Protein AF-A0A954G7P0-F1 (afdb_monomer_lite)

Secondary structure (DSSP, 8-state):
------SSSSSSSSS-------SSPPP----PPSS---HHHHHHHHTHHHHT-TTPEEEEEEE-TT--EEEEEE-GGGG-TT-SSEEEEEE-STT--HHHHHHHHHHHHHHHH-GGGHHHHTTEEEEEES-SSHHHHHHT-TTS-TTS--TTS-SSP-SSGGG-SS-HHHHHHHHHHHHH--SEEEEEEEESS-EEE--TT--HHHHHHHTTS-SBPPP-S--HHHHHHTTS-GGGT----EEEEEEETTS---HHHHHHHHHHHTT---S-HHHHHHHHHHT--HHHHHHHHTTTSSS--SSSSHHHHHHHHHHHHHHHHHT-TTHHHHHHHHHHHHHHH-SSTTTTT--HHHHHHTHHHHHHHHHH--HHHHHHHHHHHHTTB-TTSPBPSS-TT--SHHHIIIIIHHHHHHHHHHH--HHHHHHHHHHHHHT-

pLDDT: mean 88.8, std 17.38, range [29.08, 98.94]

Foldseek 3Di:
DDDDDDDPPPPPPPPPPPDPPPPDDDPPPPVPPPDPLPLQVVVVVLLVLVVVQPQKDKDALAADPSRHGQIKIWGPLLVDLPDQAAEEEEEFQLQLDPQRLVLLSVLNSCCRPPPVNVVVVNHYTYMYSSHLQSQCNSVVNGLAHPQGAGQLDCPPPPDPQCVPSGHNSNSSVLQVCLVSQGQEYEYEEADQAKAKFQDPLFDPLSVLLVVQGDDHDDDDPRRRHQNNLSPPRRVNQARHGYIYIHANPVDGDNPNVSSSVSCVVSVRDDDHSSSVSVVVVVPDDPLNVLVVVLVPAQQAQVALFQRNLVSLLSQLVSCVVVVPPVSLVSSVVRVVVVCVVVVPNPVPPDALRNLQSLVSLLSNCVSPVDCVSLVSLVVSLQQQADPVRDGDQARPRCPDLCSLLNRRLVSLVSSCVVPVDCSSVVRSVSNVVSSD

Structure (mmCIF, N/CA/C/O backbone):
data_AF-A0A954G7P0-F1
#
_entry.id   AF-A0A954G7P0-F1
#
loop_
_atom_site.group_PDB
_atom_site.id
_atom_site.type_symbol
_atom_site.label_atom_id
_atom_site.label_alt_id
_atom_site.label_comp_id
_atom_site.label_asym_id
_atom_site.label_entity_id
_atom_site.label_seq_id
_atom_site.pdbx_PDB_ins_code
_atom_site.Cartn_x
_atom_site.Cartn_y
_atom_site.Cartn_z
_atom_site.occupancy
_atom_site.B_iso_or_equiv
_atom_site.auth_seq_id
_atom_site.auth_comp_id
_atom_site.auth_asym_id
_atom_site.auth_atom_id
_atom_site.pdbx_PDB_model_num
ATOM 1 N N . MET A 1 1 ? -16.362 72.722 27.978 1.00 34.06 1 MET A N 1
ATOM 2 C CA . MET A 1 1 ? -16.871 73.107 26.645 1.00 34.06 1 MET A CA 1
ATOM 3 C C . MET A 1 1 ? -16.103 72.328 25.585 1.00 34.06 1 MET A C 1
ATOM 5 O O . MET A 1 1 ? -14.902 72.507 25.503 1.00 34.06 1 MET A O 1
ATOM 9 N N . LYS A 1 2 ? -16.837 71.513 24.815 1.00 33.78 2 LYS A N 1
ATOM 10 C CA . LYS A 1 2 ? -16.604 71.104 23.415 1.00 33.78 2 LYS A CA 1
ATOM 11 C C . LYS A 1 2 ? -15.413 70.180 23.071 1.00 33.78 2 LYS A C 1
ATOM 13 O O . LYS A 1 2 ? -14.268 70.600 22.993 1.00 33.78 2 LYS A O 1
ATOM 18 N N . LEU A 1 3 ? -15.786 68.931 22.769 1.00 37.16 3 LEU A N 1
ATOM 19 C CA . LEU A 1 3 ? -15.122 67.964 21.877 1.00 37.16 3 LEU A CA 1
ATOM 20 C C . LEU A 1 3 ? -15.115 68.438 20.396 1.00 37.16 3 LEU A C 1
ATOM 22 O O . LEU A 1 3 ? -15.800 69.420 20.096 1.00 37.16 3 LEU A O 1
ATOM 26 N N . PRO A 1 4 ? -14.356 67.791 19.479 1.00 42.16 4 PRO A N 1
ATOM 27 C CA . PRO A 1 4 ? -14.778 66.536 18.802 1.00 42.16 4 PRO A CA 1
ATOM 28 C C . PRO A 1 4 ? -13.666 65.461 18.843 1.00 42.16 4 PRO A C 1
ATOM 30 O O . PRO A 1 4 ? -12.497 65.777 18.668 1.00 42.16 4 PRO A O 1
ATOM 33 N N . LEU A 1 5 ? -13.884 64.174 19.146 1.00 34.75 5 LEU A N 1
ATOM 34 C CA . LEU A 1 5 ? -14.911 63.215 18.698 1.00 34.75 5 LEU A CA 1
ATOM 35 C C . LEU A 1 5 ? -15.062 63.150 17.172 1.00 34.75 5 LEU A C 1
ATOM 37 O O . LEU A 1 5 ? -16.142 63.403 16.659 1.00 34.75 5 LEU A O 1
ATOM 41 N N . LEU A 1 6 ? -13.994 62.844 16.426 1.00 32.75 6 LEU A N 1
ATOM 42 C CA . LEU A 1 6 ? -14.179 62.414 15.028 1.00 32.75 6 LEU A CA 1
ATOM 43 C C . LEU A 1 6 ? -13.101 61.503 14.424 1.00 32.75 6 LEU A C 1
ATOM 45 O O . LEU A 1 6 ? -13.312 60.994 13.330 1.00 32.75 6 LEU A O 1
ATOM 49 N N . THR A 1 7 ? -12.006 61.196 15.121 1.00 33.41 7 THR A N 1
ATOM 50 C CA . THR A 1 7 ? -10.902 60.417 14.514 1.00 33.41 7 THR A CA 1
ATOM 51 C C . THR A 1 7 ? -10.681 59.020 15.091 1.00 33.41 7 THR A C 1
ATOM 53 O O . THR A 1 7 ? -9.760 58.337 14.660 1.00 33.41 7 THR A O 1
ATOM 56 N N . LEU A 1 8 ? -11.537 58.549 16.008 1.00 32.16 8 LEU A N 1
ATOM 57 C CA . LEU A 1 8 ? -11.420 57.201 16.592 1.00 32.16 8 LEU A CA 1
ATOM 58 C C . LEU A 1 8 ? -12.598 56.259 16.275 1.00 32.16 8 LEU A C 1
ATOM 60 O O . LEU A 1 8 ? -12.702 55.190 16.865 1.00 32.16 8 LEU A O 1
ATOM 64 N N . CYS A 1 9 ? -13.489 56.636 15.351 1.00 31.44 9 CYS A N 1
ATOM 65 C CA . CYS A 1 9 ? -14.665 55.829 14.982 1.00 31.44 9 CYS A CA 1
ATOM 66 C C . CYS A 1 9 ? -14.667 55.316 13.532 1.00 31.44 9 CYS A C 1
ATOM 68 O O . CYS A 1 9 ? -15.630 54.678 13.125 1.00 31.44 9 CYS A O 1
ATOM 70 N N . LEU A 1 10 ? -13.597 55.531 12.759 1.00 30.08 10 LEU A N 1
ATOM 71 C CA . LEU A 1 10 ? -13.522 55.087 11.356 1.00 30.08 10 LEU A CA 1
ATOM 72 C C . LEU A 1 10 ? -12.587 53.895 11.105 1.00 30.08 10 LEU A C 1
ATOM 74 O O . LEU A 1 10 ? -12.548 53.385 9.992 1.00 30.08 10 LEU A O 1
ATOM 78 N N . THR A 1 11 ? -11.903 53.385 12.130 1.00 31.33 11 THR A N 1
ATOM 79 C CA . THR A 1 11 ? -11.067 52.173 12.023 1.00 31.33 11 THR A CA 1
ATOM 80 C C . THR A 1 11 ? -11.637 50.956 12.754 1.00 31.33 11 THR A C 1
ATOM 82 O O . THR A 1 11 ? -11.059 49.879 12.662 1.00 31.33 11 THR A O 1
ATOM 85 N N . LEU A 1 12 ? -12.790 51.083 13.427 1.00 30.03 12 LEU A N 1
ATOM 86 C CA . LEU A 1 12 ? -13.423 49.973 14.160 1.00 30.03 12 LEU A CA 1
ATOM 87 C C . LEU A 1 12 ? -14.703 49.412 13.512 1.00 30.03 12 LEU A C 1
ATOM 89 O O . LEU A 1 12 ? -15.247 48.433 14.010 1.00 30.03 12 LEU A O 1
ATOM 93 N N . ALA A 1 13 ? -15.175 49.986 12.400 1.00 30.50 13 ALA A N 1
ATOM 94 C CA . ALA A 1 13 ? -16.428 49.576 11.749 1.00 30.50 13 ALA A CA 1
ATOM 95 C C . ALA A 1 13 ? -16.249 48.714 10.479 1.00 30.50 13 ALA A C 1
ATOM 97 O O . ALA A 1 13 ? -17.239 48.323 9.872 1.00 30.50 13 ALA A O 1
ATOM 98 N N . SER A 1 14 ? -15.018 48.375 10.080 1.00 29.08 14 SER A N 1
ATOM 99 C CA . SER A 1 14 ? -14.742 47.554 8.883 1.00 29.08 14 SER A CA 1
ATOM 100 C C . SER A 1 14 ? -14.276 46.119 9.177 1.00 29.08 14 SER A C 1
ATOM 102 O O . SER A 1 14 ? -13.981 45.379 8.245 1.00 29.08 14 SER A O 1
ATOM 104 N N . LEU A 1 15 ? -14.252 45.687 10.446 1.00 30.38 15 LEU A N 1
ATOM 105 C CA . LEU A 1 15 ? -13.773 44.350 10.851 1.00 30.38 15 LEU A CA 1
ATOM 106 C C . LEU A 1 15 ? -14.854 43.422 11.439 1.00 30.38 15 LEU A C 1
ATOM 108 O O . LEU A 1 15 ? -14.531 42.353 11.946 1.00 30.38 15 LEU A O 1
ATOM 112 N N . LEU A 1 16 ? -16.140 43.780 11.345 1.00 32.47 16 LEU A N 1
ATOM 113 C CA . LEU A 1 16 ? -17.252 42.958 11.852 1.00 32.47 16 LEU A CA 1
ATOM 114 C C . LEU A 1 16 ? -18.341 42.711 10.799 1.00 32.47 16 LEU A C 1
ATOM 116 O O . LEU A 1 16 ? -19.529 42.879 11.048 1.00 32.47 16 LEU A O 1
ATOM 120 N N . SER A 1 17 ? -17.930 42.249 9.619 1.00 30.72 17 SER A N 1
ATOM 121 C CA . SER A 1 17 ? -18.811 41.482 8.730 1.00 30.72 17 SER A CA 1
ATOM 122 C C . SER A 1 17 ? -18.160 40.136 8.421 1.00 30.72 17 SER A C 1
ATOM 124 O O . SER A 1 17 ? -17.682 39.865 7.326 1.00 30.72 17 SER A O 1
ATOM 126 N N . VAL A 1 18 ? -18.109 39.275 9.438 1.00 35.50 18 VAL A N 1
ATOM 127 C CA . VAL A 1 18 ? -17.859 37.850 9.218 1.00 35.50 18 VAL A CA 1
ATOM 128 C C . VAL A 1 18 ? -19.119 37.310 8.553 1.00 35.50 18 VAL A C 1
ATOM 130 O O . VAL A 1 18 ? -20.134 37.096 9.216 1.00 35.50 18 VAL A O 1
ATOM 133 N N . GLN A 1 19 ? -19.090 37.167 7.228 1.00 30.88 19 GLN A N 1
ATOM 134 C CA . GLN A 1 19 ? -20.109 36.384 6.544 1.00 30.88 19 GLN A CA 1
ATOM 135 C C . GLN A 1 19 ? -20.079 34.957 7.112 1.00 30.88 19 GLN A C 1
ATOM 137 O O . GLN A 1 19 ? -18.990 34.433 7.373 1.00 30.88 19 GLN A O 1
ATOM 142 N N . PRO A 1 20 ? -21.238 34.319 7.341 1.00 33.31 20 PRO A N 1
ATOM 143 C CA . PRO A 1 20 ? -21.263 32.917 7.714 1.00 33.31 20 PRO A CA 1
ATOM 144 C C . PRO A 1 20 ? -20.585 32.124 6.596 1.00 33.31 20 PRO A C 1
ATOM 146 O O . PRO A 1 20 ? -21.059 32.105 5.463 1.00 33.31 20 PRO A O 1
ATOM 149 N N . VAL A 1 21 ? -19.449 31.500 6.910 1.00 33.00 21 VAL A N 1
ATOM 150 C CA . VAL A 1 21 ? -18.807 30.534 6.020 1.00 33.00 21 VAL A CA 1
ATOM 151 C C . VAL A 1 21 ? -19.811 29.404 5.822 1.00 33.00 21 VAL A C 1
ATOM 153 O O . VAL A 1 21 ? -20.121 28.666 6.759 1.00 33.00 21 VAL A O 1
ATOM 156 N N . SER A 1 22 ? -20.364 29.313 4.615 1.00 33.00 22 SER A N 1
ATOM 157 C CA . SER A 1 22 ? -21.132 28.152 4.187 1.00 33.00 22 SER A CA 1
ATOM 158 C C . SER A 1 22 ? -20.234 26.921 4.328 1.00 33.00 22 SER A C 1
ATOM 160 O O . SER A 1 22 ? -19.152 26.861 3.750 1.00 33.00 22 SER A O 1
ATOM 162 N N . LEU A 1 23 ? -20.660 25.950 5.137 1.00 33.88 23 LEU A N 1
ATOM 163 C CA . LEU A 1 23 ? -20.003 24.643 5.283 1.00 33.88 23 LEU A CA 1
ATOM 164 C C . LEU A 1 23 ? -20.298 23.703 4.104 1.00 33.88 23 LEU A C 1
ATOM 166 O O . LEU A 1 23 ? -19.859 22.555 4.105 1.00 33.88 23 LEU A O 1
ATOM 170 N N . PHE A 1 24 ? -21.015 24.188 3.094 1.00 33.28 24 PHE A N 1
ATOM 171 C CA . PHE A 1 24 ? -21.098 23.538 1.801 1.00 33.28 24 PHE A CA 1
ATOM 172 C C . PHE A 1 24 ? -20.050 24.183 0.909 1.00 33.28 24 PHE A C 1
ATOM 174 O O . PHE A 1 24 ? -20.118 25.383 0.648 1.00 33.28 24 PHE A O 1
ATOM 181 N N . ALA A 1 25 ? -19.067 23.389 0.481 1.00 32.44 25 ALA A N 1
ATOM 182 C CA . ALA A 1 25 ? -18.225 23.776 -0.633 1.00 32.44 25 ALA A CA 1
ATOM 183 C C . ALA A 1 25 ? -19.159 24.124 -1.794 1.00 32.44 25 ALA A C 1
ATOM 185 O O . ALA A 1 25 ? -19.920 23.262 -2.243 1.00 32.44 25 ALA A O 1
ATOM 186 N N . ASP A 1 26 ? -19.126 25.375 -2.251 1.00 30.11 26 ASP A N 1
ATOM 187 C CA . ASP A 1 26 ? -19.670 25.691 -3.562 1.00 30.11 26 ASP A CA 1
ATOM 188 C C . ASP A 1 26 ? -19.046 24.685 -4.537 1.00 30.11 26 ASP A C 1
ATOM 190 O O . ASP A 1 26 ? -17.828 24.457 -4.465 1.00 30.11 26 ASP A O 1
ATOM 194 N N . PRO A 1 27 ? -19.836 24.015 -5.396 1.00 38.62 27 PRO A N 1
ATOM 195 C CA . PRO A 1 27 ? -19.249 23.179 -6.421 1.00 38.62 27 PRO A CA 1
ATOM 196 C C . PRO A 1 27 ? -18.285 24.083 -7.175 1.00 38.62 27 PRO A C 1
ATOM 198 O O . PRO A 1 27 ? -18.690 25.108 -7.724 1.00 38.62 27 PRO A O 1
ATOM 201 N N . VAL A 1 28 ? -16.996 23.746 -7.125 1.00 39.34 28 VAL A N 1
ATOM 202 C CA . VAL A 1 28 ? -15.989 24.423 -7.928 1.00 39.34 28 VAL A CA 1
ATOM 203 C C . VAL A 1 28 ? -16.456 24.224 -9.358 1.00 39.34 28 VAL A C 1
ATOM 205 O O . VAL A 1 28 ? -16.299 23.142 -9.924 1.00 39.34 28 VAL A O 1
ATOM 208 N N . ASN A 1 29 ? -17.093 25.248 -9.920 1.00 40.12 29 ASN A N 1
ATOM 209 C CA . ASN A 1 29 ? -17.373 25.327 -11.337 1.00 40.12 29 ASN A CA 1
ATOM 210 C C . ASN A 1 29 ? -16.009 25.585 -11.974 1.00 40.12 29 ASN A C 1
ATOM 212 O O . ASN A 1 29 ? -15.615 26.713 -12.254 1.00 40.12 29 ASN A O 1
ATOM 216 N N . ALA A 1 30 ? -15.214 24.519 -12.052 1.00 41.78 30 ALA A N 1
ATOM 217 C CA . ALA A 1 30 ? -14.013 24.494 -12.843 1.00 41.78 30 ALA A CA 1
ATOM 218 C C . ALA A 1 30 ? -14.506 24.577 -14.281 1.00 41.78 30 ALA A C 1
ATOM 220 O O . ALA A 1 30 ? -14.949 23.570 -14.840 1.00 41.78 30 ALA A O 1
ATOM 221 N N . ASP A 1 31 ? -14.486 25.786 -14.841 1.00 40.38 31 ASP A N 1
ATOM 222 C CA . ASP A 1 31 ? -14.586 25.986 -16.278 1.00 40.38 31 ASP A CA 1
ATOM 223 C C . ASP A 1 31 ? -13.665 24.958 -16.937 1.00 40.38 31 ASP A C 1
ATOM 225 O O . ASP A 1 31 ? -12.443 24.988 -16.763 1.00 40.38 31 ASP A O 1
ATOM 229 N N . LYS A 1 32 ? -14.262 23.965 -17.606 1.00 39.28 32 LYS A N 1
ATOM 230 C CA . LYS A 1 32 ? -13.511 22.932 -18.316 1.00 39.28 32 LYS A CA 1
ATOM 231 C C . LYS A 1 32 ? -12.750 23.641 -19.436 1.00 39.28 32 LYS A C 1
ATOM 233 O O . LYS A 1 32 ? -13.407 24.183 -20.323 1.00 39.28 32 LYS A O 1
ATOM 238 N N . PRO A 1 33 ? -11.405 23.636 -19.442 1.00 44.12 33 PRO A N 1
ATOM 239 C CA . PRO A 1 33 ? -10.671 24.177 -20.573 1.00 44.12 33 PRO A CA 1
ATOM 240 C C . PRO A 1 33 ? -11.008 23.362 -21.827 1.00 44.12 33 PRO A C 1
ATOM 242 O O . PRO A 1 33 ? -11.076 22.130 -21.773 1.00 44.12 33 PRO A O 1
ATOM 245 N N . GLU A 1 34 ? -11.238 24.062 -22.936 1.00 44.72 34 GLU A N 1
ATOM 246 C CA . GLU A 1 34 ? -11.562 23.478 -24.236 1.00 44.72 34 GLU A CA 1
ATOM 247 C C . GLU A 1 34 ? -10.470 22.530 -24.759 1.00 44.72 34 GLU A C 1
ATOM 249 O O . GLU A 1 34 ? -9.277 22.710 -24.515 1.00 44.72 34 GLU A O 1
ATOM 254 N N . ALA A 1 35 ? -10.943 21.521 -25.504 1.00 49.66 35 ALA A N 1
ATOM 255 C CA . ALA A 1 35 ? -10.235 20.364 -26.057 1.00 49.66 35 ALA A CA 1
ATOM 256 C C . ALA A 1 35 ? -9.525 19.494 -25.002 1.00 49.66 35 ALA A C 1
ATOM 258 O O . ALA A 1 35 ? -8.297 19.453 -24.910 1.00 49.66 35 ALA A O 1
ATOM 259 N N . SER A 1 36 ? -10.308 18.745 -24.212 1.00 70.88 36 SER A N 1
ATOM 260 C CA . SER A 1 36 ? -9.762 17.751 -23.285 1.00 70.88 36 SER A CA 1
ATOM 261 C C . SER A 1 36 ? -9.003 16.681 -24.068 1.00 70.88 36 SER A C 1
ATOM 263 O O . SER A 1 36 ? -9.613 15.825 -24.709 1.00 70.88 36 SER A O 1
ATOM 265 N N . VAL A 1 37 ? -7.674 16.732 -24.020 1.00 87.00 37 VAL A N 1
ATOM 266 C CA . VAL A 1 37 ? -6.810 15.620 -24.419 1.00 87.00 37 VAL A CA 1
ATOM 267 C C . VAL A 1 37 ? -7.370 14.341 -23.795 1.00 87.00 37 VAL A C 1
ATOM 269 O O . VAL A 1 37 ? -7.532 14.265 -22.575 1.00 87.00 37 VAL A O 1
ATOM 272 N N . ASP A 1 38 ? -7.716 13.356 -24.624 1.00 92.88 38 ASP A N 1
ATOM 273 C CA . ASP A 1 38 ? -8.272 12.091 -24.145 1.00 92.88 38 ASP A CA 1
ATOM 274 C C . ASP A 1 38 ? -7.151 11.171 -23.653 1.00 92.88 38 ASP A C 1
ATOM 276 O O . ASP A 1 38 ? -6.679 10.260 -24.340 1.00 92.88 38 ASP A O 1
ATOM 280 N N . PHE A 1 39 ? -6.700 11.449 -22.433 1.00 95.12 39 PHE A N 1
ATOM 281 C CA . PHE A 1 39 ? -5.656 10.681 -21.770 1.00 95.12 39 PHE A CA 1
ATOM 282 C C . PHE A 1 39 ? -6.048 9.213 -21.568 1.00 95.12 39 PHE A C 1
ATOM 284 O O . PHE A 1 39 ? -5.230 8.312 -21.762 1.00 95.12 39 PHE A O 1
ATOM 291 N N . LYS A 1 40 ? -7.307 8.964 -21.186 1.00 96.25 40 LYS A N 1
ATOM 292 C CA . LYS A 1 40 ? -7.794 7.634 -20.798 1.00 96.25 40 LYS A CA 1
ATOM 293 C C . LYS A 1 40 ? -7.823 6.695 -22.000 1.00 96.25 40 LYS A C 1
ATOM 295 O O . LYS A 1 40 ? -7.284 5.591 -21.903 1.00 96.25 40 LYS A O 1
ATOM 300 N N . SER A 1 41 ? -8.367 7.136 -23.136 1.00 96.56 41 SER A N 1
ATOM 301 C CA . SER A 1 41 ? -8.403 6.310 -24.347 1.00 96.56 41 SER A CA 1
ATOM 302 C C . SER A 1 41 ? -7.008 6.055 -24.910 1.00 96.56 41 SER A C 1
ATOM 304 O O . SER A 1 41 ? -6.725 4.933 -25.325 1.00 96.56 41 SER A O 1
ATOM 306 N N . ALA A 1 42 ? -6.104 7.043 -24.867 1.00 96.94 42 ALA A N 1
ATOM 307 C CA . ALA A 1 42 ? -4.723 6.861 -25.315 1.00 96.94 42 ALA A CA 1
ATOM 308 C C . ALA A 1 42 ? -3.986 5.791 -24.489 1.00 96.94 42 ALA A C 1
ATOM 310 O O . ALA A 1 42 ? -3.355 4.893 -25.052 1.00 96.94 42 ALA A O 1
ATOM 311 N N . VAL A 1 43 ? -4.112 5.837 -23.156 1.00 97.56 43 VAL A N 1
ATOM 312 C CA . VAL A 1 43 ? -3.558 4.809 -22.256 1.00 97.56 43 VAL A CA 1
ATOM 313 C C . VAL A 1 43 ? -4.197 3.451 -22.533 1.00 97.56 43 VAL A C 1
ATOM 315 O O . VAL A 1 43 ? -3.489 2.455 -22.674 1.00 97.56 43 VAL A O 1
ATOM 318 N N . GLN A 1 44 ? -5.525 3.398 -22.662 1.00 96.75 44 GLN A N 1
ATOM 319 C CA . GLN A 1 44 ? -6.244 2.158 -22.933 1.00 96.75 44 GLN A CA 1
ATOM 320 C C . GLN A 1 44 ? -5.779 1.503 -24.239 1.00 96.75 44 GLN A C 1
ATOM 322 O O . GLN A 1 44 ? -5.450 0.318 -24.235 1.00 96.75 44 GLN A O 1
ATOM 327 N N . GLN A 1 45 ? -5.709 2.280 -25.323 1.00 97.25 45 GLN A N 1
ATOM 328 C CA . GLN A 1 45 ? -5.246 1.823 -26.629 1.00 97.25 45 GLN A CA 1
ATOM 329 C C . GLN A 1 45 ? -3.805 1.313 -26.559 1.00 97.25 45 GLN A C 1
ATOM 331 O O . GLN A 1 45 ? -3.469 0.300 -27.172 1.00 97.25 45 GLN A O 1
ATOM 336 N N . LYS A 1 46 ? -2.944 1.992 -25.792 1.00 97.69 46 LYS A N 1
ATOM 337 C CA . LYS A 1 46 ? -1.541 1.600 -25.677 1.00 97.69 46 LYS A CA 1
ATOM 338 C C . LYS A 1 46 ? -1.349 0.258 -24.970 1.00 97.69 46 LYS A C 1
ATOM 340 O O . LYS A 1 46 ? -0.394 -0.448 -25.280 1.00 97.69 46 LYS A O 1
ATOM 345 N N . LEU A 1 47 ? -2.257 -0.108 -24.067 1.00 97.50 47 LEU A N 1
ATOM 346 C CA . LEU A 1 47 ? -2.201 -1.344 -23.278 1.00 97.50 47 LEU A CA 1
ATOM 347 C C . LEU A 1 47 ? -2.901 -2.545 -23.931 1.00 97.50 47 LEU A C 1
ATOM 349 O O . LEU A 1 47 ? -2.870 -3.636 -23.361 1.00 97.50 47 LEU A O 1
ATOM 353 N N . GLU A 1 48 ? -3.511 -2.385 -25.109 1.00 95.88 48 GLU A N 1
ATOM 354 C CA . GLU A 1 48 ? -4.192 -3.475 -25.827 1.00 95.88 48 GLU A CA 1
ATOM 355 C C . GLU A 1 48 ? -3.345 -4.750 -26.025 1.00 95.88 48 GLU A C 1
ATOM 357 O O . GLU A 1 48 ? -3.908 -5.837 -25.870 1.00 95.88 48 GLU A O 1
ATOM 362 N N . PRO A 1 49 ? -2.020 -4.690 -26.291 1.00 94.69 49 PRO A N 1
ATOM 363 C CA . PRO A 1 49 ? -1.197 -5.901 -26.377 1.00 94.69 49 PRO A CA 1
ATOM 364 C C . PRO A 1 49 ? -1.214 -6.736 -25.087 1.00 94.69 49 PRO A C 1
ATOM 366 O O . PRO A 1 49 ? -1.268 -7.965 -25.130 1.00 94.69 49 PRO A O 1
ATOM 369 N N . LEU A 1 50 ? -1.251 -6.074 -23.926 1.00 95.81 50 LEU A N 1
ATOM 370 C CA . LEU A 1 50 ? -1.220 -6.743 -22.625 1.00 95.81 50 LEU A CA 1
ATOM 371 C C . LEU A 1 50 ? -2.581 -7.325 -22.236 1.00 95.81 50 LEU A C 1
ATOM 373 O O . LEU A 1 50 ? -2.628 -8.375 -21.607 1.00 95.81 50 LEU A O 1
ATOM 377 N N . LYS A 1 51 ? -3.689 -6.688 -22.642 1.00 93.12 51 LYS A N 1
ATOM 378 C CA . LYS A 1 51 ? -5.058 -7.132 -22.304 1.00 93.12 51 LYS A CA 1
ATOM 379 C C . LYS A 1 51 ? -5.398 -8.536 -22.790 1.00 93.12 51 LYS A C 1
ATOM 381 O O . LYS A 1 51 ? -6.313 -9.168 -22.270 1.00 93.12 51 LYS A O 1
ATOM 386 N N . LYS A 1 52 ? -4.692 -9.010 -23.813 1.00 87.50 52 LYS A N 1
ATOM 387 C CA . LYS A 1 52 ? -4.891 -10.341 -24.390 1.00 87.50 52 LYS A CA 1
ATOM 388 C C . LYS A 1 52 ? -4.252 -11.452 -23.554 1.00 87.50 52 LYS A C 1
ATOM 390 O O . LYS A 1 52 ? -4.472 -12.617 -23.865 1.00 87.50 52 LYS A O 1
ATOM 395 N N . GLN A 1 53 ? -3.474 -11.113 -22.523 1.00 92.38 53 GLN A N 1
ATOM 396 C CA . GLN A 1 53 ? -2.756 -12.082 -21.701 1.00 92.38 53 GLN A CA 1
ATOM 397 C C . GLN A 1 53 ? -3.608 -12.530 -20.506 1.00 92.38 53 GLN A C 1
ATOM 399 O O . GLN A 1 53 ? -3.735 -11.782 -19.538 1.00 92.38 53 GLN A O 1
ATOM 404 N N . PRO A 1 54 ? -4.152 -13.762 -20.500 1.00 91.75 54 PRO A N 1
ATOM 405 C CA . PRO A 1 54 ? -5.053 -14.214 -19.436 1.00 91.75 54 PRO A CA 1
ATOM 406 C C . PRO A 1 54 ? -4.359 -14.377 -18.076 1.00 91.75 54 PRO A C 1
ATOM 408 O O . PRO A 1 54 ? -5.024 -14.407 -17.046 1.00 91.75 54 PRO A O 1
ATOM 411 N N . ALA A 1 55 ? -3.027 -14.487 -18.060 1.00 94.00 55 ALA A N 1
ATOM 412 C CA . ALA A 1 55 ? -2.239 -14.570 -16.833 1.00 94.00 55 ALA A CA 1
ATOM 413 C C . ALA A 1 55 ? -2.094 -13.217 -16.109 1.00 94.00 55 ALA A C 1
ATOM 415 O O . ALA A 1 55 ? -1.676 -13.195 -14.950 1.00 94.00 55 ALA A O 1
ATOM 416 N N . LEU A 1 56 ? -2.408 -12.102 -16.783 1.00 97.69 56 LEU A N 1
ATOM 417 C CA . LEU A 1 56 ? -2.255 -10.757 -16.243 1.00 97.69 56 LEU A CA 1
ATOM 418 C C . LEU A 1 56 ? -3.565 -10.236 -15.648 1.00 97.69 56 LEU A C 1
ATOM 420 O O . LEU A 1 56 ? -4.612 -10.191 -16.287 1.00 97.69 56 LEU A O 1
ATOM 424 N N . ILE A 1 57 ? -3.469 -9.764 -14.413 1.00 98.12 57 ILE A N 1
ATOM 425 C CA . ILE A 1 57 ? -4.465 -8.935 -13.749 1.00 98.12 57 ILE A CA 1
ATOM 426 C C . ILE A 1 57 ? -4.149 -7.481 -14.099 1.00 98.12 57 ILE A C 1
ATOM 428 O O . ILE A 1 57 ? -3.026 -7.014 -13.904 1.00 98.12 57 ILE A O 1
ATOM 432 N N . HIS A 1 58 ? -5.150 -6.762 -14.604 1.00 97.81 58 HIS A N 1
ATOM 433 C CA . HIS A 1 58 ? -5.045 -5.351 -14.971 1.00 97.81 58 HIS A CA 1
ATOM 434 C C . HIS A 1 58 ? -5.645 -4.472 -13.880 1.00 97.81 58 HIS A C 1
ATOM 436 O O . HIS A 1 58 ? -6.767 -4.703 -13.432 1.00 97.81 58 HIS A O 1
ATOM 442 N N . SER A 1 59 ? -4.907 -3.447 -13.466 1.00 97.75 59 SER A N 1
ATOM 443 C CA . SER A 1 59 ? -5.359 -2.494 -12.455 1.00 97.75 59 SER A CA 1
ATOM 444 C C . SER A 1 59 ? -4.700 -1.126 -12.667 1.00 97.75 59 SER A C 1
ATOM 446 O O . SER A 1 59 ? -4.066 -0.869 -13.693 1.00 97.75 59 SER A O 1
ATOM 448 N N . ALA A 1 60 ? -4.860 -0.234 -11.697 1.00 98.06 60 ALA A N 1
ATOM 449 C CA . ALA A 1 60 ? -4.151 1.029 -11.619 1.00 98.06 60 ALA A CA 1
ATOM 450 C C . ALA A 1 60 ? -3.609 1.240 -10.203 1.00 98.06 60 ALA A C 1
ATOM 452 O O . ALA A 1 60 ? -4.268 0.912 -9.216 1.00 98.06 60 ALA A O 1
ATOM 453 N N . ILE A 1 61 ? -2.413 1.818 -10.099 1.00 97.56 61 ILE A N 1
ATOM 454 C CA . ILE A 1 61 ? -1.786 2.129 -8.802 1.00 97.56 61 ILE A CA 1
ATOM 455 C C . ILE A 1 61 ? -2.332 3.421 -8.182 1.00 97.56 61 ILE A C 1
ATOM 457 O O . ILE A 1 61 ? -2.096 3.698 -7.007 1.00 97.56 61 ILE A O 1
ATOM 461 N N . GLY A 1 62 ? -3.042 4.213 -8.985 1.00 96.62 62 GLY A N 1
ATOM 462 C CA . GLY A 1 62 ? -3.585 5.516 -8.636 1.00 96.62 62 GLY A CA 1
ATOM 463 C C . GLY A 1 62 ? -4.076 6.262 -9.871 1.00 96.62 62 GLY A C 1
ATOM 464 O O . GLY A 1 62 ? -4.239 5.674 -10.943 1.00 96.62 62 GLY A O 1
ATOM 465 N N . VAL A 1 63 ? -4.289 7.567 -9.716 1.00 96.25 63 VAL A N 1
ATOM 466 C CA . VAL A 1 63 ? -4.738 8.469 -10.785 1.00 96.25 63 VAL A CA 1
ATOM 467 C C . VAL A 1 63 ? -3.909 9.750 -10.806 1.00 96.25 63 VAL A C 1
ATOM 469 O O . VAL A 1 63 ? -3.465 10.228 -9.763 1.00 96.25 63 VAL A O 1
ATOM 472 N N . THR A 1 64 ? -3.704 10.333 -11.981 1.00 95.94 64 THR A N 1
ATOM 473 C CA . THR A 1 64 ? -3.066 11.649 -12.113 1.00 95.94 64 THR A CA 1
ATOM 474 C C . THR A 1 64 ? -4.015 12.782 -11.707 1.00 95.94 64 THR A C 1
ATOM 476 O O . THR A 1 64 ? -5.194 12.567 -11.415 1.00 95.94 64 THR A O 1
ATOM 479 N N . ARG A 1 65 ? -3.535 14.034 -11.750 1.00 94.25 65 ARG A N 1
ATOM 480 C CA . ARG A 1 65 ? -4.398 15.221 -11.582 1.00 94.25 65 ARG A CA 1
ATOM 481 C C . ARG A 1 65 ? -5.425 15.406 -12.696 1.00 94.25 65 ARG A C 1
ATOM 483 O O . ARG A 1 65 ? -6.378 16.150 -12.497 1.00 94.25 65 ARG A O 1
ATOM 490 N N . LYS A 1 66 ? -5.252 14.751 -13.845 1.00 93.69 66 LYS A N 1
ATOM 491 C CA . LYS A 1 66 ? -6.258 14.693 -14.917 1.00 93.69 66 LYS A CA 1
ATOM 492 C C . LYS A 1 66 ? -7.185 13.483 -14.785 1.00 93.69 66 LYS A C 1
ATOM 494 O O . LYS A 1 66 ? -7.918 13.172 -15.717 1.00 93.69 66 LYS A O 1
ATOM 499 N N . GLU A 1 67 ? -7.152 12.811 -13.631 1.00 94.75 67 GLU A N 1
ATOM 500 C CA . GLU A 1 67 ? -7.897 11.583 -13.344 1.00 94.75 67 GLU A CA 1
ATOM 501 C C . GLU A 1 67 ? -7.554 10.428 -14.293 1.00 94.75 67 GLU A C 1
ATOM 503 O O . GLU A 1 67 ? -8.344 9.497 -14.470 1.00 94.75 67 GLU A O 1
ATOM 508 N N . THR A 1 68 ? -6.379 10.472 -14.921 1.00 97.12 68 THR A N 1
ATOM 509 C CA . THR A 1 68 ? -5.899 9.396 -15.783 1.00 97.12 68 THR A CA 1
ATOM 510 C C . THR A 1 68 ? -5.385 8.262 -14.904 1.00 97.12 68 THR A C 1
ATOM 512 O O . THR A 1 68 ? -4.521 8.506 -14.058 1.00 97.12 68 THR A O 1
ATOM 515 N N . PRO A 1 69 ? -5.879 7.024 -15.064 1.00 98.12 69 PRO A N 1
ATOM 516 C CA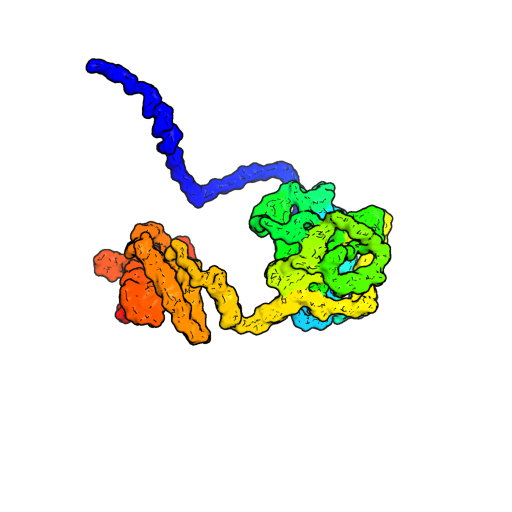 . PRO A 1 69 ? -5.342 5.883 -14.334 1.00 98.12 69 PRO A CA 1
ATOM 517 C C . PRO A 1 69 ? -3.854 5.692 -14.631 1.00 98.12 69 PRO A C 1
ATOM 519 O O . PRO A 1 69 ? -3.444 5.747 -15.789 1.00 98.12 69 PRO A O 1
ATOM 522 N N . ILE A 1 70 ? -3.059 5.427 -13.595 1.00 98.62 70 ILE A N 1
ATOM 523 C CA . ILE A 1 70 ? -1.658 5.019 -13.734 1.00 98.62 70 ILE A CA 1
ATOM 524 C C . ILE A 1 70 ? -1.647 3.486 -13.792 1.00 98.62 70 ILE A C 1
ATOM 526 O O . ILE A 1 70 ? -1.808 2.846 -12.746 1.00 98.62 70 ILE A O 1
ATOM 530 N N . PRO A 1 71 ? -1.552 2.876 -14.987 1.00 98.62 71 PRO A N 1
ATOM 531 C CA . PRO A 1 71 ? -1.825 1.458 -15.169 1.00 98.62 71 PRO A CA 1
ATOM 532 C C . PRO A 1 71 ? -0.767 0.578 -14.511 1.00 98.62 71 PRO A C 1
ATOM 534 O O . PRO A 1 71 ? 0.423 0.891 -14.541 1.00 98.62 71 PRO A O 1
ATOM 537 N N . CYS A 1 72 ? -1.194 -0.574 -14.002 1.00 98.75 72 CYS A N 1
ATOM 538 C CA . CYS A 1 72 ? -0.301 -1.673 -13.669 1.00 98.75 72 CYS A CA 1
ATOM 539 C C . CYS A 1 72 ? -0.852 -3.022 -14.131 1.00 98.75 72 CYS A C 1
ATOM 541 O O . CYS A 1 72 ? -2.060 -3.210 -14.296 1.00 98.75 72 CYS A O 1
ATOM 543 N N . VAL A 1 73 ? 0.069 -3.959 -14.335 1.00 98.69 73 VAL A N 1
ATOM 544 C CA . VAL A 1 73 ? -0.212 -5.364 -14.622 1.00 98.69 73 VAL A CA 1
ATOM 545 C C . VAL A 1 73 ? 0.623 -6.251 -13.711 1.00 98.69 73 VAL A C 1
ATOM 547 O O . VAL A 1 73 ? 1.776 -5.937 -13.408 1.00 98.69 73 VAL A O 1
ATOM 550 N N . PHE A 1 74 ? 0.044 -7.350 -13.252 1.00 98.38 74 PHE A N 1
ATOM 551 C CA . PHE A 1 74 ? 0.711 -8.325 -12.389 1.00 98.38 74 PHE A CA 1
ATOM 552 C C . PHE A 1 74 ? 0.010 -9.681 -12.494 1.00 98.38 74 PHE A C 1
ATOM 554 O O . PHE A 1 74 ? -1.117 -9.759 -12.971 1.00 98.38 74 PHE A O 1
ATOM 561 N N . SER A 1 75 ? 0.663 -10.751 -12.060 1.00 97.06 75 SER A N 1
ATOM 562 C CA . SER A 1 75 ? 0.098 -12.103 -12.068 1.00 97.06 75 SER A CA 1
ATOM 563 C C . SER A 1 75 ? -0.419 -12.520 -10.687 1.00 97.06 75 SER A C 1
ATOM 565 O O . SER A 1 75 ? -0.204 -11.838 -9.683 1.00 97.06 75 SER A O 1
ATOM 567 N N . ALA A 1 76 ? -1.068 -13.684 -10.603 1.00 96.38 76 ALA A N 1
ATOM 568 C CA . ALA A 1 76 ? -1.449 -14.272 -9.318 1.00 96.38 76 ALA A CA 1
ATOM 569 C C . ALA A 1 76 ? -0.234 -14.574 -8.413 1.00 96.38 76 ALA A C 1
ATOM 571 O O . ALA A 1 76 ? -0.345 -14.468 -7.191 1.00 96.38 76 ALA A O 1
ATOM 572 N N . ASP A 1 77 ? 0.935 -14.885 -8.991 1.00 96.06 77 ASP A N 1
ATOM 573 C CA . ASP A 1 77 ? 2.176 -15.083 -8.230 1.00 96.06 77 ASP A CA 1
ATOM 574 C C . ASP A 1 77 ? 2.606 -13.805 -7.504 1.00 96.06 77 ASP A C 1
ATOM 576 O O . ASP A 1 77 ? 3.145 -13.865 -6.398 1.00 96.06 77 ASP A O 1
ATOM 580 N N . ASP A 1 78 ? 2.313 -12.637 -8.078 1.00 95.56 78 ASP A N 1
ATOM 581 C CA . ASP A 1 78 ? 2.637 -11.363 -7.451 1.00 95.56 78 ASP A CA 1
ATOM 582 C C . ASP A 1 78 ? 1.756 -11.041 -6.240 1.00 95.56 78 ASP A C 1
ATOM 584 O O . ASP A 1 78 ? 2.135 -10.205 -5.424 1.00 95.56 78 ASP A O 1
ATOM 588 N N . LEU A 1 79 ? 0.613 -11.710 -6.086 1.00 95.19 79 LEU A N 1
ATOM 589 C CA . LEU A 1 79 ? -0.236 -11.603 -4.897 1.00 95.19 79 LEU A CA 1
ATOM 590 C C . LEU A 1 79 ? 0.172 -12.596 -3.796 1.00 95.19 79 LEU A C 1
ATOM 592 O O . LEU A 1 79 ? -0.305 -12.501 -2.664 1.00 95.19 79 LEU A O 1
ATOM 596 N N . ASN A 1 80 ? 1.064 -13.540 -4.105 1.00 96.19 80 ASN A N 1
ATOM 597 C CA . ASN A 1 80 ? 1.531 -14.562 -3.181 1.00 96.19 80 ASN A CA 1
ATOM 598 C C . ASN A 1 80 ? 2.928 -14.226 -2.637 1.00 96.19 80 ASN A C 1
ATOM 600 O O . ASN A 1 80 ? 3.947 -14.608 -3.211 1.00 96.19 80 ASN A O 1
ATOM 604 N N . PHE A 1 81 ? 3.009 -13.600 -1.460 1.00 96.31 81 PHE A N 1
ATOM 605 C CA . PHE A 1 81 ? 4.304 -13.302 -0.831 1.00 96.31 81 PHE A CA 1
ATOM 606 C C . PHE A 1 81 ? 5.135 -14.546 -0.484 1.00 96.31 81 PHE A C 1
ATOM 608 O O . PHE A 1 81 ? 6.344 -14.419 -0.298 1.00 96.31 81 PHE A O 1
ATOM 615 N N . HIS A 1 82 ? 4.538 -15.739 -0.461 1.00 96.50 82 HIS A N 1
ATOM 616 C CA . HIS A 1 82 ? 5.209 -17.011 -0.194 1.00 96.50 82 HIS A CA 1
ATOM 617 C C . HIS A 1 82 ? 5.606 -17.785 -1.465 1.00 96.50 82 HIS A C 1
ATOM 619 O O . HIS A 1 82 ? 6.116 -18.896 -1.345 1.00 96.50 82 HIS A O 1
ATOM 625 N N . THR A 1 83 ? 5.408 -17.229 -2.672 1.00 96.75 83 THR A N 1
ATOM 626 C CA . THR A 1 83 ? 5.833 -17.890 -3.921 1.00 96.75 83 THR A CA 1
ATOM 627 C C . THR A 1 83 ? 7.338 -18.195 -3.930 1.00 96.75 83 THR A C 1
ATOM 629 O O . THR A 1 83 ? 8.143 -17.404 -3.439 1.00 96.75 83 THR A O 1
ATOM 632 N N . GLY A 1 84 ? 7.744 -19.321 -4.519 1.00 96.62 84 GLY A N 1
ATOM 633 C CA . GLY A 1 84 ? 9.163 -19.649 -4.706 1.00 96.62 84 GLY A CA 1
ATOM 634 C C . GLY A 1 84 ? 9.860 -18.775 -5.757 1.00 96.62 84 GLY A C 1
ATOM 635 O O . GLY A 1 84 ? 11.085 -18.783 -5.840 1.00 96.62 84 GLY A O 1
ATOM 636 N N . LYS A 1 85 ? 9.090 -18.018 -6.548 1.00 97.94 85 LYS A N 1
ATOM 637 C CA . LYS A 1 85 ? 9.598 -17.190 -7.644 1.00 97.94 85 LYS A CA 1
ATOM 638 C C . LYS A 1 85 ? 10.209 -15.879 -7.151 1.00 97.94 85 LYS A C 1
ATOM 640 O O . LYS A 1 85 ? 9.731 -15.274 -6.183 1.00 97.94 85 LYS A O 1
ATOM 645 N N . THR A 1 86 ? 11.215 -15.400 -7.877 1.00 98.56 86 THR A N 1
ATOM 646 C CA . THR A 1 86 ? 11.744 -14.039 -7.735 1.00 98.56 86 THR A CA 1
ATOM 647 C C . THR A 1 86 ? 10.823 -13.056 -8.460 1.00 98.56 86 THR A C 1
ATOM 649 O O . THR A 1 86 ? 10.580 -13.180 -9.659 1.00 98.56 86 THR A O 1
ATOM 652 N N . ARG A 1 87 ? 10.289 -12.072 -7.736 1.00 98.69 87 ARG A N 1
ATOM 653 C CA . ARG A 1 87 ? 9.294 -11.114 -8.236 1.00 98.69 87 ARG A CA 1
ATOM 654 C C . ARG A 1 87 ? 9.965 -9.843 -8.743 1.00 98.69 87 ARG A C 1
ATOM 656 O O . ARG A 1 87 ? 10.643 -9.157 -7.983 1.00 98.69 87 ARG A O 1
ATOM 663 N N . ILE A 1 88 ? 9.755 -9.501 -10.006 1.00 98.81 88 ILE A N 1
ATOM 664 C CA . ILE A 1 88 ? 10.359 -8.334 -10.653 1.00 98.81 88 ILE A CA 1
ATOM 665 C C . ILE A 1 88 ? 9.254 -7.340 -10.999 1.00 98.81 88 ILE A C 1
ATOM 667 O O . ILE A 1 88 ? 8.206 -7.709 -11.533 1.00 98.81 88 ILE A O 1
ATOM 671 N N . LEU A 1 89 ? 9.494 -6.069 -10.690 1.00 98.88 89 LEU A N 1
ATOM 672 C CA . LEU A 1 89 ? 8.648 -4.960 -11.101 1.00 98.88 89 LEU A CA 1
ATOM 673 C C . LEU A 1 89 ? 9.376 -4.100 -12.134 1.00 98.88 89 LEU A C 1
ATOM 675 O O . LEU A 1 89 ? 10.417 -3.519 -11.830 1.00 98.88 89 LEU A O 1
ATOM 679 N N . LEU A 1 90 ? 8.788 -3.975 -13.321 1.00 98.94 90 LEU A N 1
ATOM 680 C CA . LEU A 1 90 ? 9.217 -3.030 -14.348 1.00 98.94 90 LEU A CA 1
ATOM 681 C C . LEU A 1 90 ? 8.462 -1.706 -14.215 1.00 98.94 90 LEU A C 1
ATOM 683 O O . LEU A 1 90 ? 7.248 -1.689 -14.016 1.00 98.94 90 LEU A O 1
ATOM 687 N N . ILE A 1 91 ? 9.163 -0.591 -14.367 1.00 98.81 91 ILE A N 1
ATOM 688 C CA . ILE A 1 91 ? 8.571 0.746 -14.395 1.00 98.81 91 ILE A CA 1
ATOM 689 C C . ILE A 1 91 ? 8.957 1.379 -15.725 1.00 98.81 91 ILE A C 1
ATOM 691 O O . ILE A 1 91 ? 10.138 1.560 -15.997 1.00 98.81 91 ILE A O 1
ATOM 695 N N . GLY A 1 92 ? 7.958 1.682 -16.549 1.00 98.31 92 GLY A N 1
ATOM 696 C CA . GLY A 1 92 ? 8.116 2.357 -17.835 1.00 98.31 92 GLY A CA 1
ATOM 697 C C . GLY A 1 92 ? 7.348 3.670 -17.859 1.00 98.31 92 GLY A C 1
ATOM 698 O O . GLY A 1 92 ? 6.421 3.887 -17.076 1.00 98.31 92 GLY A O 1
ATOM 699 N N . GLY A 1 93 ? 7.738 4.577 -18.748 1.00 97.81 93 GLY A N 1
ATOM 700 C CA . GLY A 1 93 ? 7.040 5.838 -18.971 1.00 97.81 93 GLY A CA 1
ATOM 701 C C . GLY A 1 93 ? 7.089 6.817 -17.804 1.00 97.81 93 GLY A C 1
ATOM 702 O O . GLY A 1 93 ? 6.317 7.769 -17.815 1.00 97.81 93 GLY A O 1
ATOM 703 N N . LEU A 1 94 ? 7.940 6.617 -16.790 1.00 97.62 94 LEU A N 1
ATOM 704 C CA . LEU A 1 94 ? 8.094 7.580 -15.688 1.00 97.62 94 LEU A CA 1
ATOM 705 C C . LEU A 1 94 ? 8.716 8.894 -16.182 1.00 97.62 94 LEU A C 1
ATOM 707 O O . LEU A 1 94 ? 8.324 9.981 -15.761 1.00 97.62 94 LEU A O 1
ATOM 711 N N . ASP A 1 95 ? 9.645 8.770 -17.125 1.00 96.38 95 ASP A N 1
ATOM 712 C CA . ASP A 1 95 ? 10.242 9.849 -17.910 1.00 96.38 95 ASP A CA 1
ATOM 713 C C . ASP A 1 95 ? 9.288 10.434 -18.967 1.00 96.38 95 ASP A C 1
ATOM 715 O O . ASP A 1 95 ? 9.628 11.422 -19.607 1.00 96.38 95 ASP A O 1
ATOM 719 N N . GLY A 1 96 ? 8.096 9.852 -19.146 1.00 96.44 96 GLY A N 1
ATOM 720 C CA . GLY A 1 96 ? 7.114 10.238 -20.158 1.00 96.44 96 GLY A CA 1
ATOM 721 C C . GLY A 1 96 ? 7.510 9.888 -21.598 1.00 96.44 96 GLY A C 1
ATOM 722 O O . GLY A 1 96 ? 6.851 10.363 -22.524 1.00 96.44 96 GLY A O 1
ATOM 723 N N . SER A 1 97 ? 8.560 9.088 -21.817 1.00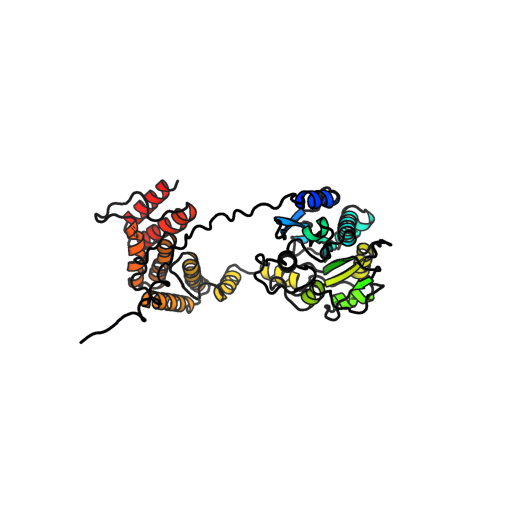 96.56 97 SER A N 1
ATOM 724 C CA . SER A 1 97 ? 9.016 8.746 -23.168 1.00 96.56 97 SER A CA 1
ATOM 725 C C . SER A 1 97 ? 8.196 7.629 -23.810 1.00 96.56 97 SER A C 1
ATOM 727 O O . SER A 1 97 ? 7.622 6.762 -23.149 1.00 96.56 97 SER A O 1
ATOM 729 N N . LYS A 1 98 ? 8.151 7.616 -25.148 1.00 96.19 98 LYS A N 1
ATOM 730 C CA . LYS A 1 98 ? 7.559 6.497 -25.901 1.00 96.19 98 LYS A CA 1
ATOM 731 C C . LYS A 1 98 ? 8.448 5.258 -25.849 1.00 96.19 98 LYS A C 1
ATOM 733 O O . LYS A 1 98 ? 7.917 4.151 -25.817 1.00 96.19 98 LYS A O 1
ATOM 738 N N . ALA A 1 99 ? 9.769 5.442 -25.844 1.00 96.25 99 ALA A N 1
ATOM 739 C CA . ALA A 1 99 ? 10.726 4.344 -25.848 1.00 96.25 99 ALA A CA 1
ATOM 740 C C . ALA A 1 99 ? 10.605 3.489 -24.578 1.00 96.25 99 ALA A C 1
ATOM 742 O O . ALA A 1 99 ? 10.470 2.271 -24.684 1.00 96.25 99 ALA A O 1
ATOM 743 N N . SER A 1 100 ? 10.546 4.111 -23.394 1.00 97.19 100 SER A N 1
ATOM 744 C CA . SER A 1 100 ? 10.393 3.375 -22.134 1.00 97.19 100 SER A CA 1
ATOM 745 C C . SER A 1 100 ? 9.042 2.657 -22.030 1.00 97.19 100 SER A C 1
ATOM 747 O O . SER A 1 100 ? 8.989 1.498 -21.616 1.00 97.19 100 SER A O 1
ATOM 749 N N . VAL A 1 101 ? 7.952 3.303 -22.466 1.00 98.25 101 VAL A N 1
ATOM 750 C CA . VAL A 1 101 ? 6.608 2.700 -22.512 1.00 98.25 101 VAL A CA 1
ATOM 751 C C . VAL A 1 101 ? 6.579 1.477 -23.431 1.00 98.25 101 VAL A C 1
ATOM 753 O O . VAL A 1 101 ? 6.084 0.421 -23.036 1.00 98.25 101 VAL A O 1
ATOM 756 N N . ASN A 1 102 ? 7.104 1.604 -24.653 1.00 97.31 102 ASN A N 1
ATOM 757 C CA . ASN A 1 102 ? 7.132 0.510 -25.625 1.00 97.31 102 ASN A CA 1
ATOM 758 C C . ASN A 1 102 ? 7.945 -0.667 -25.095 1.00 97.31 102 ASN A C 1
ATOM 760 O O . ASN A 1 102 ? 7.439 -1.782 -25.048 1.00 97.31 102 ASN A O 1
ATOM 764 N N . ALA A 1 103 ? 9.162 -0.401 -24.624 1.00 97.88 103 ALA A N 1
ATOM 765 C CA . ALA A 1 103 ? 10.076 -1.442 -24.192 1.00 97.88 103 ALA A CA 1
ATOM 766 C C . ALA A 1 103 ? 9.535 -2.242 -22.999 1.00 97.88 103 ALA A C 1
ATOM 768 O O . ALA A 1 103 ? 9.710 -3.457 -22.949 1.00 97.88 103 ALA A O 1
ATOM 769 N N . VAL A 1 104 ? 8.846 -1.598 -22.048 1.00 98.56 104 VAL A N 1
ATOM 770 C CA . VAL A 1 104 ? 8.222 -2.319 -20.927 1.00 98.56 104 VAL A CA 1
ATOM 771 C C . VAL A 1 104 ? 7.028 -3.154 -21.388 1.00 98.56 104 VAL A C 1
ATOM 773 O O . VAL A 1 104 ? 6.902 -4.298 -20.957 1.00 98.56 104 VAL A O 1
ATOM 776 N N . ILE A 1 105 ? 6.175 -2.634 -22.276 1.00 98.25 105 ILE A N 1
ATOM 777 C CA . ILE A 1 105 ? 5.049 -3.406 -22.830 1.00 98.25 105 ILE A CA 1
ATOM 778 C C . ILE A 1 105 ? 5.563 -4.622 -23.610 1.00 98.25 105 ILE A C 1
ATOM 780 O O . ILE A 1 105 ? 5.108 -5.735 -23.357 1.00 98.25 105 ILE A O 1
ATOM 784 N N . GLU A 1 106 ? 6.547 -4.429 -24.487 1.00 97.50 106 GLU A N 1
ATOM 785 C CA . GLU A 1 106 ? 7.170 -5.494 -25.281 1.00 97.50 106 GLU A CA 1
ATOM 786 C C . GLU A 1 106 ? 7.865 -6.535 -24.394 1.00 97.50 106 GLU A C 1
ATOM 788 O O . GLU A 1 106 ? 7.741 -7.734 -24.632 1.00 97.50 106 GLU A O 1
ATOM 793 N N . ALA A 1 107 ? 8.551 -6.106 -23.329 1.00 98.44 107 ALA A N 1
ATOM 794 C CA . ALA A 1 107 ? 9.192 -7.014 -22.381 1.00 98.44 107 ALA A CA 1
ATOM 795 C C . ALA A 1 107 ? 8.172 -7.882 -21.628 1.00 98.44 107 ALA A C 1
ATOM 797 O O . ALA A 1 107 ? 8.394 -9.083 -21.458 1.00 98.44 107 ALA A O 1
ATOM 798 N N . VAL A 1 108 ? 7.049 -7.296 -21.195 1.00 98.38 108 VAL A N 1
ATOM 799 C CA . VAL A 1 108 ? 5.959 -8.044 -20.555 1.00 98.38 108 VAL A CA 1
ATOM 800 C C . VAL A 1 108 ? 5.319 -9.003 -21.556 1.00 98.38 108 VAL A C 1
ATOM 802 O O . VAL A 1 108 ? 5.169 -10.184 -21.251 1.00 98.38 108 VAL A O 1
ATOM 805 N N . GLU A 1 109 ? 4.986 -8.542 -22.761 1.00 97.25 109 GLU A N 1
ATOM 806 C CA . GLU A 1 109 ? 4.399 -9.389 -23.800 1.00 97.25 109 GLU A CA 1
ATOM 807 C C . GLU A 1 109 ? 5.309 -10.576 -24.131 1.00 97.25 109 GLU A C 1
ATOM 809 O O . GLU A 1 109 ? 4.862 -11.722 -24.076 1.00 97.25 109 GLU A O 1
ATOM 814 N N . TRP A 1 110 ? 6.601 -10.334 -24.367 1.00 97.56 110 TRP A N 1
ATOM 815 C CA . TRP A 1 110 ? 7.591 -11.389 -24.584 1.00 97.56 110 TRP A CA 1
ATOM 816 C C . TRP A 1 110 ? 7.633 -12.380 -23.417 1.00 97.56 110 TRP A C 1
ATOM 818 O O . TRP A 1 110 ? 7.570 -13.590 -23.636 1.00 97.56 110 TRP A O 1
ATOM 828 N N . PHE A 1 111 ? 7.694 -11.890 -22.175 1.00 98.12 111 PHE A N 1
ATOM 829 C CA . PHE A 1 111 ? 7.811 -12.756 -21.003 1.00 98.12 111 PHE A CA 1
ATOM 830 C C . PHE A 1 111 ? 6.615 -13.696 -20.850 1.00 98.12 111 PHE A C 1
ATOM 832 O O . PHE A 1 111 ? 6.804 -14.833 -20.425 1.00 98.12 111 PHE A O 1
ATOM 839 N N . TYR A 1 112 ? 5.405 -13.256 -21.207 1.00 97.12 112 TYR A N 1
ATOM 840 C CA . TYR A 1 112 ? 4.185 -14.056 -21.065 1.00 97.12 112 TYR A CA 1
ATOM 841 C C . TYR A 1 112 ? 3.816 -14.879 -22.306 1.00 97.12 112 TYR A C 1
ATOM 843 O O . TYR A 1 112 ? 3.108 -15.873 -22.161 1.00 97.12 112 TYR A O 1
ATOM 851 N N . THR A 1 113 ? 4.321 -14.534 -23.495 1.00 95.62 113 THR A N 1
ATOM 852 C CA . THR A 1 113 ? 3.946 -15.208 -24.755 1.00 95.62 113 THR A CA 1
ATOM 853 C C . THR A 1 113 ? 5.041 -16.064 -25.368 1.00 95.62 113 THR A C 1
ATOM 855 O O . THR A 1 113 ? 4.734 -17.050 -26.030 1.00 95.62 113 THR A O 1
ATOM 858 N N . ALA A 1 114 ? 6.315 -15.721 -25.171 1.00 96.38 114 ALA A N 1
ATOM 859 C CA . ALA A 1 114 ? 7.395 -16.414 -25.854 1.00 96.38 114 ALA A CA 1
ATOM 860 C C . ALA A 1 114 ? 7.646 -17.797 -25.236 1.00 96.38 114 ALA A C 1
ATOM 862 O O . ALA A 1 114 ? 7.765 -17.936 -24.010 1.00 96.38 114 ALA A O 1
ATOM 863 N N . ASP A 1 115 ? 7.810 -18.812 -26.086 1.00 97.06 115 ASP A N 1
ATOM 864 C CA . ASP A 1 115 ? 8.144 -20.180 -25.663 1.00 97.06 115 ASP A CA 1
ATOM 865 C C . ASP A 1 115 ? 9.499 -20.234 -24.953 1.00 97.06 115 ASP A C 1
ATOM 867 O O . ASP A 1 115 ? 9.652 -20.888 -23.922 1.00 97.06 115 ASP A O 1
ATOM 871 N N . VAL A 1 116 ? 10.472 -19.456 -25.440 1.00 96.56 116 VAL A N 1
ATOM 872 C CA . VAL A 1 116 ? 11.806 -19.343 -24.826 1.00 96.56 116 VAL A CA 1
ATOM 873 C C . VAL A 1 116 ? 11.765 -18.768 -23.407 1.00 96.56 116 VAL A C 1
ATOM 875 O O . VAL A 1 116 ? 12.685 -19.004 -22.629 1.00 96.56 116 VAL A O 1
ATOM 878 N N . ALA A 1 117 ? 10.700 -18.043 -23.048 1.00 96.94 117 ALA A N 1
ATOM 879 C CA . ALA A 1 117 ? 10.502 -17.516 -21.703 1.00 96.94 117 ALA A CA 1
ATOM 880 C C . ALA A 1 117 ? 9.772 -18.503 -20.772 1.00 96.94 117 ALA A C 1
ATOM 882 O O . ALA A 1 117 ? 9.710 -18.253 -19.570 1.00 96.94 117 ALA A O 1
ATOM 883 N N . ALA A 1 118 ? 9.268 -19.643 -21.267 1.00 96.31 118 ALA A N 1
ATOM 884 C CA . ALA A 1 118 ? 8.556 -20.620 -20.436 1.00 96.31 118 ALA A CA 1
ATOM 885 C C . ALA A 1 118 ? 9.379 -21.115 -19.232 1.00 96.31 118 ALA A C 1
ATOM 887 O O . ALA A 1 118 ? 8.868 -21.041 -18.115 1.00 96.31 118 ALA A O 1
ATOM 888 N N . PRO A 1 119 ? 10.665 -21.499 -19.378 1.00 97.00 119 PRO A N 1
ATOM 889 C CA . PRO A 1 119 ? 11.481 -21.893 -18.227 1.00 97.00 119 PRO A CA 1
ATOM 890 C C . PRO A 1 119 ? 11.752 -20.737 -17.252 1.00 97.00 119 PRO A C 1
ATOM 892 O O . PRO A 1 119 ? 12.000 -20.967 -16.070 1.00 97.00 119 PRO A O 1
ATOM 895 N N . LEU A 1 120 ? 11.712 -19.490 -17.734 1.00 97.00 120 LEU A N 1
ATOM 896 C CA . LEU A 1 120 ? 11.904 -18.298 -16.907 1.00 97.00 120 LEU A CA 1
ATOM 897 C C . LEU A 1 120 ? 10.658 -18.012 -16.061 1.00 97.00 120 LEU A C 1
ATOM 899 O O . LEU A 1 120 ? 10.799 -17.624 -14.905 1.00 97.00 120 LEU A O 1
ATOM 903 N N . ARG A 1 121 ? 9.453 -18.273 -16.584 1.00 96.75 121 ARG A N 1
ATOM 904 C CA . ARG A 1 121 ? 8.182 -18.125 -15.849 1.00 96.75 121 ARG A CA 1
ATOM 905 C C . ARG A 1 121 ? 8.054 -19.065 -14.648 1.00 96.75 121 ARG A C 1
ATOM 907 O O . ARG A 1 121 ? 7.291 -18.767 -13.733 1.00 96.75 121 ARG A O 1
ATOM 914 N N . GLU A 1 122 ? 8.819 -20.153 -14.607 1.00 96.31 122 GLU A N 1
ATOM 915 C CA . GLU A 1 122 ? 8.899 -21.038 -13.435 1.00 96.31 122 GLU A CA 1
ATOM 916 C C . GLU A 1 122 ? 9.758 -20.455 -12.303 1.00 96.31 122 GLU A C 1
ATOM 918 O O . GLU A 1 122 ? 9.569 -20.797 -11.138 1.00 96.31 122 GLU A O 1
ATOM 923 N N . LYS A 1 123 ? 10.687 -19.548 -12.627 1.00 97.44 123 LYS A N 1
ATOM 924 C CA . LYS A 1 123 ? 11.647 -18.964 -11.674 1.00 97.44 123 LYS A CA 1
ATOM 925 C C . LYS A 1 123 ? 11.312 -17.528 -11.291 1.00 97.44 123 LYS A C 1
ATOM 927 O O . LYS A 1 123 ? 11.620 -17.096 -10.182 1.00 97.44 123 LYS A O 1
ATOM 932 N N . PHE A 1 124 ? 10.690 -16.792 -12.203 1.00 98.44 124 PHE A N 1
ATOM 933 C CA . PHE A 1 124 ? 10.421 -15.370 -12.072 1.00 98.44 124 PHE A CA 1
ATOM 934 C C . PHE A 1 124 ? 8.928 -15.079 -12.196 1.00 98.44 124 PHE A C 1
ATOM 936 O O . PHE A 1 124 ? 8.217 -15.715 -12.971 1.00 98.44 124 PHE A O 1
ATOM 943 N N . SER A 1 125 ? 8.474 -14.075 -11.453 1.00 98.25 125 SER A N 1
ATOM 944 C CA . SER A 1 125 ? 7.195 -13.403 -11.682 1.00 98.25 125 SER A CA 1
ATOM 945 C C . SER A 1 125 ? 7.478 -11.991 -12.174 1.00 98.25 125 SER A C 1
ATOM 947 O O . SER A 1 125 ? 8.386 -11.336 -11.656 1.00 98.25 125 SER A O 1
ATOM 949 N N . LEU A 1 126 ? 6.720 -11.525 -13.165 1.00 98.62 126 LEU A N 1
ATOM 950 C CA . LEU A 1 126 ? 6.925 -10.218 -13.779 1.00 98.62 126 LEU A CA 1
ATOM 951 C C . LEU A 1 126 ? 5.660 -9.370 -13.681 1.00 98.62 126 LEU A C 1
ATOM 953 O O . LEU A 1 126 ? 4.620 -9.705 -14.244 1.00 98.62 126 LEU A O 1
ATOM 957 N N . SER A 1 127 ? 5.795 -8.228 -13.024 1.00 98.81 127 SER A N 1
ATOM 958 C CA . SER A 1 127 ? 4.779 -7.182 -12.932 1.00 98.81 127 SER A CA 1
ATOM 959 C C . SER A 1 127 ? 5.303 -5.892 -13.555 1.00 98.81 127 SER A C 1
ATOM 961 O O . SER A 1 127 ? 6.516 -5.715 -13.701 1.00 98.81 127 SER A O 1
ATOM 963 N N . ALA A 1 128 ? 4.408 -4.980 -13.927 1.00 98.88 128 ALA A N 1
ATOM 964 C CA . ALA A 1 128 ? 4.804 -3.710 -14.517 1.00 98.88 128 ALA A CA 1
ATOM 965 C C . ALA A 1 128 ? 3.860 -2.557 -14.173 1.00 98.88 128 ALA A C 1
ATOM 967 O O . ALA A 1 128 ? 2.646 -2.734 -14.086 1.00 98.88 128 ALA A O 1
ATOM 968 N N . VAL A 1 129 ? 4.431 -1.357 -14.078 1.00 98.88 129 VAL A N 1
ATOM 969 C CA . VAL A 1 129 ? 3.751 -0.068 -14.255 1.00 98.88 129 VAL A CA 1
ATOM 970 C C . VAL A 1 129 ? 4.222 0.474 -15.612 1.00 98.88 129 VAL A C 1
ATOM 972 O O . VAL A 1 129 ? 5.243 1.159 -15.667 1.00 98.88 129 VAL A O 1
ATOM 975 N N . PRO A 1 130 ? 3.570 0.103 -16.731 1.00 98.44 130 PRO A N 1
ATOM 976 C CA . PRO A 1 130 ? 4.093 0.366 -18.077 1.00 98.44 130 PRO A CA 1
ATOM 977 C C . PRO A 1 130 ? 4.061 1.841 -18.492 1.00 98.44 130 PRO A C 1
ATOM 979 O O . PRO A 1 130 ? 4.811 2.228 -19.382 1.00 98.44 130 PRO A O 1
ATOM 982 N N . ILE A 1 131 ? 3.187 2.652 -17.883 1.00 98.62 131 ILE A N 1
ATOM 983 C CA . ILE A 1 131 ? 3.033 4.080 -18.189 1.00 98.62 131 ILE A CA 1
ATOM 984 C C . ILE A 1 131 ? 2.894 4.859 -16.872 1.00 98.62 131 ILE A C 1
ATOM 986 O O . ILE A 1 131 ? 1.793 5.210 -16.458 1.00 98.62 131 ILE A O 1
ATOM 990 N N . ALA A 1 132 ? 4.006 5.083 -16.170 1.00 98.50 132 ALA A N 1
ATOM 991 C CA . ALA A 1 132 ? 3.998 5.682 -14.832 1.00 98.50 132 ALA A CA 1
ATOM 992 C C . ALA A 1 132 ? 3.677 7.193 -14.816 1.00 98.50 132 ALA A C 1
ATOM 994 O O . ALA A 1 132 ? 3.127 7.680 -13.831 1.00 98.50 132 ALA A O 1
ATOM 995 N N . ASN A 1 133 ? 3.965 7.926 -15.899 1.00 98.31 133 ASN A N 1
ATOM 996 C CA . ASN A 1 133 ? 3.540 9.315 -16.119 1.00 98.31 133 ASN A CA 1
ATOM 997 C C . ASN A 1 133 ? 2.627 9.392 -17.363 1.00 98.31 133 ASN A C 1
ATOM 999 O O . ASN A 1 133 ? 3.067 9.843 -18.426 1.00 98.31 133 ASN A O 1
ATOM 1003 N N . PRO A 1 134 ? 1.367 8.917 -17.275 1.00 98.31 134 PRO A N 1
ATOM 1004 C CA . PRO A 1 134 ? 0.510 8.771 -18.449 1.00 98.31 134 PRO A CA 1
ATOM 1005 C C . PRO A 1 134 ? 0.146 10.112 -19.083 1.00 98.31 134 PRO A C 1
ATOM 1007 O O . PRO A 1 134 ? 0.139 10.220 -20.305 1.00 98.31 134 PRO A O 1
ATOM 1010 N N . ASP A 1 135 ? -0.066 11.157 -18.286 1.00 97.38 135 ASP A N 1
ATOM 1011 C CA . ASP A 1 135 ? -0.395 12.470 -18.835 1.00 97.38 135 ASP A CA 1
ATOM 1012 C C . ASP A 1 135 ? 0.797 13.110 -19.556 1.00 97.38 135 ASP A C 1
ATOM 1014 O O . ASP A 1 135 ? 0.647 13.643 -20.655 1.00 97.38 135 ASP A O 1
ATOM 1018 N N . GLY A 1 136 ? 1.992 13.038 -18.957 1.00 97.19 136 GLY A N 1
ATOM 1019 C CA . GLY A 1 136 ? 3.220 13.527 -19.583 1.00 97.19 136 GLY A CA 1
ATOM 1020 C C . GLY A 1 136 ? 3.553 12.780 -20.873 1.00 97.19 136 GLY A C 1
ATOM 1021 O O . GLY A 1 136 ? 3.983 13.403 -21.846 1.00 97.19 136 GLY A O 1
ATOM 1022 N N . TRP A 1 137 ? 3.287 11.471 -20.903 1.00 98.12 137 TRP A N 1
ATOM 1023 C CA . TRP A 1 137 ? 3.429 10.634 -22.092 1.00 98.12 137 TRP A CA 1
ATOM 1024 C C . TRP A 1 137 ? 2.474 11.054 -23.217 1.00 98.12 137 TRP A C 1
ATOM 1026 O O . TRP A 1 137 ? 2.929 11.311 -24.331 1.00 98.12 137 TRP A O 1
ATOM 1036 N N . VAL A 1 138 ? 1.171 11.200 -22.940 1.00 97.56 138 VAL A N 1
ATOM 1037 C CA . VAL A 1 138 ? 0.189 11.618 -23.961 1.00 97.56 138 VAL A CA 1
ATOM 1038 C C . VAL A 1 138 ? 0.506 13.014 -24.506 1.00 97.56 138 VAL A C 1
ATOM 1040 O O . VAL A 1 138 ? 0.393 13.246 -25.710 1.00 97.56 138 VAL A O 1
ATOM 1043 N N . LEU A 1 139 ? 0.950 13.938 -23.649 1.00 96.31 139 LEU A N 1
ATOM 1044 C CA . LEU A 1 139 ? 1.329 15.291 -24.069 1.00 96.31 139 LEU A CA 1
ATOM 1045 C C . LEU A 1 139 ? 2.684 15.362 -24.786 1.00 96.31 139 LEU A C 1
ATOM 1047 O O . LEU A 1 139 ? 2.997 16.406 -25.353 1.00 96.31 139 LEU A O 1
ATOM 1051 N N . ASN A 1 140 ? 3.485 14.291 -24.782 1.00 95.56 140 ASN A N 1
ATOM 1052 C CA . ASN A 1 140 ? 4.892 14.301 -25.200 1.00 95.56 140 ASN A CA 1
ATOM 1053 C C . ASN A 1 140 ? 5.709 15.388 -24.466 1.00 95.56 140 ASN A C 1
ATOM 1055 O O . ASN A 1 140 ? 6.510 16.098 -25.069 1.00 95.56 140 ASN A O 1
ATOM 1059 N N . GLN A 1 141 ? 5.466 15.550 -23.162 1.00 93.00 141 GLN A N 1
ATOM 1060 C CA . GLN A 1 141 ? 6.105 16.567 -22.311 1.00 93.00 141 GLN A CA 1
ATOM 1061 C C . GLN A 1 141 ? 6.968 15.957 -21.201 1.00 93.00 141 GLN A C 1
ATOM 1063 O O . GLN A 1 141 ? 7.388 16.663 -20.281 1.00 93.00 141 GLN A O 1
ATOM 1068 N N . GLY A 1 142 ? 7.250 14.656 -21.291 1.00 88.62 142 GLY A N 1
ATOM 1069 C CA . GLY A 1 142 ? 8.171 13.963 -20.401 1.00 88.62 142 GLY A CA 1
ATOM 1070 C C . GLY A 1 142 ? 9.506 14.712 -20.224 1.00 88.62 142 GLY A C 1
ATOM 1071 O O . GLY A 1 142 ? 10.010 15.292 -21.186 1.00 88.62 142 GLY A O 1
ATOM 1072 N N . PRO A 1 143 ? 10.071 14.786 -19.003 1.00 93.75 143 PRO A N 1
ATOM 1073 C CA . PRO A 1 143 ? 9.616 14.144 -17.768 1.00 93.75 143 PRO A CA 1
ATOM 1074 C C . PRO A 1 143 ? 8.536 14.934 -17.006 1.00 93.75 143 PRO A C 1
ATOM 1076 O O . PRO A 1 143 ? 8.168 14.552 -15.898 1.00 93.75 143 PRO A O 1
ATOM 1079 N N . LYS A 1 144 ? 8.014 16.042 -17.550 1.00 96.38 144 LYS A N 1
ATOM 1080 C CA . LYS A 1 144 ? 6.927 16.788 -16.900 1.00 96.38 144 LYS A CA 1
ATOM 1081 C C . LYS A 1 144 ? 5.600 16.034 -17.031 1.00 96.38 144 LYS A C 1
ATOM 1083 O O . LYS A 1 144 ? 5.358 15.348 -18.022 1.00 96.38 144 LYS A O 1
ATOM 1088 N N . ASN A 1 145 ? 4.735 16.155 -16.030 1.00 95.19 145 ASN A N 1
ATOM 1089 C CA . ASN A 1 145 ? 3.339 15.714 -16.105 1.00 95.19 145 ASN A CA 1
ATOM 1090 C C . ASN A 1 145 ? 2.409 16.883 -16.493 1.00 95.19 145 ASN A C 1
ATOM 1092 O O . ASN A 1 145 ? 2.836 18.037 -16.576 1.00 95.19 145 ASN A O 1
ATOM 1096 N N . ALA A 1 146 ? 1.111 16.616 -16.663 1.00 94.31 146 ALA A N 1
ATOM 1097 C CA . ALA A 1 146 ? 0.118 17.644 -17.010 1.00 94.31 146 ALA A CA 1
ATOM 1098 C C . ALA A 1 146 ? -0.255 18.608 -15.862 1.00 94.31 146 ALA A C 1
ATOM 1100 O O . ALA A 1 146 ? -1.156 19.434 -16.020 1.00 94.31 146 ALA A O 1
ATOM 1101 N N . SER A 1 147 ? 0.406 18.501 -14.705 1.00 92.81 147 SER A N 1
ATOM 1102 C CA . SER A 1 147 ? 0.235 19.392 -13.547 1.00 92.81 147 SER A CA 1
ATOM 1103 C C . SER A 1 147 ? 1.486 20.220 -13.229 1.00 92.81 147 SER A C 1
ATOM 1105 O O . SER A 1 147 ? 1.556 20.859 -12.184 1.00 92.81 147 SER A O 1
ATOM 1107 N N . GLY A 1 148 ? 2.479 20.226 -14.126 1.00 91.50 148 GLY A N 1
ATOM 1108 C CA . GLY A 1 148 ? 3.696 21.031 -13.984 1.00 91.50 148 GLY A CA 1
ATOM 1109 C C . GLY A 1 148 ? 4.752 20.450 -13.039 1.00 91.50 148 GLY A C 1
ATOM 1110 O O . GLY A 1 148 ? 5.761 21.107 -12.787 1.00 91.50 148 GLY A O 1
ATOM 1111 N N . GLY A 1 149 ? 4.560 19.232 -12.527 1.00 94.06 149 GLY A N 1
ATOM 1112 C CA . GLY A 1 149 ? 5.579 18.512 -11.768 1.00 94.06 149 GLY A CA 1
ATOM 1113 C C . GLY A 1 149 ? 6.405 17.569 -12.635 1.00 94.06 149 GLY A C 1
ATOM 1114 O O . GLY A 1 149 ? 6.140 17.380 -13.818 1.00 94.06 149 GLY A O 1
ATOM 1115 N N . ASN A 1 150 ? 7.422 16.972 -12.017 1.00 95.50 150 ASN A N 1
ATOM 1116 C CA . ASN A 1 150 ? 8.287 15.962 -12.618 1.00 95.50 150 ASN A CA 1
ATOM 1117 C C . ASN A 1 150 ? 8.274 14.694 -11.733 1.00 95.50 150 ASN A C 1
ATOM 1119 O O . ASN A 1 150 ? 8.874 14.735 -10.651 1.00 95.50 150 ASN A O 1
ATOM 1123 N N . PRO A 1 151 ? 7.621 13.597 -12.171 1.00 94.88 151 PRO A N 1
ATOM 1124 C CA . PRO A 1 151 ? 7.554 12.330 -11.438 1.00 94.88 151 PRO A CA 1
ATOM 1125 C C . PRO A 1 151 ? 8.867 11.546 -11.320 1.00 94.88 151 PRO A C 1
ATOM 1127 O O . PRO A 1 151 ? 8.914 10.584 -10.555 1.00 94.88 151 PRO A O 1
ATOM 1130 N N . THR A 1 152 ? 9.937 11.918 -12.034 1.00 95.19 152 THR A N 1
ATOM 1131 C CA . THR A 1 152 ? 11.245 11.240 -11.923 1.00 95.19 152 THR A CA 1
ATOM 1132 C C . THR A 1 152 ? 12.042 11.666 -10.684 1.00 95.19 152 THR A C 1
ATOM 1134 O O . THR A 1 152 ? 13.054 11.040 -10.363 1.00 95.19 152 THR A O 1
ATOM 1137 N N . THR A 1 153 ? 11.589 12.712 -9.982 1.00 93.62 153 THR A N 1
ATOM 1138 C CA . THR A 1 153 ? 12.258 13.320 -8.819 1.00 93.62 153 THR A CA 1
ATOM 1139 C C . THR A 1 153 ? 11.303 13.500 -7.640 1.00 93.62 153 THR A C 1
ATOM 1141 O O . THR A 1 153 ? 10.084 13.585 -7.804 1.00 93.62 153 THR A O 1
ATOM 1144 N N . GLY A 1 154 ? 11.859 13.695 -6.450 1.00 91.44 154 GLY A N 1
ATOM 1145 C CA . GLY A 1 154 ? 11.147 13.817 -5.186 1.00 91.44 154 GLY A CA 1
ATOM 1146 C C . GLY A 1 154 ? 10.973 12.482 -4.471 1.00 91.44 154 GLY A C 1
ATOM 1147 O O . GLY A 1 154 ? 9.933 12.290 -3.855 1.00 91.44 154 GLY A O 1
ATOM 1148 N N . TYR A 1 155 ? 11.941 11.562 -4.566 1.00 93.88 155 TYR A N 1
ATOM 1149 C CA . TYR A 1 155 ? 11.899 10.293 -3.828 1.00 93.88 155 TYR A CA 1
ATOM 1150 C C . TYR A 1 155 ? 12.842 10.310 -2.608 1.00 93.88 155 TYR A C 1
ATOM 1152 O O . TYR A 1 155 ? 13.993 10.725 -2.735 1.00 93.88 155 TYR A O 1
ATOM 1160 N N . PRO A 1 156 ? 12.411 9.806 -1.434 1.00 94.06 156 PRO A N 1
ATOM 1161 C CA . PRO A 1 156 ? 11.032 9.443 -1.114 1.00 94.06 156 PRO A CA 1
ATOM 1162 C C . PRO A 1 156 ? 10.132 10.694 -1.128 1.00 94.06 156 PRO A C 1
ATOM 1164 O O . PRO A 1 156 ? 10.599 11.766 -0.739 1.00 94.06 156 PRO A O 1
ATOM 1167 N N . PRO A 1 157 ? 8.861 10.576 -1.540 1.00 92.81 157 PRO A N 1
ATOM 1168 C CA . PRO A 1 157 ? 7.941 11.704 -1.490 1.00 92.81 157 PRO A CA 1
ATOM 1169 C C . PRO A 1 157 ? 7.752 12.214 -0.055 1.00 92.81 157 PRO A C 1
ATOM 1171 O O . PRO A 1 157 ? 7.661 11.426 0.889 1.00 92.81 157 PRO A O 1
ATOM 1174 N N . LEU A 1 158 ? 7.749 13.541 0.110 1.00 82.81 158 LEU A N 1
ATOM 1175 C CA . LEU A 1 158 ? 7.656 14.240 1.403 1.00 82.81 158 LEU A CA 1
ATOM 1176 C C . LEU A 1 158 ? 6.384 15.106 1.520 1.00 82.81 158 LEU A C 1
ATOM 1178 O O . LEU A 1 158 ? 6.332 15.993 2.367 1.00 82.81 158 LEU A O 1
ATOM 1182 N N . GLY A 1 159 ? 5.388 14.897 0.652 1.00 73.88 159 GLY A N 1
ATOM 1183 C CA . GLY A 1 159 ? 4.200 15.748 0.549 1.00 73.88 159 GLY A CA 1
ATOM 1184 C C . GLY A 1 159 ? 2.940 15.162 1.183 1.00 73.88 159 GLY A C 1
ATOM 1185 O O . GLY A 1 159 ? 2.970 14.150 1.885 1.00 73.88 159 GLY A O 1
ATOM 1186 N N . ASP A 1 160 ? 1.801 15.783 0.868 1.00 77.44 160 ASP A N 1
ATOM 1187 C CA . ASP A 1 160 ? 0.456 15.402 1.330 1.00 77.44 160 ASP A CA 1
ATOM 1188 C C . ASP A 1 160 ? -0.063 14.094 0.694 1.00 77.44 160 ASP A C 1
ATOM 1190 O O . ASP A 1 160 ? -1.260 13.919 0.442 1.00 77.44 160 ASP A O 1
ATOM 1194 N N . SER A 1 161 ? 0.835 13.150 0.396 1.00 83.25 161 SER A N 1
ATOM 1195 C CA . SER A 1 161 ? 0.515 11.882 -0.250 1.00 83.25 161 SER A CA 1
ATOM 1196 C C . SER A 1 161 ? -0.239 12.113 -1.572 1.00 83.25 161 SER A C 1
ATOM 1198 O O . SER A 1 161 ? 0.152 12.928 -2.409 1.00 83.25 161 SER A O 1
ATOM 1200 N N . TYR A 1 162 ? -1.379 11.450 -1.767 1.00 79.88 162 TYR A N 1
ATOM 1201 C CA . TYR A 1 162 ? -2.206 11.569 -2.967 1.00 79.88 162 TYR A CA 1
ATOM 1202 C C . TYR A 1 162 ? -2.841 12.959 -3.168 1.00 79.88 162 TYR A C 1
ATOM 1204 O O . TYR A 1 162 ? -3.463 13.187 -4.206 1.00 79.88 162 TYR A O 1
ATOM 1212 N N . LEU A 1 163 ? -2.687 13.907 -2.234 1.00 85.94 163 LEU A N 1
ATOM 1213 C CA . LEU A 1 163 ? -3.116 15.304 -2.390 1.00 85.94 163 LEU A CA 1
ATOM 1214 C C . LEU A 1 163 ? -2.036 16.208 -3.009 1.00 85.94 163 LEU A C 1
ATOM 1216 O O . LEU A 1 163 ? -2.326 17.360 -3.317 1.00 85.94 163 LEU A O 1
ATOM 1220 N N . SER A 1 164 ? -0.841 15.676 -3.307 1.00 88.50 164 SER A N 1
ATOM 1221 C CA . SER A 1 164 ? 0.236 16.414 -3.984 1.00 88.50 164 SER A CA 1
ATOM 1222 C C . SER A 1 164 ? -0.241 17.088 -5.284 1.00 88.50 164 SER A C 1
ATOM 1224 O O . SER A 1 164 ? -0.563 16.382 -6.249 1.00 88.50 164 SER A O 1
ATOM 1226 N N . PRO A 1 165 ? -0.286 18.431 -5.370 1.00 90.62 165 PRO A N 1
ATOM 1227 C CA . PRO A 1 165 ? -0.874 19.129 -6.514 1.00 90.62 165 PRO A CA 1
ATOM 1228 C C . PRO A 1 165 ? -0.096 18.909 -7.814 1.00 90.62 165 PRO A C 1
ATOM 1230 O O . PRO A 1 165 ? -0.671 19.046 -8.887 1.00 90.62 165 PRO A O 1
ATOM 1233 N N . THR A 1 166 ? 1.187 18.547 -7.723 1.00 92.00 166 THR A N 1
ATOM 1234 C CA . THR A 1 166 ? 2.088 18.470 -8.879 1.00 92.00 166 THR A CA 1
ATOM 1235 C C . THR A 1 166 ? 2.747 17.109 -9.071 1.00 92.00 166 THR A C 1
ATOM 1237 O O . THR A 1 166 ? 3.260 16.858 -10.154 1.00 92.00 166 THR A O 1
ATOM 1240 N N . LYS A 1 167 ? 2.772 16.220 -8.068 1.00 90.69 167 LYS A N 1
ATOM 1241 C CA . LYS A 1 167 ? 3.473 14.923 -8.159 1.00 90.69 167 LYS A CA 1
ATOM 1242 C C . LYS A 1 167 ? 2.691 13.739 -7.559 1.00 90.69 167 LYS A C 1
ATOM 1244 O O . LYS A 1 167 ? 3.268 12.986 -6.772 1.00 90.69 167 LYS A O 1
ATOM 1249 N N . PRO A 1 168 ? 1.396 13.541 -7.871 1.00 94.31 168 PRO A N 1
ATOM 1250 C CA . PRO A 1 168 ? 0.669 12.373 -7.368 1.00 94.31 168 PRO A CA 1
ATOM 1251 C C . PRO A 1 168 ? 1.269 11.041 -7.853 1.00 94.31 168 PRO A C 1
ATOM 1253 O O . PRO A 1 168 ? 1.207 10.050 -7.133 1.00 94.31 168 PRO A O 1
ATOM 1256 N N . GLU A 1 169 ? 1.881 10.994 -9.039 1.00 96.56 169 GLU A N 1
ATOM 1257 C CA . GLU A 1 169 ? 2.437 9.770 -9.625 1.00 96.56 169 GLU A CA 1
ATOM 1258 C C . GLU A 1 169 ? 3.560 9.186 -8.761 1.00 96.56 169 GLU A C 1
ATOM 1260 O O . GLU A 1 169 ? 3.565 7.987 -8.485 1.00 96.56 169 GLU A O 1
ATOM 1265 N N . ALA A 1 170 ? 4.466 10.040 -8.271 1.00 95.81 170 ALA A N 1
ATOM 1266 C CA . ALA A 1 170 ? 5.560 9.627 -7.393 1.00 95.81 170 ALA A CA 1
ATOM 1267 C C . ALA A 1 170 ? 5.043 9.065 -6.057 1.00 95.81 170 ALA A C 1
ATOM 1269 O O . ALA A 1 170 ? 5.571 8.075 -5.550 1.00 95.81 170 ALA A O 1
ATOM 1270 N N . GLU A 1 171 ? 3.976 9.660 -5.518 1.00 95.44 171 GLU A N 1
ATOM 1271 C CA . GLU A 1 171 ? 3.319 9.247 -4.272 1.00 95.44 171 GLU A CA 1
ATOM 1272 C C . GLU A 1 171 ? 2.660 7.867 -4.417 1.00 95.44 171 GLU A C 1
ATOM 1274 O O . GLU A 1 171 ? 2.897 6.963 -3.606 1.00 95.44 171 GLU A O 1
ATOM 1279 N N . TYR A 1 172 ? 1.885 7.666 -5.490 1.00 96.75 172 TYR A N 1
ATOM 1280 C CA . TYR A 1 172 ? 1.267 6.373 -5.790 1.00 96.75 172 TYR A CA 1
ATOM 1281 C C . TYR A 1 172 ? 2.312 5.293 -6.056 1.00 96.75 172 TYR A C 1
ATOM 1283 O O . TYR A 1 172 ? 2.215 4.204 -5.488 1.00 96.75 172 TYR A O 1
ATOM 1291 N N . LEU A 1 173 ? 3.331 5.594 -6.864 1.00 97.44 173 LEU A N 1
ATOM 1292 C CA . LEU A 1 173 ? 4.385 4.645 -7.208 1.00 97.44 173 LEU A CA 1
ATOM 1293 C C . LEU A 1 173 ? 5.179 4.215 -5.973 1.00 97.44 173 LEU A C 1
ATOM 1295 O O . LEU A 1 173 ? 5.329 3.019 -5.729 1.00 97.44 173 LEU A O 1
ATOM 1299 N N . TRP A 1 174 ? 5.615 5.167 -5.143 1.00 97.31 174 TRP A N 1
ATOM 1300 C CA . TRP A 1 174 ? 6.341 4.879 -3.906 1.00 97.31 174 TRP A CA 1
ATOM 1301 C C . TRP A 1 174 ? 5.532 3.995 -2.952 1.00 97.31 174 TRP A C 1
ATOM 1303 O O . TRP A 1 174 ? 6.024 2.974 -2.458 1.00 97.31 174 TRP A O 1
ATOM 1313 N N . ARG A 1 175 ? 4.265 4.354 -2.711 1.00 95.62 175 ARG A N 1
ATOM 1314 C CA . ARG A 1 175 ? 3.380 3.589 -1.827 1.00 95.62 175 ARG A CA 1
ATOM 1315 C C . ARG A 1 175 ? 3.113 2.193 -2.384 1.00 95.62 175 ARG A C 1
ATOM 1317 O O . ARG A 1 175 ? 3.193 1.212 -1.636 1.00 95.62 175 ARG A O 1
ATOM 1324 N N . TRP A 1 176 ? 2.804 2.097 -3.676 1.00 96.75 176 TRP A N 1
ATOM 1325 C CA . TRP A 1 176 ? 2.479 0.835 -4.327 1.00 96.75 176 TRP A CA 1
ATOM 1326 C C . TRP A 1 176 ? 3.674 -0.113 -4.372 1.00 96.75 176 TRP A C 1
ATOM 1328 O O . TRP A 1 176 ? 3.498 -1.267 -4.005 1.00 96.75 176 TRP A O 1
ATOM 1338 N N . ILE A 1 177 ? 4.894 0.358 -4.661 1.00 98.44 177 ILE A N 1
ATOM 1339 C CA . ILE A 1 177 ? 6.112 -0.468 -4.551 1.00 98.44 177 ILE A CA 1
ATOM 1340 C C . ILE A 1 177 ? 6.234 -1.078 -3.149 1.00 98.44 177 ILE A C 1
ATOM 1342 O O . ILE A 1 177 ? 6.571 -2.251 -3.017 1.00 98.44 177 ILE A O 1
ATOM 1346 N N . GLY A 1 178 ? 5.913 -0.318 -2.098 1.00 97.31 178 GLY A N 1
ATOM 1347 C CA . GLY A 1 178 ? 5.910 -0.829 -0.727 1.00 97.31 178 GLY A CA 1
ATOM 1348 C C . GLY A 1 178 ? 4.816 -1.867 -0.447 1.00 97.31 178 GLY A C 1
ATOM 1349 O O . GLY A 1 178 ? 5.066 -2.837 0.258 1.00 97.31 178 GLY A O 1
ATOM 1350 N N . MET A 1 179 ? 3.606 -1.691 -0.987 1.00 95.81 179 MET A N 1
ATOM 1351 C CA . MET A 1 179 ? 2.511 -2.664 -0.818 1.00 95.81 179 MET A CA 1
ATOM 1352 C C . MET A 1 179 ? 2.721 -3.927 -1.661 1.00 95.81 179 MET A C 1
ATOM 1354 O O . MET A 1 179 ? 2.370 -5.021 -1.229 1.00 95.81 179 MET A O 1
ATOM 1358 N N . HIS A 1 180 ? 3.302 -3.769 -2.849 1.00 97.75 180 HIS A N 1
ATOM 1359 C CA . HIS A 1 180 ? 3.618 -4.848 -3.777 1.00 97.75 180 HIS A CA 1
ATOM 1360 C C . HIS A 1 180 ? 4.847 -5.633 -3.318 1.00 97.75 180 HIS A C 1
ATOM 1362 O O . HIS A 1 180 ? 4.873 -6.855 -3.417 1.00 97.75 180 HIS A O 1
ATOM 1368 N N . ALA A 1 181 ? 5.853 -4.946 -2.773 1.00 98.31 181 ALA A N 1
ATOM 1369 C CA . ALA A 1 181 ? 7.113 -5.502 -2.284 1.00 98.31 181 ALA A CA 1
ATOM 1370 C C . ALA A 1 181 ? 7.772 -6.501 -3.262 1.00 98.31 181 ALA A C 1
ATOM 1372 O O . ALA A 1 181 ? 7.887 -7.689 -2.940 1.00 98.31 181 ALA A O 1
ATOM 1373 N N . PRO A 1 182 ? 8.184 -6.054 -4.463 1.00 98.56 182 PRO A N 1
ATOM 1374 C CA . PRO A 1 182 ? 8.920 -6.905 -5.391 1.00 98.56 182 PRO A CA 1
ATOM 1375 C C . PRO A 1 182 ? 10.309 -7.257 -4.833 1.00 98.56 182 PRO A C 1
ATOM 1377 O O . PRO A 1 182 ? 10.821 -6.618 -3.908 1.00 98.56 182 PRO A O 1
ATOM 1380 N N . ASP A 1 183 ? 10.934 -8.277 -5.410 1.00 98.69 183 ASP A N 1
ATOM 1381 C CA . ASP A 1 183 ? 12.314 -8.661 -5.109 1.00 98.69 183 ASP A CA 1
ATOM 1382 C C . ASP A 1 183 ? 13.331 -7.778 -5.840 1.00 98.69 183 ASP A C 1
ATOM 1384 O O . ASP A 1 183 ? 14.445 -7.588 -5.352 1.00 98.69 183 ASP A O 1
ATOM 1388 N N . LEU A 1 184 ? 12.925 -7.200 -6.972 1.00 98.69 184 LEU A N 1
ATOM 1389 C CA . LEU A 1 184 ? 13.698 -6.246 -7.756 1.00 98.69 184 LEU A CA 1
ATOM 1390 C C . LEU A 1 184 ? 12.778 -5.216 -8.423 1.00 98.69 184 LEU A C 1
ATOM 1392 O O . LEU A 1 184 ? 11.755 -5.585 -8.998 1.00 98.69 184 LEU A O 1
ATOM 1396 N N . VAL A 1 185 ? 13.170 -3.943 -8.400 1.00 98.81 185 VAL A N 1
ATOM 1397 C CA . VAL A 1 185 ? 12.587 -2.879 -9.232 1.00 98.81 185 VAL A CA 1
ATOM 1398 C C . VAL A 1 185 ? 13.561 -2.513 -10.350 1.00 98.81 185 VAL A C 1
ATOM 1400 O O . VAL A 1 185 ? 14.737 -2.265 -10.082 1.00 98.81 185 VAL A O 1
ATOM 1403 N N . LEU A 1 186 ? 13.063 -2.442 -11.584 1.00 98.69 186 LEU A N 1
ATOM 1404 C CA . LEU A 1 186 ? 13.787 -1.895 -12.727 1.00 98.69 186 LEU A CA 1
ATOM 1405 C C . LEU A 1 186 ? 13.068 -0.648 -13.257 1.00 98.69 186 LEU A C 1
ATOM 1407 O O . LEU A 1 186 ? 11.953 -0.752 -13.767 1.00 98.69 186 LEU A O 1
ATOM 1411 N N . ASP A 1 187 ? 13.714 0.511 -13.147 1.00 97.94 187 ASP A N 1
ATOM 1412 C CA . ASP A 1 187 ? 13.263 1.767 -13.767 1.00 97.94 187 ASP A CA 1
ATOM 1413 C C . ASP A 1 187 ? 13.848 1.861 -15.187 1.00 97.94 187 ASP A C 1
ATOM 1415 O O . ASP A 1 187 ? 15.064 1.848 -15.372 1.00 97.94 187 ASP A O 1
ATOM 1419 N N . VAL A 1 188 ? 12.979 1.857 -16.196 1.00 98.00 188 VAL A N 1
ATOM 1420 C CA . VAL A 1 188 ? 13.339 1.851 -17.617 1.00 98.00 188 VAL A CA 1
ATOM 1421 C C . VAL A 1 188 ? 13.082 3.243 -18.178 1.00 98.00 188 VAL A C 1
ATOM 1423 O O . VAL A 1 188 ? 11.958 3.742 -18.093 1.00 98.00 188 VAL A O 1
ATOM 1426 N N . ARG A 1 189 ? 14.103 3.869 -18.769 1.00 95.69 189 ARG A N 1
ATOM 1427 C CA . ARG A 1 189 ? 14.009 5.229 -19.327 1.00 95.69 189 ARG A CA 1
ATOM 1428 C C . ARG A 1 189 ? 14.625 5.316 -20.715 1.00 95.69 189 ARG A C 1
ATOM 1430 O O . ARG A 1 189 ? 15.450 4.490 -21.090 1.00 95.69 189 ARG A O 1
ATOM 1437 N N . GLU A 1 190 ? 14.220 6.317 -21.479 1.00 94.88 190 GLU A N 1
ATOM 1438 C CA . GLU A 1 190 ? 14.919 6.722 -22.696 1.00 94.88 190 GLU A CA 1
ATOM 1439 C C . GLU A 1 190 ? 16.221 7.447 -22.331 1.00 94.88 190 GLU A C 1
ATOM 1441 O O . GLU A 1 190 ? 16.252 8.267 -21.412 1.00 94.88 190 GLU A O 1
ATOM 1446 N N . GLY A 1 191 ? 17.289 7.136 -23.059 1.00 92.44 191 GLY A N 1
ATOM 1447 C CA . GLY A 1 191 ? 18.589 7.787 -22.965 1.00 92.44 191 GLY A CA 1
ATOM 1448 C C . GLY A 1 191 ? 19.250 7.878 -24.339 1.00 92.44 191 GLY A C 1
ATOM 1449 O O . GLY A 1 191 ? 18.650 7.566 -25.366 1.00 92.44 191 GLY A O 1
ATOM 1450 N N . ASN A 1 192 ? 20.505 8.322 -24.371 1.00 90.88 192 ASN A N 1
ATOM 1451 C CA . ASN A 1 192 ? 21.236 8.483 -25.636 1.00 90.88 192 ASN A CA 1
ATOM 1452 C C . ASN A 1 192 ? 21.848 7.171 -26.148 1.00 90.88 192 ASN A C 1
ATOM 1454 O O . ASN A 1 192 ? 22.227 7.082 -27.311 1.00 90.88 192 ASN A O 1
ATOM 1458 N N . GLN A 1 193 ? 22.013 6.188 -25.266 1.00 92.88 193 GLN A N 1
ATOM 1459 C CA . GLN A 1 193 ? 22.613 4.892 -25.554 1.00 92.88 193 GLN A CA 1
ATOM 1460 C C . GLN A 1 193 ? 22.045 3.839 -24.595 1.00 92.88 193 GLN A C 1
ATOM 1462 O O . GLN A 1 193 ? 21.511 4.171 -23.537 1.00 92.88 193 GLN A O 1
ATOM 1467 N N . PHE A 1 194 ? 22.160 2.562 -24.962 1.00 95.69 194 PHE A N 1
ATOM 1468 C CA . PHE A 1 194 ? 21.767 1.471 -24.075 1.00 95.69 194 PHE A CA 1
ATOM 1469 C C . PHE A 1 194 ? 22.784 1.313 -22.949 1.00 95.69 194 PHE A C 1
ATOM 1471 O O . PHE A 1 194 ? 23.906 0.887 -23.221 1.00 95.69 194 PHE A O 1
ATOM 1478 N N . GLU A 1 195 ? 22.398 1.587 -21.704 1.00 95.31 195 GLU A N 1
ATOM 1479 C CA . GLU A 1 195 ? 23.281 1.439 -20.546 1.00 95.31 195 GLU A CA 1
ATOM 1480 C C . GLU A 1 195 ? 22.530 1.078 -19.263 1.00 95.31 195 GLU A C 1
ATOM 1482 O O . GLU A 1 195 ? 21.445 1.577 -18.973 1.00 95.31 195 GLU A O 1
ATOM 1487 N N . TRP A 1 196 ? 23.149 0.238 -18.438 1.00 96.50 196 TRP A N 1
ATOM 1488 C CA . TRP A 1 196 ? 22.650 -0.093 -17.109 1.00 96.50 196 TRP A CA 1
ATOM 1489 C C . TRP A 1 196 ? 23.067 0.958 -16.078 1.00 96.50 196 TRP A C 1
ATOM 1491 O O . TRP A 1 196 ? 24.181 1.485 -16.109 1.00 96.50 196 TRP A O 1
ATOM 1501 N N . VAL A 1 197 ? 22.196 1.211 -15.105 1.00 94.50 197 VAL A N 1
ATOM 1502 C CA . VAL A 1 197 ? 22.442 2.154 -14.014 1.00 94.50 197 VAL A CA 1
ATOM 1503 C C . VAL A 1 197 ? 22.316 1.437 -12.683 1.00 94.50 197 VAL A C 1
ATOM 1505 O O . VAL A 1 197 ? 21.230 1.031 -12.264 1.00 94.50 197 VAL A O 1
ATOM 1508 N N . VAL A 1 198 ? 23.442 1.320 -11.988 1.00 93.44 198 VAL A N 1
ATOM 1509 C CA . VAL A 1 198 ? 23.520 0.742 -10.647 1.00 93.44 198 VAL A CA 1
ATOM 1510 C C . VAL A 1 198 ? 23.772 1.876 -9.652 1.00 93.44 198 VAL A C 1
ATOM 1512 O O . VAL A 1 198 ? 24.837 2.494 -9.706 1.00 93.44 198 VAL A O 1
ATOM 1515 N N . PRO A 1 199 ? 22.828 2.177 -8.738 1.00 87.56 199 PRO A N 1
ATOM 1516 C CA . PRO A 1 199 ? 23.036 3.218 -7.737 1.00 87.56 199 PRO A CA 1
ATOM 1517 C C . PRO A 1 199 ? 24.275 2.940 -6.882 1.00 87.56 199 PRO A C 1
ATOM 1519 O O . PRO A 1 199 ? 24.531 1.792 -6.508 1.00 87.56 199 PRO A O 1
ATOM 1522 N N . VAL A 1 200 ? 25.017 3.988 -6.517 1.00 85.19 200 VAL A N 1
ATOM 1523 C CA . VAL A 1 200 ? 26.194 3.865 -5.632 1.00 85.19 200 VAL A CA 1
ATOM 1524 C C . VAL A 1 200 ? 25.795 3.241 -4.296 1.00 85.19 200 VAL A C 1
ATOM 1526 O O . VAL A 1 200 ? 26.434 2.301 -3.829 1.00 85.19 200 VAL A O 1
ATOM 1529 N N . ASP A 1 201 ? 24.668 3.691 -3.745 1.00 85.62 201 ASP A N 1
ATOM 1530 C CA . ASP A 1 201 ? 24.112 3.215 -2.476 1.00 85.62 201 ASP A CA 1
ATOM 1531 C C . ASP A 1 201 ? 23.261 1.941 -2.624 1.00 85.62 201 ASP A C 1
ATOM 1533 O O . ASP A 1 201 ? 22.481 1.593 -1.735 1.00 85.62 201 ASP A O 1
ATOM 1537 N N . SER A 1 202 ? 23.367 1.243 -3.760 1.00 91.00 202 SER A N 1
ATOM 1538 C CA . SER A 1 202 ? 22.583 0.037 -4.023 1.00 91.00 202 SER A CA 1
ATOM 1539 C C . SER A 1 202 ? 22.882 -1.081 -3.020 1.00 91.00 202 SER A C 1
ATOM 1541 O O . SER A 1 202 ? 23.987 -1.226 -2.492 1.00 91.00 202 SER A O 1
ATOM 1543 N N . LEU A 1 203 ? 21.874 -1.919 -2.760 1.00 93.38 203 LEU A N 1
ATOM 1544 C CA . LEU A 1 203 ? 22.027 -3.072 -1.875 1.00 93.38 203 LEU A CA 1
ATOM 1545 C C . LEU A 1 203 ? 23.078 -4.057 -2.428 1.00 93.38 203 LEU A C 1
ATOM 1547 O O . LEU A 1 203 ? 23.171 -4.218 -3.646 1.00 93.38 203 LEU A O 1
ATOM 1551 N N . PRO A 1 204 ? 23.800 -4.814 -1.574 1.00 94.38 204 PRO A N 1
ATOM 1552 C CA . PRO A 1 204 ? 24.861 -5.722 -2.025 1.00 94.38 204 PRO A CA 1
ATOM 1553 C C . PRO A 1 204 ? 24.438 -6.736 -3.099 1.00 94.38 204 PRO A C 1
ATOM 1555 O O . PRO A 1 204 ? 25.244 -7.121 -3.943 1.00 94.38 204 PRO A O 1
ATOM 1558 N N . VAL A 1 205 ? 23.173 -7.173 -3.087 1.00 95.44 205 VAL A N 1
ATOM 1559 C CA . VAL A 1 205 ? 22.617 -8.066 -4.118 1.00 95.44 205 VAL A CA 1
ATOM 1560 C C . VAL A 1 205 ? 22.581 -7.399 -5.499 1.00 95.44 205 VAL A C 1
ATOM 1562 O O . VAL A 1 205 ? 22.947 -8.029 -6.488 1.00 95.44 205 VAL A O 1
ATOM 1565 N N . VAL A 1 206 ? 22.240 -6.109 -5.559 1.00 96.00 206 VAL A N 1
ATOM 1566 C CA . VAL A 1 206 ? 22.223 -5.315 -6.794 1.00 96.00 206 VAL A CA 1
ATOM 1567 C C . VAL A 1 206 ? 23.643 -5.023 -7.259 1.00 96.00 206 VAL A C 1
ATOM 1569 O O . VAL A 1 206 ? 23.917 -5.138 -8.443 1.00 96.00 206 VAL A O 1
ATOM 1572 N N . GLN A 1 207 ? 24.578 -4.737 -6.349 1.00 93.94 207 GLN A N 1
ATOM 1573 C CA . GLN A 1 207 ? 25.988 -4.540 -6.712 1.00 93.94 207 GLN A CA 1
ATOM 1574 C C . GLN A 1 207 ? 26.593 -5.789 -7.371 1.00 93.94 207 GLN A C 1
ATOM 1576 O O . GLN A 1 207 ? 27.349 -5.682 -8.335 1.00 93.94 207 GLN A O 1
ATOM 1581 N N . ARG A 1 208 ? 26.266 -6.992 -6.871 1.00 95.75 208 ARG A N 1
ATOM 1582 C CA . ARG A 1 208 ? 26.705 -8.257 -7.488 1.00 95.75 208 ARG A CA 1
ATOM 1583 C C . ARG A 1 208 ? 26.059 -8.488 -8.850 1.00 95.75 208 ARG A C 1
ATOM 1585 O O . ARG A 1 208 ? 26.770 -8.869 -9.773 1.00 95.75 208 ARG A O 1
ATOM 1592 N N . LEU A 1 209 ? 24.755 -8.235 -8.968 1.00 97.06 209 LEU A N 1
ATOM 1593 C CA . LEU A 1 209 ? 24.034 -8.306 -10.240 1.00 97.06 209 LEU A CA 1
ATOM 1594 C C . LEU A 1 209 ? 24.630 -7.334 -11.269 1.00 97.06 209 LEU A C 1
ATOM 1596 O O . LEU A 1 209 ? 24.940 -7.730 -12.387 1.00 97.06 209 LEU A O 1
ATOM 1600 N N . GLY A 1 210 ? 24.875 -6.091 -10.853 1.00 94.88 210 GLY A N 1
ATOM 1601 C CA . GLY A 1 210 ? 25.440 -5.023 -11.668 1.00 94.88 210 GLY A CA 1
ATOM 1602 C C . GLY A 1 210 ? 26.759 -5.403 -12.329 1.00 94.88 210 GLY A C 1
ATOM 1603 O O . GLY A 1 210 ? 26.953 -5.106 -13.496 1.00 94.88 210 GLY A O 1
ATOM 1604 N N . LYS A 1 211 ? 27.644 -6.149 -11.657 1.00 95.31 211 LYS A N 1
ATOM 1605 C CA . LYS A 1 211 ? 28.922 -6.606 -12.246 1.00 95.31 211 LYS A CA 1
ATOM 1606 C C . LYS A 1 211 ? 28.769 -7.480 -13.499 1.00 95.31 211 LYS A C 1
ATOM 1608 O O . LYS A 1 211 ? 29.748 -7.664 -14.214 1.00 95.31 211 LYS A O 1
ATOM 1613 N N . LEU A 1 212 ? 27.583 -8.039 -13.742 1.00 97.00 212 LEU A N 1
ATOM 1614 C CA . LEU A 1 212 ? 27.280 -8.883 -14.900 1.00 97.00 212 LEU A CA 1
ATOM 1615 C C . LEU A 1 212 ? 26.540 -8.137 -16.019 1.00 97.00 212 LEU A C 1
ATOM 1617 O O . LEU A 1 212 ? 26.286 -8.730 -17.064 1.00 97.00 212 LEU A O 1
ATOM 1621 N N . LEU A 1 213 ? 26.183 -6.873 -15.797 1.00 96.25 213 LEU A N 1
ATOM 1622 C CA . LEU A 1 213 ? 25.412 -6.046 -16.719 1.00 96.25 213 LEU A CA 1
ATOM 1623 C C . LEU A 1 213 ? 26.342 -5.031 -17.389 1.00 96.25 213 LEU A C 1
ATOM 1625 O O . LEU A 1 213 ? 27.078 -4.319 -16.707 1.00 96.25 213 LEU A O 1
ATOM 1629 N N . ALA A 1 214 ? 26.354 -4.973 -18.721 1.00 93.56 214 ALA A N 1
ATOM 1630 C CA . ALA A 1 214 ? 27.226 -4.065 -19.463 1.00 93.56 214 ALA A CA 1
ATOM 1631 C C . ALA A 1 214 ? 26.608 -3.653 -20.812 1.00 93.56 214 ALA A C 1
ATOM 1633 O O . ALA A 1 214 ? 25.994 -4.485 -21.488 1.00 93.56 214 ALA A O 1
ATOM 1634 N N . PRO A 1 215 ? 26.825 -2.406 -21.265 1.00 94.56 215 PRO A N 1
ATOM 1635 C CA . PRO A 1 215 ? 27.598 -1.329 -20.624 1.00 94.56 215 PRO A CA 1
ATOM 1636 C C . PRO A 1 215 ? 26.867 -0.684 -19.428 1.00 94.56 215 PRO A C 1
ATOM 1638 O O . PRO A 1 215 ? 25.678 -0.914 -19.225 1.00 94.56 215 PRO A O 1
ATOM 1641 N N . GLN A 1 216 ? 27.593 0.084 -18.611 1.00 92.25 216 GLN A N 1
ATOM 1642 C CA . GLN A 1 216 ? 27.064 0.763 -17.422 1.00 92.25 216 GLN A CA 1
ATOM 1643 C C . GLN A 1 216 ? 27.431 2.245 -17.414 1.00 92.25 216 GLN A C 1
ATOM 1645 O O . GLN A 1 216 ? 28.596 2.595 -17.623 1.00 92.25 216 GLN A O 1
ATOM 1650 N N . ILE A 1 217 ? 26.462 3.083 -17.050 1.00 86.81 217 ILE A N 1
ATOM 1651 C CA . ILE A 1 217 ? 26.677 4.508 -16.798 1.00 86.81 217 ILE A CA 1
ATOM 1652 C C . ILE A 1 217 ? 27.521 4.677 -15.536 1.00 86.81 217 ILE A C 1
ATOM 1654 O O . ILE A 1 217 ? 27.278 4.052 -14.499 1.00 86.81 217 ILE A O 1
ATOM 1658 N N . ARG A 1 218 ? 28.509 5.577 -15.597 1.00 74.00 218 ARG A N 1
ATOM 1659 C CA . ARG A 1 218 ? 29.170 6.065 -14.380 1.00 74.00 218 ARG A CA 1
ATOM 1660 C C . ARG A 1 218 ? 28.155 6.866 -13.569 1.00 74.00 218 ARG A C 1
ATOM 1662 O O . ARG A 1 218 ? 27.500 7.712 -14.162 1.00 74.00 218 ARG A O 1
ATOM 1669 N N . PRO A 1 219 ? 28.039 6.659 -12.249 1.00 60.38 219 PRO A N 1
ATOM 1670 C CA . PRO A 1 219 ? 26.934 7.203 -11.468 1.00 60.38 219 PRO A CA 1
ATOM 1671 C C . PRO A 1 219 ? 26.705 8.701 -11.710 1.00 60.38 219 PRO A C 1
ATOM 1673 O O . PRO A 1 219 ? 27.568 9.522 -11.402 1.00 60.38 219 PRO A O 1
ATOM 1676 N N . VAL A 1 220 ? 25.537 9.042 -12.258 1.00 61.94 220 VAL A N 1
ATOM 1677 C CA . VAL A 1 220 ? 25.069 10.420 -12.457 1.00 61.94 220 VAL A CA 1
ATOM 1678 C C . VAL A 1 220 ? 23.858 10.696 -11.570 1.00 61.94 220 VAL A C 1
ATOM 1680 O O . VAL A 1 220 ? 23.087 9.797 -11.227 1.00 61.94 220 VAL A O 1
ATOM 1683 N N . PHE A 1 221 ? 23.688 11.960 -11.187 1.00 63.38 221 PHE A N 1
ATOM 1684 C CA . PHE A 1 221 ? 22.488 12.442 -10.504 1.00 63.38 221 PHE A CA 1
ATOM 1685 C C . PHE A 1 221 ? 21.246 12.267 -11.409 1.00 63.38 221 PHE A C 1
ATOM 1687 O O . PHE A 1 221 ? 21.363 12.375 -12.625 1.00 63.38 221 PHE A O 1
ATOM 1694 N N . GLY A 1 222 ? 20.058 12.014 -10.837 1.00 70.88 222 GLY A N 1
ATOM 1695 C CA . GLY A 1 222 ? 18.786 11.907 -11.594 1.00 70.88 222 GLY A CA 1
ATOM 1696 C C . GLY A 1 222 ? 18.001 10.596 -11.423 1.00 70.88 222 GLY A C 1
ATOM 1697 O O . GLY A 1 222 ? 16.873 10.466 -11.906 1.00 70.88 222 GLY A O 1
ATOM 1698 N N . TRP A 1 223 ? 18.560 9.639 -10.682 1.00 89.25 223 TRP A N 1
ATOM 1699 C CA . TRP A 1 223 ? 17.980 8.316 -10.423 1.00 89.25 223 TRP A CA 1
ATOM 1700 C C . TRP A 1 223 ? 17.413 8.195 -9.003 1.00 89.25 223 TRP A C 1
ATOM 1702 O O . TRP A 1 223 ? 17.727 7.267 -8.253 1.00 89.25 223 TRP A O 1
ATOM 1712 N N . GLU A 1 224 ? 16.600 9.175 -8.605 1.00 93.25 224 GLU A N 1
ATOM 1713 C CA . GLU A 1 224 ? 16.142 9.314 -7.219 1.00 93.25 224 GLU A CA 1
ATOM 1714 C C . GLU A 1 224 ? 15.282 8.139 -6.742 1.00 93.25 224 GLU A C 1
ATOM 1716 O O . GLU A 1 224 ? 15.486 7.679 -5.623 1.00 93.25 224 GLU A O 1
ATOM 1721 N N . LEU A 1 225 ? 14.376 7.610 -7.577 1.00 95.44 225 LEU A N 1
ATOM 1722 C CA . LEU A 1 225 ? 13.517 6.475 -7.209 1.00 95.44 225 LEU A CA 1
ATOM 1723 C C . LEU A 1 225 ? 14.342 5.252 -6.792 1.00 95.44 225 LEU A C 1
ATOM 1725 O O . LEU A 1 225 ? 14.225 4.769 -5.665 1.00 95.44 225 LEU A O 1
ATOM 1729 N N . ILE A 1 226 ? 15.196 4.762 -7.693 1.00 94.25 226 ILE A N 1
ATOM 1730 C CA . ILE A 1 226 ? 15.987 3.548 -7.459 1.00 94.25 226 ILE A CA 1
ATOM 1731 C C . ILE A 1 226 ? 17.028 3.748 -6.353 1.00 94.25 226 ILE A C 1
ATOM 1733 O O . ILE A 1 226 ? 17.312 2.814 -5.606 1.00 94.25 226 ILE A O 1
ATOM 1737 N N . SER A 1 227 ? 17.544 4.972 -6.194 1.00 93.12 227 SER A N 1
ATOM 1738 C CA . SER A 1 227 ? 18.450 5.304 -5.094 1.00 93.12 227 SER A CA 1
ATOM 1739 C C . SER A 1 227 ? 17.698 5.262 -3.765 1.00 93.12 227 SER A C 1
ATOM 1741 O O . SER A 1 227 ? 18.109 4.555 -2.849 1.00 93.12 227 SER A O 1
ATOM 1743 N N . ALA A 1 228 ? 16.549 5.938 -3.667 1.00 95.31 228 ALA A N 1
ATOM 1744 C CA . ALA A 1 228 ? 15.743 5.994 -2.451 1.00 95.31 228 ALA A CA 1
ATOM 1745 C C . ALA A 1 228 ? 15.279 4.606 -1.984 1.00 95.31 228 ALA A C 1
ATOM 1747 O O . ALA A 1 228 ? 15.300 4.336 -0.784 1.00 95.31 228 ALA A O 1
ATOM 1748 N N . LEU A 1 229 ? 14.915 3.698 -2.896 1.00 96.81 229 LEU A N 1
ATOM 1749 C CA . LEU A 1 229 ? 14.519 2.323 -2.552 1.00 96.81 229 LEU A CA 1
ATOM 1750 C C . LEU A 1 229 ? 15.635 1.519 -1.857 1.00 96.81 229 LEU A C 1
ATOM 1752 O O . LEU A 1 229 ? 15.344 0.599 -1.084 1.00 96.81 229 LEU A O 1
ATOM 1756 N N . ALA A 1 230 ? 16.901 1.888 -2.072 1.00 92.12 230 ALA A N 1
ATOM 1757 C CA . ALA A 1 230 ? 18.053 1.218 -1.480 1.00 92.12 230 ALA A CA 1
ATOM 1758 C C . ALA A 1 230 ? 18.350 1.638 -0.027 1.00 92.12 230 ALA A C 1
ATOM 1760 O O . ALA A 1 230 ? 19.084 0.929 0.666 1.00 92.12 230 ALA A O 1
ATOM 1761 N N . PHE A 1 231 ? 17.779 2.742 0.474 1.00 90.44 231 PHE A N 1
ATOM 1762 C CA . PHE A 1 231 ? 18.028 3.217 1.848 1.00 90.44 231 PHE A CA 1
ATOM 1763 C C . PHE A 1 231 ? 16.792 3.732 2.605 1.00 90.44 231 PHE A C 1
ATOM 1765 O O . PHE A 1 231 ? 16.862 3.921 3.821 1.00 90.44 231 PHE A O 1
ATOM 1772 N N . LYS A 1 232 ? 15.649 3.922 1.942 1.00 95.06 232 LYS A N 1
ATOM 1773 C CA . LYS A 1 232 ? 14.360 4.281 2.557 1.00 95.06 232 LYS A CA 1
ATOM 1774 C C . LYS A 1 232 ? 13.368 3.122 2.459 1.00 95.06 232 LYS A C 1
ATOM 1776 O O . LYS A 1 232 ? 13.571 2.163 1.720 1.00 95.06 232 LYS A O 1
ATOM 1781 N N . LEU A 1 233 ? 12.308 3.199 3.265 1.00 95.38 233 LEU A N 1
ATOM 1782 C CA . LEU A 1 233 ? 11.324 2.130 3.437 1.00 95.38 233 LEU A CA 1
ATOM 1783 C C . LEU A 1 233 ? 9.985 2.554 2.807 1.00 95.38 233 LEU A C 1
ATOM 1785 O O . LEU A 1 233 ? 9.185 3.199 3.492 1.00 95.38 233 LEU A O 1
ATOM 1789 N N . PRO A 1 234 ? 9.704 2.230 1.530 1.00 95.19 234 PRO A N 1
ATOM 1790 C CA . PRO A 1 234 ? 8.373 2.439 0.968 1.00 95.19 234 PRO A CA 1
ATOM 1791 C C . PRO A 1 234 ? 7.323 1.743 1.838 1.00 95.19 234 PRO A C 1
ATOM 1793 O O . PRO A 1 234 ? 7.513 0.607 2.274 1.00 95.19 234 PRO A O 1
ATOM 1796 N N . SER A 1 235 ? 6.241 2.452 2.164 1.00 92.06 235 SER A N 1
ATOM 1797 C CA . SER A 1 235 ? 5.155 1.972 3.041 1.00 92.06 235 SER A CA 1
ATOM 1798 C C . SER A 1 235 ? 5.619 1.409 4.399 1.00 92.06 235 SER A C 1
ATOM 1800 O O . SER A 1 235 ? 4.930 0.597 5.023 1.00 92.06 235 SER A O 1
ATOM 1802 N N . ASN A 1 236 ? 6.798 1.840 4.867 1.00 92.75 236 ASN A N 1
ATOM 1803 C CA . ASN A 1 236 ? 7.468 1.339 6.064 1.00 92.7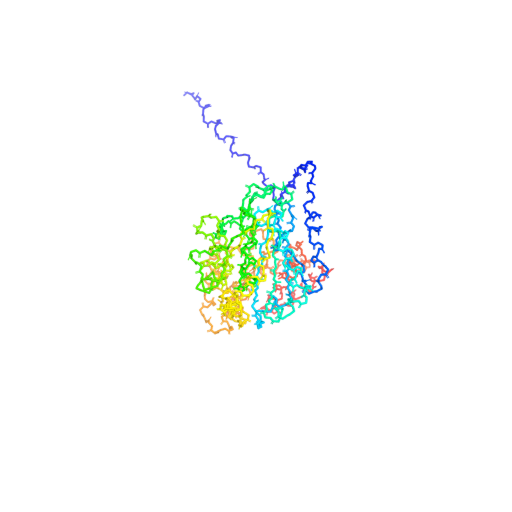5 236 ASN A CA 1
ATOM 1804 C C . ASN A 1 236 ? 7.628 -0.192 6.086 1.00 92.75 236 ASN A C 1
ATOM 1806 O O . ASN A 1 236 ? 7.589 -0.769 7.171 1.00 92.75 236 ASN A O 1
ATOM 1810 N N . VAL A 1 237 ? 7.751 -0.872 4.936 1.00 95.19 237 VAL A N 1
ATOM 1811 C CA . VAL A 1 237 ? 7.907 -2.341 4.910 1.00 95.19 237 VAL A CA 1
ATOM 1812 C C . VAL A 1 237 ? 9.364 -2.785 4.821 1.00 95.19 237 VAL A C 1
ATOM 1814 O O . VAL A 1 237 ? 9.766 -3.751 5.441 1.00 95.19 237 VAL A O 1
ATOM 1817 N N . GLY A 1 238 ? 10.219 -2.080 4.101 1.00 96.75 238 GLY A N 1
ATOM 1818 C CA . GLY A 1 238 ? 11.579 -2.562 3.906 1.00 96.75 238 GLY A CA 1
ATOM 1819 C C . GLY A 1 238 ? 12.215 -1.915 2.702 1.00 96.75 238 GLY A C 1
ATOM 1820 O O . GLY A 1 238 ? 11.523 -1.348 1.863 1.00 96.75 238 GLY A O 1
ATOM 1821 N N . ARG A 1 239 ? 13.538 -2.019 2.617 1.00 97.31 239 ARG A N 1
ATOM 1822 C CA . ARG A 1 239 ? 14.279 -1.619 1.421 1.00 97.31 239 ARG A CA 1
ATOM 1823 C C . ARG A 1 239 ? 13.973 -2.582 0.279 1.00 97.31 239 ARG A C 1
ATOM 1825 O O . ARG A 1 239 ? 13.743 -3.771 0.518 1.00 97.31 239 ARG A O 1
ATOM 1832 N N . VAL A 1 240 ? 14.021 -2.078 -0.946 1.00 98.12 240 VAL A N 1
ATOM 1833 C CA . VAL A 1 240 ? 13.750 -2.857 -2.156 1.00 98.12 240 VAL A CA 1
ATOM 1834 C C . VAL A 1 240 ? 14.979 -2.775 -3.063 1.00 98.12 240 VAL A C 1
ATOM 1836 O O . VAL A 1 240 ? 15.414 -1.667 -3.374 1.00 98.12 240 VAL A O 1
ATOM 1839 N N . PRO A 1 241 ? 15.581 -3.909 -3.473 1.00 97.75 241 PRO A N 1
ATOM 1840 C CA . PRO A 1 241 ? 16.618 -3.910 -4.500 1.00 97.75 241 PRO A CA 1
ATOM 1841 C C . PRO A 1 241 ? 16.122 -3.208 -5.767 1.00 97.75 241 PRO A C 1
ATOM 1843 O O . PRO A 1 241 ? 15.049 -3.534 -6.271 1.00 97.75 241 PRO A O 1
ATOM 1846 N N . ALA A 1 242 ? 16.888 -2.247 -6.278 1.00 97.50 242 ALA A N 1
ATOM 1847 C CA . ALA A 1 242 ? 16.506 -1.481 -7.455 1.00 97.50 242 ALA A CA 1
ATOM 1848 C C . ALA A 1 242 ? 17.723 -1.096 -8.303 1.00 97.50 242 ALA A C 1
ATOM 1850 O O . ALA A 1 242 ? 18.792 -0.801 -7.765 1.00 97.50 242 ALA A O 1
ATOM 1851 N N . LEU A 1 243 ? 17.539 -1.088 -9.621 1.00 96.75 243 LEU A N 1
ATOM 1852 C CA . LEU A 1 243 ? 18.468 -0.544 -10.613 1.00 96.75 243 LEU A CA 1
ATOM 1853 C C . LEU A 1 243 ? 17.674 0.030 -11.793 1.00 96.75 243 LEU A C 1
ATOM 1855 O O . LEU A 1 243 ? 16.443 -0.023 -11.795 1.00 96.75 243 LEU A O 1
ATOM 1859 N N . ALA A 1 244 ? 18.364 0.566 -12.790 1.00 96.50 244 ALA A N 1
ATOM 1860 C CA . ALA A 1 244 ? 17.728 1.065 -13.998 1.00 96.50 244 ALA A CA 1
ATOM 1861 C C . ALA A 1 244 ? 18.464 0.676 -15.275 1.00 96.50 244 ALA A C 1
ATOM 1863 O O . ALA A 1 244 ? 19.582 0.156 -15.239 1.00 96.50 244 ALA A O 1
ATOM 1864 N N . VAL A 1 245 ? 17.806 0.942 -16.399 1.00 96.62 245 VAL A N 1
ATOM 1865 C CA . VAL A 1 245 ? 18.377 0.851 -17.739 1.00 96.62 245 VAL A CA 1
ATOM 1866 C C . VAL A 1 245 ? 17.918 2.048 -18.572 1.00 96.62 245 VAL A C 1
ATOM 1868 O O . VAL A 1 245 ? 16.733 2.391 -18.582 1.00 96.62 245 VAL A O 1
ATOM 1871 N N . GLU A 1 246 ? 18.867 2.686 -19.248 1.00 95.50 246 GLU A N 1
ATOM 1872 C CA . GLU A 1 246 ? 18.603 3.637 -20.322 1.00 95.50 246 GLU A CA 1
ATOM 1873 C C . GLU A 1 246 ? 18.527 2.898 -21.655 1.00 95.50 246 GLU A C 1
ATOM 1875 O O . GLU A 1 246 ? 19.277 1.953 -21.911 1.00 95.50 246 GLU A O 1
ATOM 1880 N N . LEU A 1 247 ? 17.596 3.324 -22.499 1.00 95.69 247 LEU A N 1
ATOM 1881 C CA . LEU A 1 247 ? 17.355 2.762 -23.816 1.00 95.69 247 LEU A CA 1
ATOM 1882 C C . LEU A 1 247 ? 17.739 3.767 -24.891 1.00 95.69 247 LEU A C 1
ATOM 1884 O O . LEU A 1 247 ? 17.318 4.919 -24.837 1.00 95.69 247 LEU A O 1
ATOM 1888 N N . ASP A 1 248 ? 18.439 3.291 -25.913 1.00 93.75 248 ASP A N 1
ATOM 1889 C CA . ASP A 1 248 ? 18.612 4.026 -27.158 1.00 93.75 248 ASP A CA 1
ATOM 1890 C C . ASP A 1 248 ? 17.379 3.828 -28.046 1.00 93.75 248 ASP A C 1
ATOM 1892 O O . ASP A 1 248 ? 17.148 2.736 -28.575 1.00 93.75 248 ASP A O 1
ATOM 1896 N N . ALA A 1 249 ? 16.584 4.881 -28.235 1.00 87.75 249 ALA A N 1
ATOM 1897 C CA . ALA A 1 249 ? 15.415 4.823 -29.110 1.00 87.75 249 ALA A CA 1
ATOM 1898 C C . ALA A 1 249 ? 15.776 4.562 -30.585 1.00 87.75 249 ALA A C 1
ATOM 1900 O O . ALA A 1 249 ? 14.940 4.061 -31.340 1.00 87.75 249 ALA A O 1
ATOM 1901 N N . SER A 1 250 ? 17.008 4.877 -31.002 1.00 89.75 250 SER A N 1
ATOM 1902 C CA . SER A 1 250 ? 17.503 4.642 -32.362 1.00 89.75 250 SER A CA 1
ATOM 1903 C C . SER A 1 250 ? 18.040 3.223 -32.577 1.00 89.75 250 SER A C 1
ATOM 1905 O O . SER A 1 250 ? 18.092 2.755 -33.715 1.00 89.75 250 SER A O 1
ATOM 1907 N N . SER A 1 251 ? 18.377 2.515 -31.494 1.00 87.25 251 SER A N 1
ATOM 1908 C CA . SER A 1 251 ? 18.903 1.148 -31.518 1.00 87.25 251 SER A CA 1
ATOM 1909 C C . SER A 1 251 ? 18.269 0.295 -30.407 1.00 87.25 251 SER A C 1
ATOM 1911 O O . SER A 1 251 ? 18.892 0.038 -29.370 1.00 87.25 251 SER A O 1
ATOM 1913 N N . PRO A 1 252 ? 17.007 -0.148 -30.591 1.00 80.12 252 PRO A N 1
ATOM 1914 C CA . PRO A 1 252 ? 16.295 -0.910 -29.574 1.00 80.12 252 PRO A CA 1
ATOM 1915 C C . PRO A 1 252 ? 17.014 -2.217 -29.221 1.00 80.12 252 PRO A C 1
ATOM 1917 O O . PRO A 1 252 ? 17.345 -3.026 -30.090 1.00 80.12 252 PRO A O 1
ATOM 1920 N N . ARG A 1 253 ? 17.211 -2.453 -27.921 1.00 86.88 253 ARG A N 1
ATOM 1921 C CA . ARG A 1 253 ? 17.846 -3.660 -27.378 1.00 86.88 253 ARG A CA 1
ATOM 1922 C C . ARG A 1 253 ? 16.984 -4.267 -26.279 1.00 86.88 253 ARG A C 1
ATOM 1924 O O . ARG A 1 253 ? 16.502 -3.570 -25.389 1.00 86.88 253 ARG A O 1
ATOM 1931 N N . ALA A 1 254 ? 16.820 -5.587 -26.319 1.00 88.06 254 ALA A N 1
ATOM 1932 C CA . ALA A 1 254 ? 16.049 -6.314 -25.317 1.00 88.06 254 ALA A CA 1
ATOM 1933 C C . ALA A 1 254 ? 16.797 -6.354 -23.971 1.00 88.06 254 ALA A C 1
ATOM 1935 O O . ALA A 1 254 ? 17.771 -7.088 -23.818 1.00 88.06 254 ALA A O 1
ATOM 1936 N N . PHE A 1 255 ? 16.323 -5.590 -22.983 1.00 97.25 255 PHE A N 1
ATOM 1937 C CA . PHE A 1 255 ? 16.937 -5.527 -21.649 1.00 97.25 255 PHE A CA 1
ATOM 1938 C C . PHE A 1 255 ? 16.537 -6.706 -20.744 1.00 97.25 255 PHE A C 1
ATOM 1940 O O . PHE A 1 255 ? 17.334 -7.163 -19.926 1.00 97.25 255 PHE A O 1
ATOM 1947 N N . LEU A 1 256 ? 15.301 -7.210 -20.863 1.00 98.44 256 LEU A N 1
ATOM 1948 C CA . LEU A 1 256 ? 14.758 -8.185 -19.912 1.00 98.44 256 LEU A CA 1
ATOM 1949 C C . LEU A 1 256 ? 15.454 -9.558 -19.981 1.00 98.44 256 LEU A C 1
ATOM 1951 O O . LEU A 1 256 ? 15.835 -10.060 -18.923 1.00 98.44 256 LEU A O 1
ATOM 1955 N N . PRO A 1 257 ? 15.697 -10.170 -21.159 1.00 97.44 257 PRO A N 1
ATOM 1956 C CA . PRO A 1 257 ? 16.433 -11.436 -21.224 1.00 97.44 257 PRO A CA 1
ATOM 1957 C C . PRO A 1 257 ? 17.852 -11.330 -20.642 1.00 97.44 257 PRO A C 1
ATOM 1959 O O . PRO A 1 257 ? 18.321 -12.251 -19.968 1.00 97.44 257 PRO A O 1
ATOM 1962 N N . GLU A 1 258 ? 18.522 -10.193 -20.863 1.00 96.94 258 GLU A N 1
ATOM 1963 C CA . GLU A 1 258 ? 19.851 -9.906 -20.314 1.00 96.94 258 GLU A CA 1
ATOM 1964 C C . GLU A 1 258 ? 19.814 -9.807 -18.783 1.00 96.94 258 GLU A C 1
ATOM 1966 O O . GLU A 1 258 ? 20.612 -10.463 -18.108 1.00 96.94 258 GLU A O 1
ATOM 1971 N N . LEU A 1 259 ? 18.832 -9.082 -18.231 1.00 98.50 259 LEU A N 1
ATOM 1972 C CA . LEU A 1 259 ? 18.609 -8.991 -16.787 1.00 98.50 259 LEU A CA 1
ATOM 1973 C C . LEU A 1 259 ? 18.383 -10.366 -16.158 1.00 98.50 259 LEU A C 1
ATOM 1975 O O . LEU A 1 259 ? 19.061 -10.715 -15.194 1.00 98.50 259 LEU A O 1
ATOM 1979 N N . LEU A 1 260 ? 17.453 -11.155 -16.701 1.00 98.38 260 LEU A N 1
ATOM 1980 C CA . LEU A 1 260 ? 17.100 -12.468 -16.153 1.00 98.38 260 LEU A CA 1
ATOM 1981 C C . LEU A 1 260 ? 18.303 -13.421 -16.175 1.00 98.38 260 LEU A C 1
ATOM 1983 O O . LEU A 1 260 ? 18.595 -14.076 -15.175 1.00 98.38 260 LEU A O 1
ATOM 1987 N N . THR A 1 261 ? 19.074 -13.414 -17.266 1.00 97.00 261 THR A N 1
ATOM 1988 C CA . THR A 1 261 ? 20.321 -14.187 -17.377 1.00 97.00 261 THR A CA 1
ATOM 1989 C C . THR A 1 261 ? 21.344 -13.765 -16.317 1.00 97.00 261 THR A C 1
ATOM 1991 O O . THR A 1 261 ? 21.994 -14.607 -15.693 1.00 97.00 261 THR A O 1
ATOM 1994 N N . ALA A 1 262 ? 21.508 -12.460 -16.088 1.00 98.00 262 ALA A N 1
ATOM 1995 C CA . ALA A 1 262 ? 22.411 -11.942 -15.065 1.00 98.00 262 ALA A CA 1
ATOM 1996 C C . ALA A 1 262 ? 21.928 -12.280 -13.640 1.00 98.00 262 ALA A C 1
ATOM 1998 O O . ALA A 1 262 ? 22.743 -12.591 -12.766 1.00 98.00 262 ALA A O 1
ATOM 1999 N N . MET A 1 263 ? 20.616 -12.287 -13.394 1.00 98.19 263 MET A N 1
ATOM 2000 C CA . MET A 1 263 ? 20.032 -12.695 -12.112 1.00 98.19 263 MET A CA 1
ATOM 2001 C C . MET A 1 263 ? 20.296 -14.172 -11.804 1.00 98.19 263 MET A C 1
ATOM 2003 O O . MET A 1 263 ? 20.692 -14.494 -10.684 1.00 98.19 263 MET A O 1
ATOM 2007 N N . GLU A 1 264 ? 20.170 -15.059 -12.793 1.00 96.12 264 GLU A N 1
ATOM 2008 C CA . GLU A 1 264 ? 20.520 -16.474 -12.626 1.00 96.12 264 GLU A CA 1
ATOM 2009 C C . GLU A 1 264 ? 22.015 -16.653 -12.333 1.00 96.12 264 GLU A C 1
ATOM 2011 O O . GLU A 1 264 ? 22.391 -17.296 -11.352 1.00 96.12 264 GLU A O 1
ATOM 2016 N N . LYS A 1 265 ? 22.884 -16.017 -13.129 1.00 96.69 265 LYS A N 1
ATOM 2017 C CA . LYS A 1 265 ? 24.345 -16.102 -12.961 1.00 96.69 265 LYS A CA 1
ATOM 2018 C C . LYS A 1 265 ? 24.836 -15.530 -11.631 1.00 96.69 265 LYS A C 1
ATOM 2020 O O . LYS A 1 265 ? 25.797 -16.039 -11.064 1.00 96.69 265 LYS A O 1
ATOM 2025 N N . SER A 1 266 ? 24.192 -14.478 -11.130 1.00 95.88 266 SER A N 1
ATOM 2026 C CA . SER A 1 266 ? 24.539 -13.864 -9.842 1.00 95.88 266 SER A CA 1
ATOM 2027 C C . SER A 1 266 ? 23.950 -14.597 -8.635 1.00 95.88 266 SER A C 1
ATOM 2029 O O . SER A 1 266 ? 24.255 -14.207 -7.505 1.00 95.88 266 SER A O 1
ATOM 2031 N N . SER A 1 267 ? 23.128 -15.637 -8.853 1.00 93.19 267 SER A N 1
ATOM 2032 C CA . SER A 1 267 ? 22.318 -16.272 -7.804 1.00 93.19 267 SER A CA 1
ATOM 2033 C C . SER A 1 267 ? 21.558 -15.217 -6.993 1.00 93.19 267 SER A C 1
ATOM 2035 O O . SER A 1 267 ? 21.737 -15.090 -5.777 1.00 93.19 267 SER A O 1
ATOM 2037 N N . PHE A 1 268 ? 20.784 -14.385 -7.699 1.00 96.62 268 PHE A N 1
ATOM 2038 C CA . PHE A 1 268 ? 20.084 -13.247 -7.112 1.00 96.62 268 PHE A CA 1
ATOM 2039 C C . PHE A 1 268 ? 19.262 -13.668 -5.885 1.00 96.62 268 PHE A C 1
ATOM 2041 O O . PHE A 1 268 ? 18.516 -14.644 -5.913 1.00 96.62 268 PHE A O 1
ATOM 2048 N N . GLN A 1 269 ? 19.413 -12.925 -4.789 1.00 91.81 269 GLN A N 1
ATOM 2049 C CA . GLN A 1 269 ? 18.795 -13.265 -3.510 1.00 91.81 269 GLN A CA 1
ATOM 2050 C C . GLN A 1 269 ? 17.385 -12.675 -3.417 1.00 91.81 269 GLN A C 1
ATOM 2052 O O . GLN A 1 269 ? 17.221 -11.459 -3.337 1.00 91.81 269 GLN A O 1
ATOM 2057 N N . SER A 1 270 ? 16.388 -13.554 -3.357 1.00 93.75 270 SER A N 1
ATOM 2058 C CA . SER A 1 270 ? 15.010 -13.272 -2.938 1.00 93.75 270 SER A CA 1
ATOM 2059 C C . SER A 1 270 ? 14.680 -14.062 -1.660 1.00 93.75 270 SER A C 1
ATOM 2061 O O . SER A 1 270 ? 15.296 -15.107 -1.438 1.00 93.75 270 SER A O 1
ATOM 2063 N N . PRO A 1 271 ? 13.705 -13.640 -0.832 1.00 97.69 271 PRO A N 1
ATOM 2064 C CA . PRO A 1 271 ? 12.864 -12.443 -0.964 1.00 97.69 271 PRO A CA 1
ATOM 2065 C C . PRO A 1 271 ? 13.583 -11.118 -0.635 1.00 97.69 271 PRO A C 1
ATOM 2067 O O . PRO A 1 271 ? 14.549 -11.110 0.128 1.00 97.69 271 PRO A O 1
ATOM 2070 N N . SER A 1 272 ? 13.100 -9.980 -1.152 1.00 98.06 272 SER A N 1
ATOM 2071 C CA . SER A 1 272 ? 13.579 -8.655 -0.721 1.00 98.06 272 SER A CA 1
ATOM 2072 C C . SER A 1 272 ? 13.259 -8.378 0.753 1.00 98.06 272 SER A C 1
ATOM 2074 O O . SER A 1 272 ? 12.305 -8.940 1.302 1.00 98.06 272 SER A O 1
ATOM 2076 N N . PRO A 1 273 ? 13.981 -7.445 1.410 1.00 98.00 273 PRO A N 1
ATOM 2077 C CA . PRO A 1 273 ? 13.642 -7.018 2.767 1.00 98.00 273 PRO A CA 1
ATOM 2078 C C . PRO A 1 273 ? 12.186 -6.547 2.917 1.00 98.00 273 PRO A C 1
ATOM 2080 O O . PRO A 1 273 ? 11.540 -6.878 3.908 1.00 98.00 273 PRO A O 1
ATOM 2083 N N . ALA A 1 274 ? 11.651 -5.820 1.929 1.00 98.31 274 ALA A N 1
ATOM 2084 C CA . ALA A 1 274 ? 10.244 -5.414 1.909 1.00 98.31 274 ALA A CA 1
ATOM 2085 C C . ALA A 1 274 ? 9.285 -6.614 1.889 1.00 98.31 274 ALA A C 1
ATOM 2087 O O . ALA A 1 274 ? 8.304 -6.637 2.636 1.00 98.31 274 ALA A O 1
ATOM 2088 N N . ARG A 1 275 ? 9.581 -7.631 1.070 1.00 98.31 275 ARG A N 1
ATOM 2089 C CA . ARG A 1 275 ? 8.755 -8.837 0.967 1.00 98.31 275 ARG A CA 1
ATOM 2090 C C . ARG A 1 275 ? 8.793 -9.656 2.257 1.00 98.31 275 ARG A C 1
ATOM 2092 O O . ARG A 1 275 ? 7.742 -10.088 2.723 1.00 98.31 275 ARG A O 1
ATOM 2099 N N . LEU A 1 276 ? 9.968 -9.793 2.877 1.00 98.12 276 LEU A N 1
ATOM 2100 C CA . LEU A 1 276 ? 10.122 -10.459 4.177 1.00 98.12 276 LEU A CA 1
ATOM 2101 C C . LEU A 1 276 ? 9.285 -9.789 5.275 1.00 98.12 276 LEU A C 1
ATOM 2103 O O . LEU A 1 276 ? 8.640 -10.478 6.065 1.00 98.12 276 LEU A O 1
ATOM 2107 N N . GLU A 1 277 ? 9.241 -8.457 5.315 1.00 98.00 277 GLU A N 1
ATOM 2108 C CA . GLU A 1 277 ? 8.398 -7.749 6.281 1.00 98.00 277 GLU A CA 1
ATOM 2109 C C . GLU A 1 277 ? 6.906 -7.959 6.016 1.00 98.00 277 GLU A C 1
ATOM 2111 O O . GLU A 1 277 ? 6.142 -8.110 6.969 1.00 98.00 277 GLU A O 1
ATOM 2116 N N . LEU A 1 278 ? 6.462 -7.999 4.754 1.00 97.69 278 LEU A N 1
ATOM 2117 C CA . LEU A 1 278 ? 5.061 -8.301 4.448 1.00 97.69 278 LEU A CA 1
ATOM 2118 C C . LEU A 1 278 ? 4.681 -9.729 4.854 1.00 97.69 278 LEU A C 1
ATOM 2120 O O . LEU A 1 278 ? 3.639 -9.909 5.486 1.00 97.69 278 LEU A O 1
ATOM 2124 N N . MET A 1 279 ? 5.552 -10.712 4.612 1.00 97.50 279 MET A N 1
ATOM 2125 C CA . MET A 1 279 ? 5.367 -12.083 5.108 1.00 97.50 279 MET A CA 1
ATOM 2126 C C . MET A 1 279 ? 5.260 -12.104 6.641 1.00 97.50 279 MET A C 1
ATOM 2128 O O . MET A 1 279 ? 4.318 -12.667 7.198 1.00 97.50 279 MET A O 1
ATOM 2132 N N . ARG A 1 280 ? 6.162 -11.406 7.346 1.00 97.19 280 ARG A N 1
ATOM 2133 C CA . ARG A 1 280 ? 6.106 -11.269 8.813 1.00 97.19 280 ARG A CA 1
ATOM 2134 C C . ARG A 1 280 ? 4.807 -10.597 9.274 1.00 97.19 280 ARG A C 1
ATOM 2136 O O . ARG A 1 280 ? 4.240 -10.965 10.302 1.00 97.19 280 ARG A O 1
ATOM 2143 N N . ARG A 1 281 ? 4.314 -9.598 8.536 1.00 95.81 281 ARG A N 1
ATOM 2144 C CA . ARG A 1 281 ? 3.062 -8.890 8.841 1.00 95.81 281 ARG A CA 1
ATOM 2145 C C . ARG A 1 281 ? 1.823 -9.755 8.648 1.00 95.81 281 ARG A C 1
ATOM 2147 O O . ARG A 1 281 ? 0.883 -9.557 9.418 1.00 95.81 281 ARG A O 1
ATOM 2154 N N . GLN A 1 282 ? 1.813 -10.662 7.671 1.00 95.38 282 GLN A N 1
ATOM 2155 C CA . GLN A 1 282 ? 0.722 -11.619 7.452 1.00 95.38 282 GLN A CA 1
ATOM 2156 C C . GLN A 1 282 ? 0.629 -12.665 8.566 1.00 95.38 282 GLN A C 1
ATOM 2158 O O . GLN A 1 282 ? -0.458 -13.145 8.862 1.00 95.38 282 GLN A O 1
ATOM 2163 N N . GLN A 1 283 ? 1.746 -12.962 9.230 1.00 96.25 283 GLN A N 1
ATOM 2164 C CA . GLN A 1 283 ? 1.795 -13.892 10.361 1.00 96.25 283 GLN A CA 1
ATOM 2165 C C . GLN A 1 283 ? 1.359 -13.268 11.698 1.00 96.25 283 GLN A C 1
ATOM 2167 O O . GLN A 1 283 ? 1.345 -13.959 12.717 1.00 96.25 283 GLN A O 1
ATOM 2172 N N . ARG A 1 284 ? 1.027 -11.968 11.737 1.00 97.25 284 ARG A N 1
ATOM 2173 C CA . ARG A 1 284 ? 0.619 -11.311 12.986 1.00 97.25 284 ARG A CA 1
ATOM 2174 C C . ARG A 1 284 ? -0.714 -11.862 13.482 1.00 97.25 284 ARG A C 1
ATOM 2176 O O . ARG A 1 284 ? -1.686 -11.916 12.734 1.00 97.25 284 ARG A O 1
ATOM 2183 N N . THR A 1 285 ? -0.785 -12.163 14.773 1.00 97.06 285 THR A N 1
ATOM 2184 C CA . THR A 1 285 ? -2.057 -12.490 15.426 1.00 97.06 285 THR A CA 1
ATOM 2185 C C . THR A 1 285 ? -2.943 -11.242 15.552 1.00 97.06 285 THR A C 1
ATOM 2187 O O . THR A 1 285 ? -2.423 -10.119 15.568 1.00 97.06 285 THR A O 1
ATOM 2190 N N . PRO A 1 286 ? -4.272 -11.393 15.716 1.00 96.12 286 PRO A N 1
ATOM 2191 C CA . PRO A 1 286 ? -5.164 -10.259 15.968 1.00 96.12 286 PRO A CA 1
ATOM 2192 C C . PRO A 1 286 ? -4.715 -9.380 17.146 1.00 96.12 286 PRO A C 1
ATOM 2194 O O . PRO A 1 286 ? -4.754 -8.156 17.042 1.00 96.12 286 PRO A O 1
ATOM 2197 N N . ILE A 1 287 ? -4.201 -9.987 18.224 1.00 96.75 287 ILE A N 1
ATOM 2198 C CA . ILE A 1 287 ? -3.656 -9.259 19.381 1.00 96.75 287 ILE A CA 1
ATOM 2199 C C . ILE A 1 287 ? -2.425 -8.443 18.994 1.00 96.75 287 ILE A C 1
ATOM 2201 O O . ILE A 1 287 ? -2.365 -7.260 19.304 1.00 96.75 287 ILE A O 1
ATOM 2205 N N . GLN A 1 288 ? -1.471 -9.013 18.254 1.00 97.00 288 GLN A N 1
ATOM 2206 C CA . GLN A 1 288 ? -0.286 -8.268 17.814 1.00 97.00 288 GLN A CA 1
ATOM 2207 C C . GLN A 1 288 ? -0.650 -7.074 16.923 1.00 97.00 288 GLN A C 1
ATOM 2209 O O . GLN A 1 288 ? -0.033 -6.014 17.039 1.00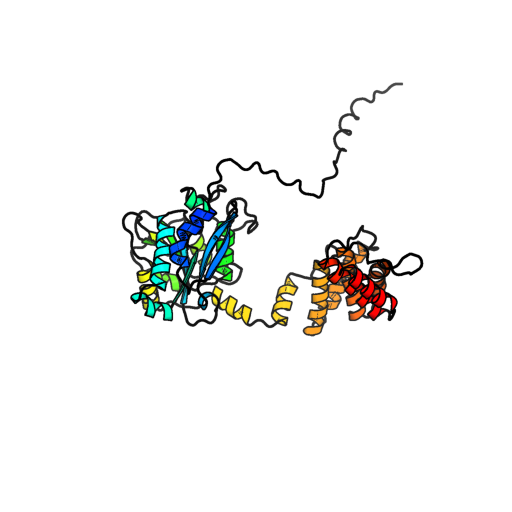 97.00 288 GLN A O 1
ATOM 2214 N N . VAL A 1 289 ? -1.648 -7.226 16.045 1.00 96.62 289 VAL A N 1
ATOM 2215 C CA . VAL A 1 289 ? -2.163 -6.116 15.231 1.00 96.62 289 VAL A CA 1
ATOM 2216 C C . VAL A 1 289 ? -2.798 -5.050 16.123 1.00 96.62 289 VAL A C 1
ATOM 2218 O O . VAL A 1 289 ? -2.427 -3.880 16.017 1.00 96.62 289 VAL A O 1
ATOM 2221 N N . ALA A 1 290 ? -3.688 -5.440 17.038 1.00 95.81 290 ALA A N 1
ATOM 2222 C CA . ALA A 1 290 ? -4.340 -4.520 17.966 1.00 95.81 290 ALA A CA 1
ATOM 2223 C C . ALA A 1 290 ? -3.321 -3.761 18.834 1.00 95.81 290 ALA A C 1
ATOM 2225 O O . ALA A 1 290 ? -3.384 -2.537 18.918 1.00 95.81 290 ALA A O 1
ATOM 2226 N N . THR A 1 291 ? -2.318 -4.445 19.392 1.00 96.06 291 THR A N 1
ATOM 2227 C CA . THR A 1 291 ? -1.232 -3.835 20.178 1.00 96.06 291 THR A CA 1
ATOM 2228 C C . THR A 1 291 ? -0.376 -2.867 19.361 1.00 96.06 291 THR A C 1
ATOM 2230 O O . THR A 1 291 ? 0.121 -1.878 19.895 1.00 96.06 291 THR A O 1
ATOM 2233 N N . GLN A 1 292 ? -0.170 -3.118 18.066 1.00 94.88 292 GLN A N 1
ATOM 2234 C CA . GLN A 1 292 ? 0.542 -2.170 17.206 1.00 94.88 292 GLN A CA 1
ATOM 2235 C C . GLN A 1 292 ? -0.294 -0.919 16.935 1.00 94.88 292 GLN A C 1
ATOM 2237 O O . GLN A 1 292 ? 0.218 0.191 17.072 1.00 94.88 292 GLN A O 1
ATOM 2242 N N . LEU A 1 293 ? -1.575 -1.093 16.602 1.00 95.06 293 LEU A N 1
ATOM 2243 C CA . LEU A 1 293 ? -2.501 0.016 16.364 1.00 95.06 293 LEU A CA 1
ATOM 2244 C C . LEU A 1 293 ? -2.729 0.856 17.629 1.00 95.06 293 LEU A C 1
ATOM 2246 O O . LEU A 1 293 ? -2.807 2.079 17.536 1.00 95.06 293 LEU A O 1
ATOM 2250 N N . SER A 1 294 ? -2.737 0.232 18.811 1.00 95.25 294 SER A N 1
ATOM 2251 C CA . SER A 1 294 ? -2.949 0.910 20.098 1.00 95.25 294 SER A CA 1
ATOM 2252 C C . SER A 1 294 ? -1.846 1.910 20.466 1.00 95.25 294 SER A C 1
ATOM 2254 O O . SER A 1 294 ? -2.009 2.692 21.398 1.00 95.25 294 SER A O 1
ATOM 2256 N N . LYS A 1 295 ? -0.693 1.873 19.783 1.00 94.62 295 LYS A N 1
ATOM 2257 C CA . LYS A 1 295 ? 0.380 2.867 19.960 1.00 94.62 295 LYS A CA 1
ATOM 2258 C C . LYS A 1 295 ? 0.058 4.200 19.289 1.00 94.62 295 LYS A C 1
ATOM 2260 O O . LYS A 1 295 ? 0.632 5.214 19.661 1.00 94.62 295 LYS A O 1
ATOM 2265 N N . VAL A 1 296 ? -0.821 4.180 18.289 1.00 93.50 296 VAL A N 1
ATOM 2266 C CA . VAL A 1 296 ? -1.212 5.356 17.506 1.00 93.50 296 VAL A CA 1
ATOM 2267 C C . VAL A 1 296 ? -2.614 5.807 17.902 1.00 93.50 296 VAL A C 1
ATOM 2269 O O . VAL A 1 296 ? -2.831 6.987 18.141 1.00 93.50 296 VAL A O 1
ATOM 2272 N N . TYR A 1 297 ? -3.554 4.870 18.028 1.00 94.94 297 TYR A N 1
ATOM 2273 C CA . TYR A 1 297 ? -4.965 5.161 18.284 1.00 94.94 297 TYR A CA 1
ATOM 2274 C C . TYR A 1 297 ? -5.358 4.949 19.750 1.00 94.94 297 TYR A C 1
ATOM 2276 O O . TYR A 1 297 ? -4.800 4.096 20.439 1.00 94.94 297 TYR A O 1
ATOM 2284 N N . GLY A 1 298 ? -6.363 5.697 20.216 1.00 94.69 298 GLY A N 1
ATOM 2285 C CA . GLY A 1 298 ? -6.924 5.548 21.565 1.00 94.69 298 GLY A CA 1
ATOM 2286 C C . GLY A 1 298 ? -6.012 6.084 22.671 1.00 94.69 298 GLY A C 1
ATOM 2287 O O . GLY A 1 298 ? -6.003 5.536 23.766 1.00 94.69 298 GLY A O 1
ATOM 2288 N N . ASN A 1 299 ? -5.216 7.115 22.383 1.00 95.38 299 ASN A N 1
ATOM 2289 C CA . ASN A 1 299 ? -4.370 7.797 23.373 1.00 95.38 299 ASN A CA 1
ATOM 2290 C C . ASN A 1 299 ? -4.811 9.244 23.645 1.00 95.38 299 ASN A C 1
ATOM 2292 O O . ASN A 1 299 ? -4.218 9.927 24.475 1.00 95.38 299 ASN A O 1
ATOM 2296 N N . ASP A 1 300 ? -5.872 9.685 22.978 1.00 94.12 300 ASP A N 1
ATOM 2297 C CA . ASP A 1 300 ? -6.560 10.946 23.199 1.00 94.12 300 ASP A CA 1
ATOM 2298 C C . ASP A 1 300 ? -8.047 10.775 22.852 1.00 94.12 300 ASP A C 1
ATOM 2300 O O . ASP A 1 300 ? -8.444 9.787 22.224 1.00 94.12 300 ASP A O 1
ATOM 2304 N N . LEU A 1 301 ? -8.872 11.720 23.310 1.00 92.94 301 LEU A N 1
ATOM 2305 C CA . LEU A 1 301 ? -10.285 11.797 22.935 1.00 92.94 301 LEU A CA 1
ATOM 2306 C C . LEU A 1 301 ? -10.537 12.933 21.936 1.00 92.94 301 LEU A C 1
ATOM 2308 O O . LEU A 1 301 ? -11.279 12.741 20.979 1.00 92.94 301 LEU A O 1
ATOM 2312 N N . GLY A 1 302 ? -9.943 14.115 22.151 1.00 89.31 302 GLY A N 1
ATOM 2313 C CA . GLY A 1 302 ? -10.133 15.312 21.321 1.00 89.31 302 GLY A CA 1
ATOM 2314 C C . GLY A 1 302 ? -11.575 15.838 21.337 1.00 89.31 302 GLY A C 1
ATOM 2315 O O . GLY A 1 302 ? -11.873 16.844 21.980 1.00 89.31 302 GLY A O 1
ATOM 2316 N N . ARG A 1 303 ? -12.480 15.126 20.659 1.00 88.88 303 ARG A N 1
ATOM 2317 C CA . ARG A 1 303 ? -13.928 15.342 20.611 1.00 88.88 303 ARG A CA 1
ATOM 2318 C C . ARG A 1 303 ? -14.660 14.048 20.958 1.00 88.88 303 ARG A C 1
ATOM 2320 O O . ARG A 1 303 ? -14.311 12.986 20.453 1.00 88.88 303 ARG A O 1
ATOM 2327 N N . LEU A 1 304 ? -15.752 14.152 21.712 1.00 91.00 304 LEU A N 1
ATOM 2328 C CA . LEU A 1 304 ? -16.662 13.034 21.956 1.00 91.00 304 LEU A CA 1
ATOM 2329 C C . LEU A 1 304 ? -17.415 12.668 20.667 1.00 91.00 304 LEU A C 1
ATOM 2331 O O . LEU A 1 304 ? -18.486 13.191 20.378 1.00 91.00 304 LEU A O 1
ATOM 2335 N N . SER A 1 305 ? -16.795 11.827 19.846 1.00 88.25 305 SER A N 1
ATOM 2336 C CA . SER A 1 305 ? -17.314 11.335 18.569 1.00 88.25 305 SER A CA 1
ATOM 2337 C C . SER A 1 305 ? -16.926 9.872 18.379 1.00 88.25 305 SER A C 1
ATOM 2339 O O . SER A 1 305 ? -16.041 9.376 19.078 1.00 88.25 305 SER A O 1
ATOM 2341 N N . TYR A 1 306 ? -17.577 9.171 17.450 1.00 84.44 306 TYR A N 1
ATOM 2342 C CA . TYR A 1 306 ? -17.441 7.717 17.342 1.00 84.44 306 TYR A CA 1
ATOM 2343 C C . TYR A 1 306 ? -15.995 7.238 17.100 1.00 84.44 306 TYR A C 1
ATOM 2345 O O . TYR A 1 306 ? -15.572 6.285 17.745 1.00 84.44 306 TYR A O 1
ATOM 2353 N N . LEU A 1 307 ? -15.207 7.898 16.239 1.00 87.62 307 LEU A N 1
ATOM 2354 C CA . LEU A 1 307 ? -13.835 7.470 15.907 1.00 87.62 307 LEU A CA 1
ATOM 2355 C C . LEU A 1 307 ? -12.886 7.417 17.122 1.00 87.62 307 LEU A C 1
ATOM 2357 O O . LEU A 1 307 ? -12.333 6.344 17.400 1.00 87.62 307 LEU A O 1
ATOM 2361 N N . PRO A 1 308 ? -12.672 8.521 17.869 1.00 92.75 308 PRO A N 1
ATOM 2362 C CA . PRO A 1 308 ? -11.799 8.490 19.039 1.00 92.75 308 PRO A CA 1
ATOM 2363 C C . PRO A 1 308 ? -12.374 7.610 20.154 1.00 92.75 308 PRO A C 1
ATOM 2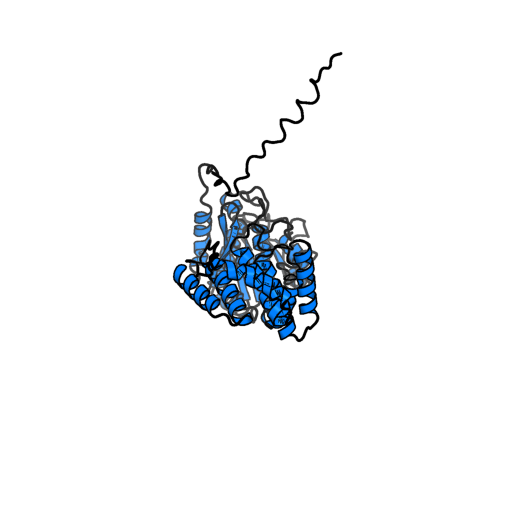365 O O . PRO A 1 308 ? -11.630 6.887 20.813 1.00 92.75 308 PRO A O 1
ATOM 2368 N N . VAL A 1 309 ? -13.701 7.582 20.319 1.00 93.81 309 VAL A N 1
ATOM 2369 C CA . VAL A 1 309 ? -14.358 6.758 21.341 1.00 93.81 309 VAL A CA 1
ATOM 2370 C C . VAL A 1 309 ? -14.188 5.268 21.080 1.00 93.81 309 VAL A C 1
ATOM 2372 O O . VAL A 1 309 ? -13.782 4.547 21.987 1.00 93.81 309 VAL A O 1
ATOM 2375 N N . LEU A 1 310 ? -14.422 4.790 19.857 1.00 92.56 310 LEU A N 1
ATOM 2376 C CA . LEU A 1 310 ? -14.205 3.382 19.514 1.00 92.56 310 LEU A CA 1
ATOM 2377 C C . LEU A 1 310 ? -12.736 2.983 19.684 1.00 92.56 310 LEU A C 1
ATOM 2379 O O . LEU A 1 310 ? -12.444 1.859 20.097 1.00 92.56 310 LEU A O 1
ATOM 2383 N N . SER A 1 311 ? -11.811 3.909 19.429 1.00 95.06 311 SER A N 1
ATOM 2384 C CA . SER A 1 311 ? -10.384 3.686 19.666 1.00 95.06 311 SER A CA 1
ATOM 2385 C C . SER A 1 311 ? -10.068 3.525 21.161 1.00 95.06 311 SER A C 1
ATOM 2387 O O . SER A 1 311 ? -9.299 2.637 21.521 1.00 95.06 311 SER A O 1
ATOM 2389 N N . LEU A 1 312 ? -10.693 4.314 22.042 1.00 97.62 312 LEU A N 1
ATOM 2390 C CA . LEU A 1 312 ? -10.561 4.177 23.501 1.00 97.62 312 LEU A CA 1
ATOM 2391 C C . LEU A 1 312 ? -11.259 2.923 24.045 1.00 97.62 312 LEU A C 1
ATOM 2393 O O . LEU A 1 312 ? -10.681 2.206 24.857 1.00 97.62 312 LEU A O 1
ATOM 2397 N N . ILE A 1 313 ? -12.457 2.591 23.558 1.00 96.38 313 ILE A N 1
ATOM 2398 C CA . ILE A 1 313 ? -13.138 1.329 23.897 1.00 96.38 313 ILE A CA 1
ATOM 2399 C C . ILE A 1 313 ? -12.255 0.134 23.505 1.00 96.38 313 ILE A C 1
ATOM 2401 O O . ILE A 1 313 ? -12.131 -0.834 24.255 1.00 96.38 313 ILE A O 1
ATOM 2405 N N . SER A 1 314 ? -11.573 0.220 22.359 1.00 96.25 314 SER A N 1
ATOM 2406 C CA . SER A 1 314 ? -10.628 -0.810 21.921 1.00 96.25 314 SER A CA 1
ATOM 2407 C C . SER A 1 314 ? -9.430 -0.955 22.865 1.00 96.25 314 SER A C 1
ATOM 2409 O O . SER A 1 314 ? -8.922 -2.064 23.004 1.00 96.25 314 SER A O 1
ATOM 2411 N N . GLN A 1 315 ? -8.997 0.109 23.552 1.00 97.81 315 GLN A N 1
ATOM 2412 C CA . GLN A 1 315 ? -7.945 0.031 24.577 1.00 97.81 315 GLN A CA 1
ATOM 2413 C C . GLN A 1 315 ? -8.409 -0.743 25.813 1.00 97.81 315 GLN A C 1
ATOM 2415 O O . GLN A 1 315 ? -7.658 -1.585 26.302 1.00 97.81 315 GLN A O 1
ATOM 2420 N N . ILE A 1 316 ? -9.643 -0.501 26.278 1.00 97.69 316 ILE A N 1
ATOM 2421 C CA . ILE A 1 316 ? -10.247 -1.249 27.394 1.00 97.69 316 ILE A CA 1
ATOM 2422 C C . ILE A 1 316 ? -10.284 -2.738 27.040 1.00 97.69 316 ILE A C 1
ATOM 2424 O O . ILE A 1 316 ? -9.706 -3.563 27.744 1.00 97.69 316 ILE A O 1
ATOM 2428 N N . ARG A 1 317 ? -10.878 -3.070 25.887 1.00 96.94 317 ARG A N 1
ATOM 2429 C CA . ARG A 1 317 ? -11.008 -4.457 25.427 1.00 96.94 317 ARG A CA 1
ATOM 2430 C C . ARG A 1 317 ? -9.658 -5.129 25.186 1.00 96.94 317 ARG A C 1
ATOM 2432 O O . ARG A 1 317 ? -9.506 -6.314 25.461 1.00 96.94 317 ARG A O 1
ATOM 2439 N N . LEU A 1 318 ? -8.674 -4.401 24.657 1.00 97.75 318 LEU A N 1
ATOM 2440 C CA . LEU A 1 318 ? -7.326 -4.938 24.491 1.00 97.75 318 LEU A CA 1
ATOM 2441 C C . LEU A 1 318 ? -6.691 -5.246 25.851 1.00 97.75 318 LEU A C 1
ATOM 2443 O O . LEU A 1 318 ? -6.078 -6.296 25.976 1.00 97.75 318 LEU A O 1
ATOM 2447 N N . GLY A 1 319 ? -6.900 -4.395 26.861 1.00 97.44 319 GLY A N 1
ATOM 2448 C CA . GLY A 1 319 ? -6.456 -4.644 28.235 1.00 97.44 319 GLY A CA 1
ATOM 2449 C C . GLY A 1 319 ? -7.041 -5.920 28.821 1.00 97.44 319 GLY A C 1
ATOM 2450 O O . GLY A 1 319 ? -6.292 -6.736 29.343 1.00 97.44 319 GLY A O 1
ATOM 2451 N N . GLU A 1 320 ? -8.346 -6.140 28.648 1.00 96.38 320 GLU A N 1
ATOM 2452 C CA . GLU A 1 320 ? -9.017 -7.385 29.051 1.00 96.38 320 GLU A CA 1
ATOM 2453 C C . GLU A 1 320 ? -8.431 -8.615 28.335 1.00 96.38 320 GLU A C 1
ATOM 2455 O O . GLU A 1 320 ? -8.181 -9.642 28.957 1.00 96.38 320 GLU A O 1
ATOM 2460 N N . LEU A 1 321 ? -8.190 -8.519 27.022 1.00 97.31 321 LEU A N 1
ATOM 2461 C CA . LEU A 1 321 ? -7.693 -9.637 26.212 1.00 97.31 321 LEU A CA 1
ATOM 2462 C C . LEU A 1 321 ? -6.217 -9.974 26.455 1.00 97.31 321 LEU A C 1
ATOM 2464 O O . LEU A 1 321 ? -5.799 -11.092 26.150 1.00 97.31 321 LEU A O 1
ATOM 2468 N N . THR A 1 322 ? -5.419 -9.018 26.931 1.00 97.12 322 THR A N 1
ATOM 2469 C CA . THR A 1 322 ? -3.978 -9.199 27.172 1.00 97.12 322 THR A CA 1
ATOM 2470 C C . THR A 1 322 ? -3.596 -9.191 28.645 1.00 97.12 322 THR A C 1
ATOM 2472 O O . THR A 1 322 ? -2.403 -9.194 28.932 1.00 97.12 322 THR A O 1
ATOM 2475 N N . ASP A 1 323 ? -4.574 -9.138 29.551 1.00 97.06 323 ASP A N 1
ATOM 2476 C CA . ASP A 1 323 ? -4.361 -8.973 30.995 1.00 97.06 323 ASP A CA 1
ATOM 2477 C C . ASP A 1 323 ? -3.503 -7.733 31.339 1.00 97.06 323 ASP A C 1
ATOM 2479 O O . ASP A 1 323 ? -2.707 -7.703 32.274 1.00 97.06 323 ASP A O 1
ATOM 2483 N N . ASP A 1 324 ? -3.637 -6.675 30.531 1.00 97.50 324 ASP A N 1
ATOM 2484 C CA . ASP A 1 324 ? -2.909 -5.418 30.709 1.00 97.50 324 ASP A CA 1
ATOM 2485 C C . ASP A 1 324 ? -3.769 -4.431 31.501 1.00 97.50 324 ASP A C 1
ATOM 2487 O O . ASP A 1 324 ? -4.487 -3.585 30.953 1.00 97.50 324 ASP A O 1
ATOM 2491 N N . HIS A 1 325 ? -3.675 -4.543 32.825 1.00 96.62 325 HIS A N 1
ATOM 2492 C CA . HIS A 1 325 ? -4.429 -3.719 33.769 1.00 96.62 325 HIS A CA 1
ATOM 2493 C C . HIS A 1 325 ? -4.077 -2.222 33.724 1.00 96.62 325 HIS A C 1
ATOM 2495 O O . HIS A 1 325 ? -4.773 -1.422 34.345 1.00 96.62 325 HIS A O 1
ATOM 2501 N N . SER A 1 326 ? -3.032 -1.805 32.996 1.00 97.31 326 SER A N 1
ATOM 2502 C CA . SER A 1 326 ? -2.662 -0.386 32.886 1.00 97.31 326 SER A CA 1
ATOM 2503 C C . SER A 1 326 ? -3.571 0.407 31.937 1.00 97.31 326 SER A C 1
ATOM 2505 O O . SER A 1 326 ? -3.671 1.633 32.045 1.00 97.31 326 SER A O 1
ATOM 2507 N N . ARG A 1 327 ? -4.276 -0.275 31.023 1.00 97.56 327 ARG A N 1
ATOM 2508 C CA . ARG A 1 327 ? -5.051 0.376 29.952 1.00 97.56 327 ARG A CA 1
ATOM 2509 C C . ARG A 1 327 ? -6.341 1.015 30.431 1.00 97.56 327 ARG A C 1
ATOM 2511 O O . ARG A 1 327 ? -6.652 2.123 30.003 1.00 97.56 327 ARG A O 1
ATOM 2518 N N . LEU A 1 328 ? -7.083 0.349 31.314 1.00 98.19 328 LEU A N 1
ATOM 2519 C CA . LEU A 1 328 ? -8.338 0.893 31.833 1.00 98.19 328 LEU A CA 1
ATOM 2520 C C . LEU A 1 328 ? -8.107 2.210 32.608 1.00 98.19 328 LEU A C 1
ATOM 2522 O O . LEU A 1 328 ? -8.715 3.210 32.221 1.00 98.19 328 LEU A O 1
ATOM 2526 N N . PRO A 1 329 ? -7.163 2.290 33.572 1.00 98.31 329 PRO A N 1
ATOM 2527 C CA . PRO A 1 329 ? -6.825 3.553 34.232 1.00 98.31 329 PRO A CA 1
ATOM 2528 C C . PRO A 1 329 ? -6.378 4.662 33.268 1.00 98.31 329 PRO A C 1
ATOM 2530 O O . PRO A 1 329 ? -6.679 5.837 33.485 1.00 98.31 329 PRO A O 1
ATOM 2533 N N . HIS A 1 330 ? -5.673 4.313 32.187 1.00 98.00 330 HIS A N 1
ATOM 2534 C CA . HIS A 1 330 ? -5.272 5.275 31.153 1.00 98.00 330 HIS A CA 1
ATOM 2535 C C . HIS A 1 330 ? -6.481 5.865 30.414 1.00 98.00 330 HIS A C 1
ATOM 2537 O O . HIS A 1 330 ? -6.586 7.085 30.272 1.00 98.00 330 HIS A O 1
ATOM 2543 N N . VAL A 1 331 ? -7.437 5.023 30.007 1.00 98.38 331 VAL A N 1
ATOM 2544 C CA . VAL A 1 331 ? -8.681 5.477 29.360 1.00 98.38 331 VAL A CA 1
ATOM 2545 C C . VAL A 1 331 ? -9.537 6.308 30.318 1.00 98.38 331 VAL A C 1
ATOM 2547 O O . VAL A 1 331 ? -10.077 7.344 29.918 1.00 98.38 331 VAL A O 1
ATOM 2550 N N . GLU A 1 332 ? -9.630 5.910 31.589 1.00 98.12 332 GLU A N 1
ATOM 2551 C CA . GLU A 1 332 ? -10.315 6.699 32.616 1.00 98.12 332 GLU A CA 1
ATOM 2552 C C . GLU A 1 332 ? -9.689 8.083 32.772 1.00 98.12 332 GLU A C 1
ATOM 2554 O O . GLU A 1 332 ? -10.408 9.081 32.757 1.00 98.12 332 GLU A O 1
ATOM 2559 N N . LYS A 1 333 ? -8.356 8.173 32.843 1.00 98.25 333 LYS A N 1
ATOM 2560 C CA . LYS A 1 333 ? -7.648 9.455 32.939 1.00 98.25 333 LYS A CA 1
ATOM 2561 C C . LYS A 1 333 ? -7.990 10.382 31.770 1.00 98.25 333 LYS A C 1
ATOM 2563 O O . LYS A 1 333 ? -8.365 11.531 32.007 1.00 98.25 333 LYS A O 1
ATOM 2568 N N . ILE A 1 334 ? -7.916 9.886 30.532 1.00 98.19 334 ILE A N 1
ATOM 2569 C CA . ILE A 1 334 ? -8.271 10.656 29.324 1.00 98.19 334 ILE A CA 1
ATOM 2570 C C . ILE A 1 334 ? -9.722 11.150 29.408 1.00 98.19 334 ILE A C 1
ATOM 2572 O O . ILE A 1 334 ? -10.014 12.317 29.137 1.00 98.19 334 ILE A O 1
ATOM 2576 N N . THR A 1 335 ? -10.635 10.270 29.819 1.00 97.50 335 THR A N 1
ATOM 2577 C CA . THR A 1 335 ? -12.066 10.582 29.919 1.00 97.50 335 THR A CA 1
ATOM 2578 C C . THR A 1 335 ? -12.340 11.640 30.987 1.00 97.50 335 THR A C 1
ATOM 2580 O O . THR A 1 335 ? -13.073 12.597 30.744 1.00 97.50 335 THR A O 1
ATOM 2583 N N . GLN A 1 336 ? -11.710 11.522 32.156 1.00 96.81 336 GLN A N 1
ATOM 2584 C CA . GLN A 1 336 ? -11.826 12.490 33.247 1.00 96.81 336 GLN A CA 1
ATOM 2585 C C . GLN A 1 336 ? -11.259 13.860 32.855 1.00 96.81 336 GLN A C 1
ATOM 2587 O O . GLN A 1 336 ? -11.861 14.892 33.149 1.00 96.81 336 GLN A O 1
ATOM 2592 N N . GLU A 1 337 ? -10.124 13.903 32.154 1.00 96.81 337 GLU A N 1
ATOM 2593 C CA . GLU A 1 337 ? -9.562 15.152 31.626 1.00 96.81 337 GLU A CA 1
ATOM 2594 C C . GLU A 1 337 ? -10.487 15.823 30.601 1.00 96.81 337 GLU A C 1
ATOM 2596 O O . GLU A 1 337 ? -10.622 17.050 30.605 1.00 96.81 337 GLU A O 1
ATOM 2601 N N . TYR A 1 338 ? -11.161 15.037 29.757 1.00 95.56 338 TYR A N 1
ATOM 2602 C CA . TYR A 1 338 ? -12.172 15.545 28.833 1.00 95.56 338 TYR A CA 1
ATOM 2603 C C . TYR A 1 338 ? -13.390 16.122 29.568 1.00 95.56 338 TYR A C 1
ATOM 2605 O O . TYR A 1 338 ? -13.792 17.251 29.276 1.00 95.56 338 TYR A O 1
ATOM 2613 N N . LEU A 1 339 ? -13.945 15.389 30.541 1.00 94.88 339 LEU A N 1
ATOM 2614 C CA . LEU A 1 339 ? -15.128 15.801 31.307 1.00 94.88 339 LEU A CA 1
ATOM 2615 C C . LEU A 1 339 ? -14.880 17.059 32.147 1.00 94.88 339 LEU A C 1
ATOM 2617 O O . LEU A 1 339 ? -15.764 17.903 32.252 1.00 94.88 339 LEU A O 1
ATOM 2621 N N . LYS A 1 340 ? -13.664 17.256 32.676 1.00 95.00 340 LYS A N 1
ATOM 2622 C CA . LYS A 1 340 ? -13.285 18.511 33.355 1.00 95.00 340 LYS A CA 1
ATOM 2623 C C . LYS A 1 340 ? -13.451 19.740 32.458 1.00 95.00 340 LYS A C 1
ATOM 2625 O O . LYS A 1 340 ? -13.806 20.808 32.943 1.00 95.00 340 LYS A O 1
ATOM 2630 N N . LYS A 1 341 ? -13.177 19.593 31.159 1.00 93.62 341 LYS A N 1
ATOM 2631 C CA . LYS A 1 341 ? -13.323 20.663 30.157 1.00 93.62 341 LYS A CA 1
ATOM 2632 C C . LYS A 1 341 ? -14.734 20.723 29.567 1.00 93.62 341 LYS A C 1
ATOM 2634 O O . LYS A 1 341 ? -15.133 21.765 29.064 1.00 93.62 341 LYS A O 1
ATOM 2639 N N . ASN A 1 342 ? -15.470 19.614 29.623 1.00 91.81 342 ASN A N 1
ATOM 2640 C CA . ASN A 1 342 ? -16.791 19.437 29.025 1.00 91.81 342 ASN A CA 1
ATOM 2641 C C . ASN A 1 342 ? -17.745 18.811 30.058 1.00 91.81 342 ASN A C 1
ATOM 2643 O O . ASN A 1 342 ? -18.099 17.638 29.926 1.00 91.81 342 ASN A O 1
ATOM 2647 N N . PRO A 1 343 ? -18.149 19.562 31.100 1.00 89.69 343 PRO A N 1
ATOM 2648 C CA . PRO A 1 343 ? -18.965 19.015 32.186 1.00 89.69 343 PRO A CA 1
ATOM 2649 C C . PRO A 1 343 ? -20.360 18.568 31.724 1.00 89.69 343 PRO A C 1
ATOM 2651 O O . PRO A 1 343 ? -20.949 17.688 32.349 1.00 89.69 343 PRO A O 1
ATOM 2654 N N . GLN A 1 344 ? -20.857 19.145 30.623 1.00 88.75 344 GLN A N 1
ATOM 2655 C CA . GLN A 1 344 ? -22.103 18.776 29.950 1.00 88.75 344 GLN A CA 1
ATOM 2656 C C . GLN A 1 344 ? -21.803 18.364 28.497 1.00 88.75 344 GLN A C 1
ATOM 2658 O O . GLN A 1 344 ? -21.899 19.184 27.582 1.00 88.75 344 GLN A O 1
ATOM 2663 N N . PRO A 1 345 ? -21.369 17.113 28.254 1.00 86.94 345 PRO A N 1
ATOM 2664 C CA . PRO A 1 345 ? -20.902 16.683 26.933 1.00 86.94 345 PRO A CA 1
ATOM 2665 C C . PRO A 1 345 ? -21.993 16.677 25.848 1.00 86.94 345 PRO A C 1
ATOM 2667 O O . PRO A 1 345 ? -21.663 16.713 24.662 1.00 86.94 345 PRO A O 1
ATOM 2670 N N . LEU A 1 346 ? -23.273 16.653 26.239 1.00 85.81 346 LEU A N 1
ATOM 2671 C CA . LEU A 1 346 ? -24.419 16.605 25.329 1.00 85.81 346 LEU A CA 1
ATOM 2672 C C . LEU A 1 346 ? -24.942 17.998 24.919 1.00 85.81 346 LEU A C 1
ATOM 2674 O O . LEU A 1 346 ? -25.435 18.150 23.802 1.00 85.81 346 LEU A O 1
ATOM 2678 N N . ASP A 1 347 ? -24.763 19.026 25.760 1.00 76.25 347 ASP A N 1
ATOM 2679 C CA . ASP A 1 347 ? -25.257 20.398 25.517 1.00 76.25 347 ASP A CA 1
ATOM 2680 C C . ASP A 1 347 ? -24.555 21.087 24.329 1.00 76.25 347 ASP A C 1
ATOM 2682 O O . ASP A 1 347 ? -25.065 22.038 23.729 1.00 76.25 347 ASP A O 1
ATOM 2686 N N . ASN A 1 348 ? -23.391 20.573 23.926 1.00 59.66 348 ASN A N 1
ATOM 2687 C CA . ASN A 1 348 ? -22.614 21.055 22.788 1.00 59.66 348 ASN A CA 1
ATOM 2688 C C . ASN A 1 348 ? -23.196 20.588 21.439 1.00 59.66 348 ASN A C 1
ATOM 2690 O O . ASN A 1 348 ? -22.536 19.837 20.721 1.00 59.66 348 ASN A O 1
ATOM 2694 N N . LYS A 1 349 ? -24.414 21.044 21.086 1.00 56.56 349 LYS A N 1
ATOM 2695 C CA . LYS A 1 349 ? -25.063 20.936 19.750 1.00 56.56 349 LYS A CA 1
ATOM 2696 C C . LYS A 1 349 ? -24.682 19.660 18.969 1.00 56.56 349 LYS A C 1
ATOM 2698 O O . LYS A 1 349 ? -24.213 19.723 17.829 1.00 56.56 349 LYS A O 1
ATOM 2703 N N . GLY A 1 350 ? -24.786 18.503 19.616 1.00 60.19 350 GLY A N 1
ATOM 2704 C CA . GLY A 1 350 ? -24.191 17.270 19.113 1.00 60.19 350 GLY A CA 1
ATOM 2705 C C . GLY A 1 350 ? -25.089 16.540 18.120 1.00 60.19 350 GLY A C 1
ATOM 2706 O O . GLY A 1 350 ? -26.174 16.114 18.485 1.00 60.19 350 GLY A O 1
ATOM 2707 N N . GLY A 1 351 ? -24.623 16.344 16.882 1.00 78.31 351 GLY A N 1
ATOM 2708 C CA . GLY A 1 351 ? -25.244 15.407 15.932 1.00 78.31 351 GLY A CA 1
ATOM 2709 C C . GLY A 1 351 ? -25.053 13.936 16.342 1.00 78.31 351 GLY A C 1
ATOM 2710 O O . GLY A 1 351 ? -24.425 13.653 17.363 1.00 78.31 351 GLY A O 1
ATOM 2711 N N . GLY A 1 352 ? -25.518 12.981 15.525 1.00 82.25 352 GLY A N 1
ATOM 2712 C CA . GLY A 1 352 ? -25.495 11.539 15.840 1.00 82.25 352 GLY A CA 1
ATOM 2713 C C . GLY A 1 352 ? -24.126 10.999 16.283 1.00 82.25 352 GLY A C 1
ATOM 2714 O O . GLY A 1 352 ? -24.040 10.198 17.212 1.00 82.25 352 GLY A O 1
ATOM 2715 N N . SER A 1 353 ? -23.034 11.539 15.732 1.00 84.19 353 SER A N 1
ATOM 2716 C CA . SER A 1 353 ? -21.663 11.222 16.163 1.00 84.19 353 SER A CA 1
ATOM 2717 C C . SER A 1 353 ? -21.392 11.483 17.652 1.00 84.19 353 SER A C 1
ATOM 2719 O O . SER A 1 353 ? -20.626 10.741 18.264 1.00 84.19 353 SER A O 1
ATOM 2721 N N . VAL A 1 354 ? -21.987 12.523 18.245 1.00 87.50 354 VAL A N 1
ATOM 2722 C CA . VAL A 1 354 ? -21.825 12.836 19.675 1.00 87.50 354 VAL A CA 1
ATOM 2723 C C . VAL A 1 354 ? -22.617 11.856 20.532 1.00 87.50 354 VAL A C 1
ATOM 2725 O O . VAL A 1 354 ? -22.089 11.367 21.529 1.00 87.50 354 VAL A O 1
ATOM 2728 N N . ILE A 1 355 ? -23.834 11.495 20.113 1.00 88.31 355 ILE A N 1
ATOM 2729 C CA . ILE A 1 355 ? -24.634 10.438 20.756 1.00 88.31 355 ILE A CA 1
ATOM 2730 C C . ILE A 1 355 ? -23.827 9.133 20.791 1.00 88.31 355 ILE A C 1
ATOM 2732 O O . ILE A 1 355 ? -23.678 8.529 21.850 1.00 88.31 355 ILE A O 1
ATOM 2736 N N . ALA A 1 356 ? -23.201 8.761 19.670 1.00 86.38 356 ALA A N 1
ATOM 2737 C CA . ALA A 1 356 ? -22.313 7.600 19.587 1.00 86.38 356 ALA A CA 1
ATOM 2738 C C . ALA A 1 356 ? -21.148 7.667 20.572 1.00 86.38 356 ALA A C 1
ATOM 2740 O O . ALA A 1 356 ? -20.778 6.670 21.186 1.00 86.38 356 ALA A O 1
ATOM 2741 N N . GLY A 1 357 ? -20.556 8.853 20.730 1.00 91.06 357 GLY A N 1
ATOM 2742 C CA . GLY A 1 357 ? -19.424 9.036 21.621 1.00 91.06 357 GLY A CA 1
ATOM 2743 C C . GLY A 1 357 ? -19.748 8.710 23.086 1.00 91.06 357 GLY A C 1
ATOM 2744 O O . GLY A 1 357 ? -18.865 8.293 23.833 1.00 91.06 357 GLY A O 1
ATOM 2745 N N . HIS A 1 358 ? -21.020 8.789 23.491 1.00 94.00 358 HIS A N 1
ATOM 2746 C CA . HIS A 1 358 ? -21.444 8.413 24.841 1.00 94.00 358 HIS A CA 1
ATOM 2747 C C . HIS A 1 358 ? -21.364 6.900 25.114 1.00 94.00 358 HIS A C 1
ATOM 2749 O O . HIS A 1 358 ? -21.417 6.493 26.277 1.00 94.00 358 HIS A O 1
ATOM 2755 N N . LEU A 1 359 ? -21.137 6.064 24.090 1.00 94.56 359 LEU A N 1
ATOM 2756 C CA . LEU A 1 359 ? -20.824 4.642 24.274 1.00 94.56 359 LEU A CA 1
ATOM 2757 C C . LEU A 1 359 ? -19.585 4.428 25.151 1.00 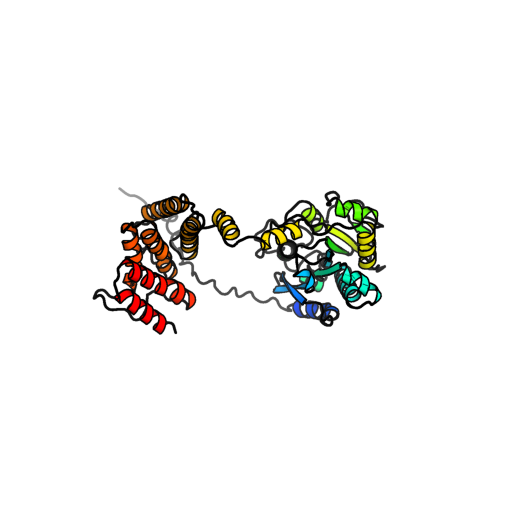94.56 359 LEU A C 1
ATOM 2759 O O . LEU A 1 359 ? -19.560 3.461 25.913 1.00 94.56 359 LEU A O 1
ATOM 2763 N N . LEU A 1 360 ? -18.608 5.348 25.116 1.00 96.69 360 LEU A N 1
ATOM 2764 C CA . LEU A 1 360 ? -17.429 5.298 25.990 1.00 96.69 360 LEU A CA 1
ATOM 2765 C C . LEU A 1 360 ? -17.829 5.175 27.460 1.00 96.69 360 LEU A C 1
ATOM 2767 O O . LEU A 1 360 ? -17.274 4.363 28.193 1.00 96.69 360 LEU A O 1
ATOM 2771 N N . PHE A 1 361 ? -18.818 5.963 27.881 1.00 97.44 361 PHE A N 1
ATOM 2772 C CA . PHE A 1 361 ? -19.256 5.993 29.268 1.00 97.44 361 PHE A CA 1
ATOM 2773 C C . PHE A 1 361 ? -19.960 4.697 29.671 1.00 97.44 361 PHE A C 1
ATOM 2775 O O . PHE A 1 361 ? -19.756 4.216 30.782 1.00 97.44 361 PHE A O 1
ATOM 2782 N N . SER A 1 362 ? -20.722 4.085 28.758 1.00 96.62 362 SER A N 1
ATOM 2783 C CA . SER A 1 362 ? -21.343 2.780 29.010 1.00 96.62 362 SER A CA 1
ATOM 2784 C C . SER A 1 362 ? -20.300 1.671 29.204 1.00 96.62 362 SER A C 1
ATOM 2786 O O . SER A 1 362 ? -20.415 0.866 30.130 1.00 96.62 362 SER A O 1
ATOM 2788 N N . GLU A 1 363 ? -19.238 1.666 28.392 1.00 96.94 363 GLU A N 1
ATOM 2789 C CA . GLU A 1 363 ? -18.154 0.688 28.515 1.00 96.94 363 GLU A CA 1
ATOM 2790 C C . GLU A 1 363 ? -17.282 0.952 29.750 1.00 96.94 363 GLU A C 1
ATOM 2792 O O . GLU A 1 363 ? -16.881 0.005 30.421 1.00 96.94 363 GLU A O 1
ATOM 2797 N N . LEU A 1 364 ? -17.069 2.214 30.137 1.00 98.06 364 LEU A N 1
ATOM 2798 C CA . LEU A 1 364 ? -16.400 2.549 31.396 1.00 98.06 364 LEU A CA 1
ATOM 2799 C C . LEU A 1 364 ? -17.214 2.133 32.622 1.00 98.06 364 LEU A C 1
ATOM 2801 O O . LEU A 1 364 ? -16.640 1.558 33.543 1.00 98.06 364 LEU A O 1
ATOM 2805 N N . THR A 1 365 ? -18.534 2.353 32.648 1.00 98.06 365 THR A N 1
ATOM 2806 C CA . THR A 1 365 ? -19.390 1.836 33.732 1.00 98.06 365 THR A CA 1
ATOM 2807 C C . THR A 1 365 ? -19.275 0.324 33.836 1.00 98.06 365 THR A C 1
ATOM 2809 O O . THR A 1 365 ? -19.103 -0.196 34.934 1.00 98.06 365 THR A O 1
ATOM 2812 N N . LYS A 1 366 ? -19.325 -0.387 32.706 1.00 96.44 366 LYS A N 1
ATOM 2813 C CA . LYS A 1 366 ? -19.178 -1.845 32.682 1.00 96.44 366 LYS A CA 1
ATOM 2814 C C . LYS A 1 366 ? -17.811 -2.294 33.216 1.00 96.44 366 LYS A C 1
ATOM 2816 O O . LYS A 1 366 ? -17.761 -3.232 34.002 1.00 96.44 366 LYS A O 1
ATOM 2821 N N . ALA A 1 367 ? -16.728 -1.647 32.788 1.00 96.25 367 ALA A N 1
ATOM 2822 C CA . ALA A 1 367 ? -15.364 -2.050 33.128 1.00 96.25 367 ALA A CA 1
ATOM 2823 C C . ALA A 1 367 ? -14.957 -1.692 34.569 1.00 96.25 367 ALA A C 1
ATOM 2825 O O . ALA A 1 367 ? -14.148 -2.392 35.169 1.00 96.25 367 ALA A O 1
ATOM 2826 N N . THR A 1 368 ? -15.507 -0.610 35.128 1.00 95.88 368 THR A N 1
ATOM 2827 C CA . THR A 1 368 ? -15.096 -0.066 36.440 1.00 95.88 368 THR A CA 1
ATOM 2828 C C . THR A 1 368 ? -16.128 -0.282 37.546 1.00 95.88 368 THR A C 1
ATOM 2830 O O . THR A 1 368 ? -15.804 -0.159 38.724 1.00 95.88 368 THR A O 1
ATOM 2833 N N . GLY A 1 369 ? -17.391 -0.532 37.191 1.00 95.12 369 GLY A N 1
ATOM 2834 C CA . GLY A 1 369 ? -18.524 -0.459 38.117 1.00 95.12 369 GLY A CA 1
ATOM 2835 C C . GLY A 1 369 ? -18.909 0.970 38.528 1.00 95.12 369 GLY A C 1
ATOM 2836 O O . GLY A 1 369 ? -19.836 1.145 39.316 1.00 95.12 369 GLY A O 1
ATOM 2837 N N . ASN A 1 370 ? -18.238 2.006 38.009 1.00 94.50 370 ASN A N 1
ATOM 2838 C CA . ASN A 1 370 ? -18.519 3.388 38.377 1.00 94.50 370 ASN A CA 1
ATOM 2839 C C . ASN A 1 370 ? -19.800 3.904 37.691 1.00 94.50 370 ASN A C 1
ATOM 2841 O O . ASN A 1 370 ? -19.850 4.135 36.474 1.00 94.50 370 ASN A O 1
ATOM 2845 N N . LEU A 1 371 ? -20.837 4.122 38.503 1.00 93.88 371 LEU A N 1
ATOM 2846 C CA . LEU A 1 371 ? -22.141 4.627 38.069 1.00 93.88 371 LEU A CA 1
ATOM 2847 C C . LEU A 1 371 ? -22.116 6.110 37.666 1.00 93.88 371 LEU A C 1
ATOM 2849 O O . LEU A 1 371 ? -23.028 6.561 36.974 1.00 93.88 371 LEU A O 1
ATOM 2853 N N . ASP A 1 372 ? -21.066 6.866 38.000 1.00 93.62 372 ASP A N 1
ATOM 2854 C CA . ASP A 1 372 ? -20.932 8.249 37.536 1.00 93.62 372 ASP A CA 1
ATOM 2855 C C . ASP A 1 372 ? -20.806 8.344 36.017 1.00 93.62 372 ASP A C 1
ATOM 2857 O O . ASP A 1 372 ? -21.234 9.340 35.439 1.00 93.62 372 ASP A O 1
ATOM 2861 N N . TYR A 1 373 ? -20.251 7.330 35.348 1.00 96.50 373 TYR A N 1
ATOM 2862 C CA . TYR A 1 373 ? -20.226 7.301 33.886 1.00 96.50 373 TYR A CA 1
ATOM 2863 C C . TYR A 1 373 ? -21.611 6.971 33.303 1.00 96.50 373 TYR A C 1
ATOM 2865 O O . TYR A 1 373 ? -21.992 7.525 32.269 1.00 96.50 373 TYR A O 1
ATOM 2873 N N . LEU A 1 374 ? -22.420 6.164 34.001 1.00 96.00 374 LEU A N 1
ATOM 2874 C CA . LEU A 1 374 ? -23.740 5.739 33.527 1.00 96.00 374 LEU A CA 1
ATOM 2875 C C . LEU A 1 374 ? -24.655 6.937 33.284 1.00 96.00 374 LEU A C 1
ATOM 2877 O O . LEU A 1 374 ? -25.413 6.931 32.317 1.00 96.00 374 LEU A O 1
ATOM 2881 N N . LYS A 1 375 ? -24.547 7.989 34.105 1.00 95.06 375 LYS A N 1
ATOM 2882 C CA . LYS A 1 375 ? -25.356 9.205 33.938 1.00 95.06 375 LYS A CA 1
ATOM 2883 C C . LYS A 1 375 ? -25.189 9.822 32.545 1.00 95.06 375 LYS A C 1
ATOM 2885 O O . LYS A 1 375 ? -26.181 10.214 31.944 1.00 95.06 375 LYS A O 1
ATOM 2890 N N . TYR A 1 376 ? -23.971 9.842 32.000 1.00 95.38 376 TYR A N 1
ATOM 2891 C CA . TYR A 1 376 ? -23.695 10.413 30.682 1.00 95.38 376 TYR A CA 1
ATOM 2892 C C . TYR A 1 376 ? -24.214 9.507 29.562 1.00 95.38 376 TYR A C 1
ATOM 2894 O O . TYR A 1 376 ? -24.846 9.983 28.623 1.00 95.38 376 TYR A O 1
ATOM 2902 N N . ALA A 1 377 ? -24.012 8.190 29.671 1.00 95.38 377 ALA A N 1
ATOM 2903 C CA . ALA A 1 377 ? -24.586 7.243 28.712 1.00 95.38 377 ALA A CA 1
ATOM 2904 C C . ALA A 1 377 ? -26.122 7.343 28.681 1.00 95.38 377 ALA A C 1
ATOM 2906 O O . ALA A 1 377 ? -26.729 7.389 27.610 1.00 95.38 377 ALA A O 1
ATOM 2907 N N . LYS A 1 378 ? -26.741 7.446 29.863 1.00 95.69 378 LYS A N 1
ATOM 2908 C CA . LYS A 1 378 ? -28.187 7.582 30.025 1.00 95.69 378 LYS A CA 1
ATOM 2909 C C . LYS A 1 378 ? -28.715 8.889 29.434 1.00 95.69 378 LYS A C 1
ATOM 2911 O O . LYS A 1 378 ? -29.706 8.837 28.722 1.00 95.69 378 LYS A O 1
ATOM 2916 N N . GLN A 1 379 ? -28.034 10.020 29.637 1.00 93.69 379 GLN A N 1
ATOM 2917 C CA . GLN A 1 379 ? -28.400 11.299 29.006 1.00 93.69 379 GLN A CA 1
ATOM 2918 C C . GLN A 1 379 ? -28.534 11.172 27.481 1.00 93.69 379 GLN A C 1
ATOM 2920 O O . GLN A 1 379 ? -29.493 11.674 26.904 1.00 93.69 379 GLN A O 1
ATOM 2925 N N . ALA A 1 380 ? -27.606 10.465 26.829 1.00 93.06 380 ALA A N 1
ATOM 2926 C CA . ALA A 1 380 ? -27.671 10.242 25.388 1.00 93.06 380 ALA A CA 1
ATOM 2927 C C . ALA A 1 380 ? -28.814 9.296 24.984 1.00 93.06 380 ALA A C 1
ATOM 2929 O O . ALA A 1 380 ? -29.500 9.565 24.002 1.00 93.06 380 ALA A O 1
ATOM 2930 N N . ALA A 1 381 ? -29.045 8.211 25.729 1.00 94.88 381 ALA A N 1
ATOM 2931 C CA . ALA A 1 381 ? -30.147 7.278 25.469 1.00 94.88 381 ALA A CA 1
ATOM 2932 C C . ALA A 1 381 ? -31.534 7.907 25.708 1.00 94.88 381 ALA A C 1
ATOM 2934 O O . ALA A 1 381 ? -32.476 7.634 24.965 1.00 94.88 381 ALA A O 1
ATOM 2935 N N . ASP A 1 382 ? -31.654 8.783 26.708 1.00 95.69 382 ASP A N 1
ATOM 2936 C CA . ASP A 1 382 ? -32.897 9.472 27.064 1.00 95.69 382 ASP A CA 1
ATOM 2937 C C . ASP A 1 382 ? -33.376 10.437 25.968 1.00 95.69 382 ASP A C 1
ATOM 2939 O O . ASP A 1 382 ? -34.559 10.766 25.916 1.00 95.69 382 ASP A O 1
ATOM 2943 N N . LEU A 1 383 ? -32.509 10.824 25.024 1.00 93.38 383 LEU A N 1
ATOM 2944 C CA . LEU A 1 383 ? -32.906 11.618 23.859 1.00 93.38 383 LEU A CA 1
ATOM 2945 C C . LEU A 1 383 ? -33.990 10.948 23.003 1.00 93.38 383 LEU A C 1
ATOM 2947 O O . LEU A 1 383 ? -34.712 11.654 22.292 1.00 93.38 383 LEU A O 1
ATOM 2951 N N . GLY A 1 384 ? -34.118 9.620 23.079 1.00 93.75 384 GLY A N 1
ATOM 2952 C CA . GLY A 1 384 ? -35.166 8.845 22.416 1.00 93.75 384 GLY A CA 1
ATOM 2953 C C . GLY A 1 384 ? -36.559 9.013 23.021 1.00 93.75 384 GLY A C 1
ATOM 2954 O O . GLY A 1 384 ? -37.518 8.486 22.464 1.00 93.75 384 GLY A O 1
ATOM 2955 N N . PHE A 1 385 ? -36.694 9.750 24.124 1.00 96.31 385 PHE A N 1
ATOM 2956 C CA . PHE A 1 385 ? -37.955 9.946 24.832 1.00 96.31 385 PHE A CA 1
ATOM 2957 C C . PHE A 1 385 ? -38.328 11.432 24.894 1.00 96.31 385 PHE A C 1
ATOM 2959 O O . PHE A 1 385 ? -37.466 12.311 24.786 1.00 96.31 385 PHE A O 1
ATOM 2966 N N . ASP A 1 386 ? -39.626 11.717 24.972 1.00 94.81 386 ASP A N 1
ATOM 2967 C CA . ASP A 1 386 ? -40.156 13.058 25.241 1.00 94.81 386 ASP A CA 1
ATOM 2968 C C . ASP A 1 386 ? -40.159 13.382 26.748 1.00 94.81 386 ASP A C 1
ATOM 2970 O O . ASP A 1 386 ? -39.793 12.549 27.581 1.00 94.81 386 ASP A O 1
ATOM 2974 N N . ASP A 1 387 ? -40.573 14.601 27.103 1.00 92.62 387 ASP A N 1
ATOM 2975 C CA . ASP A 1 387 ? -40.604 15.077 28.494 1.00 92.62 387 ASP A CA 1
ATOM 2976 C C . ASP A 1 387 ? -41.591 14.287 29.375 1.00 92.62 387 ASP A C 1
ATOM 2978 O O . ASP A 1 387 ? -41.500 14.313 30.603 1.00 92.62 387 ASP A O 1
ATOM 2982 N N . GLN A 1 388 ? -42.538 13.575 28.759 1.00 93.31 388 GLN A N 1
ATOM 2983 C CA . GLN A 1 388 ? -43.506 12.701 29.418 1.00 93.31 388 GLN A CA 1
ATOM 2984 C C . GLN A 1 388 ? -43.002 11.251 29.526 1.00 93.31 388 GLN A C 1
ATOM 2986 O O . GLN A 1 388 ? -43.668 10.414 30.137 1.00 93.31 388 GLN A O 1
ATOM 2991 N N . GLY A 1 389 ? -41.827 10.946 28.969 1.00 92.62 389 GLY A N 1
ATOM 2992 C CA . GLY A 1 389 ? -41.219 9.619 28.968 1.00 92.62 389 GLY A CA 1
ATOM 2993 C C . GLY A 1 389 ? -41.737 8.684 27.872 1.00 92.62 389 GLY A C 1
ATOM 2994 O O . GLY A 1 389 ? -41.404 7.496 27.894 1.00 92.62 389 GLY A O 1
ATOM 2995 N N . ASN A 1 390 ? -42.520 9.173 26.907 1.00 96.50 390 ASN A N 1
ATOM 2996 C CA . ASN A 1 390 ? -42.940 8.368 25.763 1.00 96.50 390 ASN A CA 1
ATOM 2997 C C . ASN A 1 390 ? -41.811 8.267 24.735 1.00 96.50 390 ASN A C 1
ATOM 2999 O O . ASN A 1 390 ? -41.060 9.213 24.506 1.00 96.50 390 ASN A O 1
ATOM 3003 N N . MET A 1 391 ? -41.722 7.119 24.062 1.00 97.12 391 MET A N 1
ATOM 3004 C CA . MET A 1 391 ? -40.790 6.921 22.950 1.00 97.12 391 MET A CA 1
ATOM 3005 C C . MET A 1 391 ? -41.109 7.865 21.787 1.00 97.12 391 MET A C 1
ATOM 3007 O O . MET A 1 391 ? -42.197 7.788 21.202 1.00 97.12 391 MET A O 1
ATOM 3011 N N . LYS A 1 392 ? -40.122 8.656 21.359 1.00 95.00 392 LYS A N 1
ATOM 3012 C CA . LYS A 1 392 ? -40.170 9.411 20.099 1.00 95.00 392 LYS A CA 1
ATOM 3013 C C . LYS A 1 392 ? -40.276 8.467 18.900 1.00 95.00 392 LYS A C 1
ATOM 3015 O O . LYS A 1 392 ? -40.193 7.246 19.037 1.00 95.00 392 LYS A O 1
ATOM 3020 N N . GLU A 1 393 ? -40.527 9.012 17.713 1.00 92.50 393 GLU A N 1
ATOM 3021 C CA . GLU A 1 393 ? -40.577 8.225 16.472 1.00 92.50 393 GLU A CA 1
ATOM 3022 C C . GLU A 1 393 ? -39.236 7.532 16.189 1.00 92.50 393 GLU A C 1
ATOM 3024 O O . GLU A 1 393 ? -39.201 6.333 15.920 1.00 92.50 393 GLU A O 1
ATOM 3029 N N . SER A 1 394 ? -38.144 8.274 16.367 1.00 91.69 394 SER A N 1
ATOM 3030 C CA . SER A 1 394 ? -36.769 7.818 16.201 1.00 91.69 394 SER A CA 1
ATOM 3031 C C . SER A 1 394 ? -35.850 8.528 17.200 1.00 91.69 394 SER A C 1
ATOM 3033 O O . SER A 1 394 ? -36.217 9.536 17.812 1.00 91.69 394 SER A O 1
ATOM 3035 N N . MET A 1 395 ? -34.612 8.052 17.325 1.00 90.94 395 MET A N 1
ATOM 3036 C CA . MET A 1 395 ? -33.547 8.843 17.946 1.00 90.94 395 MET A CA 1
ATOM 3037 C C . MET A 1 395 ? -33.264 10.105 17.105 1.00 90.94 395 MET A C 1
ATOM 3039 O O . MET A 1 395 ? -33.401 10.071 15.870 1.00 90.94 395 MET A O 1
ATOM 3043 N N . PRO A 1 396 ? -32.895 11.237 17.736 1.00 87.81 396 PRO A N 1
ATOM 3044 C CA . PRO A 1 396 ? -32.585 12.465 17.009 1.00 87.81 396 PRO A CA 1
ATOM 3045 C C . PRO A 1 396 ? -31.265 12.352 16.233 1.00 87.81 396 PRO A C 1
ATOM 3047 O O . PRO A 1 396 ? -30.419 11.510 16.525 1.00 87.81 396 PRO A O 1
ATOM 3050 N N . HIS A 1 397 ? -31.073 13.251 15.262 1.00 81.88 397 HIS A N 1
ATOM 3051 C CA . HIS A 1 397 ? -29.847 13.368 14.458 1.00 81.88 397 HIS A CA 1
ATOM 3052 C C . HIS A 1 397 ? -29.463 12.110 13.652 1.00 81.88 397 HIS A C 1
ATOM 3054 O O . HIS A 1 397 ? -28.277 11.845 13.447 1.00 81.88 397 HIS A O 1
ATOM 3060 N N . HIS A 1 398 ? -30.454 11.359 13.163 1.00 73.06 398 HIS A N 1
ATOM 3061 C CA . HIS A 1 398 ? -30.251 10.311 12.164 1.00 73.06 398 HIS A CA 1
ATOM 3062 C C . HIS A 1 398 ? -30.020 10.970 10.791 1.00 73.06 398 HIS A C 1
ATOM 3064 O O . HIS A 1 398 ? -30.955 11.401 10.130 1.00 73.06 398 HIS A O 1
ATOM 3070 N N . VAL A 1 399 ? -28.763 11.156 10.389 1.00 65.12 399 VAL A N 1
ATOM 3071 C CA . VAL A 1 399 ? -28.447 11.827 9.110 1.00 65.12 399 VAL A CA 1
ATOM 3072 C C . VAL A 1 399 ? -28.302 10.808 7.976 1.00 65.12 399 VAL A C 1
ATOM 3074 O O . VAL A 1 399 ? -28.753 11.063 6.866 1.00 65.12 399 VAL A O 1
ATOM 3077 N N . GLU A 1 400 ? -27.738 9.630 8.268 1.00 63.00 400 GLU A N 1
ATOM 3078 C CA . GLU A 1 400 ? -27.524 8.540 7.308 1.00 63.00 400 GLU A CA 1
ATOM 3079 C C . GLU A 1 400 ? -27.724 7.163 7.964 1.00 63.00 400 GLU A C 1
ATOM 3081 O O . GLU A 1 400 ? -27.647 7.019 9.191 1.00 63.00 400 GLU A O 1
ATOM 3086 N N . MET A 1 401 ? -27.968 6.134 7.142 1.00 63.66 401 MET A N 1
ATOM 3087 C CA . MET A 1 401 ? -28.326 4.786 7.604 1.00 63.66 401 MET A CA 1
ATOM 3088 C C . MET A 1 401 ? -27.242 4.161 8.503 1.00 63.66 401 MET A C 1
ATOM 3090 O O . MET A 1 401 ? -27.564 3.542 9.516 1.00 63.66 401 MET A O 1
ATOM 3094 N N . SER A 1 402 ? -25.954 4.361 8.196 1.00 64.62 402 SER A N 1
ATOM 3095 C CA . SER A 1 402 ? -24.852 3.813 9.001 1.00 64.62 402 SER A CA 1
ATOM 3096 C C . SER A 1 402 ? -24.805 4.413 10.406 1.00 64.62 402 SER A C 1
ATOM 3098 O O . SER A 1 402 ? -24.712 3.679 11.388 1.00 64.62 402 SER A O 1
ATOM 3100 N N . ASP A 1 403 ? -24.933 5.731 10.532 1.00 64.81 403 ASP A N 1
ATOM 3101 C CA . ASP A 1 403 ? -24.860 6.410 11.828 1.00 64.81 403 ASP A CA 1
ATOM 3102 C C . ASP A 1 403 ? -26.080 6.071 12.691 1.00 64.81 403 ASP A C 1
ATOM 3104 O O . ASP A 1 403 ? -25.968 5.803 13.888 1.00 64.81 403 ASP A O 1
ATOM 3108 N N . ALA A 1 404 ? -27.263 6.000 12.081 1.00 71.19 404 ALA A N 1
ATOM 3109 C CA . ALA A 1 404 ? -28.484 5.666 12.796 1.00 71.19 404 ALA A CA 1
ATOM 3110 C C . ALA A 1 404 ? -28.466 4.225 13.346 1.00 71.19 404 ALA A C 1
ATOM 3112 O O . ALA A 1 404 ? -28.894 4.009 14.481 1.00 71.19 404 ALA A O 1
ATOM 3113 N N . VAL A 1 405 ? -27.920 3.261 12.594 1.00 75.06 405 VAL A N 1
ATOM 3114 C CA . VAL A 1 405 ? -27.766 1.859 13.023 1.00 75.06 405 VAL A CA 1
ATOM 3115 C C . VAL A 1 405 ? -26.646 1.689 14.049 1.00 75.06 405 VAL A C 1
ATOM 3117 O O . VAL A 1 405 ? -26.864 1.113 15.114 1.00 75.06 405 VAL A O 1
ATOM 3120 N N . PHE A 1 406 ? -25.437 2.157 13.731 1.00 73.44 406 PHE A N 1
ATOM 3121 C CA . PHE A 1 406 ? -24.222 1.831 14.486 1.00 73.44 406 PHE A CA 1
ATOM 3122 C C . PHE A 1 406 ? -23.979 2.747 15.692 1.00 73.44 406 PHE A C 1
ATOM 3124 O O . PHE A 1 406 ? -23.013 2.539 16.426 1.00 73.44 406 PHE A O 1
ATOM 3131 N N . MET A 1 407 ? -24.847 3.736 15.929 1.00 79.50 407 MET A N 1
ATOM 3132 C CA . MET A 1 407 ? -24.714 4.669 17.054 1.00 79.50 407 MET A CA 1
ATOM 3133 C C . MET A 1 407 ? -25.923 4.628 17.994 1.00 79.50 407 MET A C 1
ATOM 3135 O O . MET A 1 407 ? -25.767 4.356 19.184 1.00 79.50 407 MET A O 1
ATOM 3139 N N . SER A 1 408 ? -27.132 4.840 17.464 1.00 87.44 408 SER A N 1
ATOM 3140 C CA . SER A 1 408 ? -28.351 5.004 18.272 1.00 87.44 408 SER A CA 1
ATOM 3141 C C . SER A 1 408 ? -28.849 3.699 18.903 1.00 87.44 408 SER A C 1
ATOM 3143 O O . SER A 1 408 ? -29.145 3.660 20.097 1.00 87.44 408 SER A O 1
ATOM 3145 N N . CYS A 1 409 ? -28.897 2.603 18.141 1.00 90.62 409 CYS A N 1
ATOM 3146 C CA . CYS A 1 409 ? -29.293 1.305 18.695 1.00 90.62 409 CYS A CA 1
ATOM 3147 C C . CYS A 1 409 ? -28.294 0.788 19.750 1.00 90.62 409 CYS A C 1
ATOM 3149 O O . CYS A 1 409 ? -28.743 0.362 20.817 1.00 90.62 409 CYS A O 1
ATOM 3151 N N . PRO A 1 410 ? -26.962 0.853 19.532 1.00 91.75 410 PRO A N 1
ATOM 3152 C CA . PRO A 1 410 ? -25.990 0.440 20.539 1.00 91.75 410 PRO A CA 1
ATOM 3153 C C . PRO A 1 410 ? -26.083 1.205 21.857 1.00 91.75 410 PRO A C 1
ATOM 3155 O O . PRO A 1 410 ? -26.008 0.565 22.901 1.00 91.75 410 PRO A O 1
ATOM 3158 N N . ILE A 1 411 ? -26.269 2.535 21.847 1.00 93.38 411 ILE A N 1
ATOM 3159 C CA . ILE A 1 411 ? -26.340 3.295 23.108 1.00 93.38 411 ILE A CA 1
ATOM 3160 C C . ILE A 1 411 ? -27.595 2.932 23.904 1.00 93.38 411 ILE A C 1
ATOM 3162 O O . ILE A 1 411 ? -27.509 2.701 25.109 1.00 93.38 411 ILE A O 1
ATOM 3166 N N . LEU A 1 412 ? -28.737 2.784 23.227 1.00 95.44 412 LEU A N 1
ATOM 3167 C CA . LEU A 1 412 ? -29.986 2.341 23.840 1.00 95.44 412 LEU A CA 1
ATOM 3168 C C . LEU A 1 412 ? -29.841 0.929 24.426 1.00 95.44 412 LEU A C 1
ATOM 3170 O O . LEU A 1 412 ? -30.145 0.708 25.595 1.00 95.44 412 LEU A O 1
ATOM 3174 N N . ALA A 1 413 ? -29.298 -0.020 23.658 1.00 95.62 413 ALA A N 1
ATOM 3175 C CA . ALA A 1 413 ? -29.083 -1.386 24.131 1.00 95.62 413 ALA A CA 1
ATOM 3176 C C . ALA A 1 413 ? -28.074 -1.459 25.293 1.00 95.62 413 ALA A C 1
ATOM 3178 O O . ALA A 1 413 ? -28.268 -2.231 26.236 1.00 95.62 413 ALA A O 1
ATOM 3179 N N . ALA A 1 414 ? -27.007 -0.657 25.248 1.00 95.50 414 ALA A N 1
ATOM 3180 C CA . ALA A 1 414 ? -25.997 -0.597 26.298 1.00 95.50 414 ALA A CA 1
ATOM 3181 C C . ALA A 1 414 ? -26.574 -0.037 27.603 1.00 95.50 414 ALA A C 1
ATOM 3183 O O . ALA A 1 414 ? -26.362 -0.639 28.655 1.00 95.50 414 ALA A O 1
ATOM 3184 N N . VAL A 1 415 ? -27.337 1.060 27.540 1.00 97.19 415 VAL A N 1
ATOM 3185 C CA . VAL A 1 415 ? -28.006 1.637 28.715 1.00 97.19 415 VAL A CA 1
ATOM 3186 C C . VAL A 1 415 ? -29.080 0.691 29.240 1.00 97.19 415 VAL A C 1
ATOM 3188 O O . VAL A 1 415 ? -29.063 0.404 30.430 1.00 97.19 415 VAL A O 1
ATOM 3191 N N . GLY A 1 416 ? -29.921 0.111 28.376 1.00 97.56 416 GLY A N 1
ATOM 3192 C CA . GLY A 1 416 ? -30.908 -0.897 28.777 1.00 97.56 416 GLY A CA 1
ATOM 3193 C C . GLY A 1 416 ? -30.281 -2.079 29.519 1.00 97.56 416 GLY A C 1
ATOM 3194 O O . GLY A 1 416 ? -30.814 -2.526 30.529 1.00 97.56 416 GLY A O 1
ATOM 3195 N N . ARG A 1 417 ? -29.093 -2.531 29.092 1.00 96.94 417 ARG A N 1
ATOM 3196 C CA . ARG A 1 417 ? -28.342 -3.595 29.781 1.00 96.94 417 ARG A CA 1
ATOM 3197 C C . ARG A 1 417 ? -27.827 -3.154 31.149 1.00 96.94 417 ARG A C 1
ATOM 3199 O O . ARG A 1 417 ? -27.809 -3.962 32.069 1.00 96.94 417 ARG A O 1
ATOM 3206 N N . LEU A 1 418 ? -27.359 -1.913 31.266 1.00 97.06 418 LEU A N 1
ATOM 3207 C CA . LEU A 1 418 ? -26.781 -1.380 32.501 1.00 97.06 418 LEU A CA 1
ATOM 3208 C C . LEU A 1 418 ? -27.846 -0.989 33.535 1.00 97.06 418 LEU A C 1
ATOM 3210 O O . LEU A 1 418 ? -27.574 -1.074 34.728 1.00 97.06 418 LEU A O 1
ATOM 3214 N N . THR A 1 419 ? -29.038 -0.569 33.099 1.00 96.62 419 THR A N 1
ATOM 3215 C CA . THR A 1 419 ? -30.134 -0.147 33.988 1.00 96.62 419 THR A CA 1
ATOM 3216 C C . THR A 1 419 ? -31.179 -1.236 34.227 1.00 96.62 419 THR A C 1
ATOM 3218 O O . THR A 1 419 ? -31.875 -1.196 35.237 1.00 96.62 419 THR A O 1
ATOM 3221 N N . GLY A 1 420 ? -31.315 -2.196 33.308 1.00 96.75 420 GLY A N 1
ATOM 3222 C CA . GLY A 1 420 ? -32.396 -3.185 33.305 1.00 96.75 420 GLY A CA 1
ATOM 3223 C C . GLY A 1 420 ? -33.743 -2.645 32.804 1.00 96.75 420 GLY A C 1
ATOM 3224 O O . GLY A 1 420 ? -34.739 -3.364 32.845 1.00 96.75 420 GLY A O 1
ATOM 3225 N N . GLU A 1 421 ? -33.811 -1.397 32.330 1.00 97.50 421 GLU A N 1
ATOM 3226 C CA . GLU A 1 421 ? -35.062 -0.782 31.874 1.00 97.50 421 GLU A CA 1
ATOM 3227 C C . GLU A 1 421 ? -35.402 -1.195 30.431 1.00 97.50 421 GLU A C 1
ATOM 3229 O O . GLU A 1 421 ? -34.712 -0.816 29.479 1.00 97.50 421 GLU A O 1
ATOM 3234 N N . SER A 1 422 ? -36.514 -1.918 30.248 1.00 97.12 422 SER A N 1
ATOM 3235 C CA . SER A 1 422 ? -36.927 -2.446 28.937 1.00 97.12 422 SER A CA 1
ATOM 3236 C C . SER A 1 422 ? -37.207 -1.368 27.890 1.00 97.12 422 SER A C 1
ATOM 3238 O O . SER A 1 422 ? -36.959 -1.591 26.706 1.00 97.12 422 SER A O 1
ATOM 3240 N N . LYS A 1 423 ? -37.636 -0.175 28.330 1.00 97.44 423 LYS A N 1
ATOM 3241 C CA . LYS A 1 423 ? -37.979 0.958 27.458 1.00 97.44 423 LYS A CA 1
ATOM 3242 C C . LYS A 1 423 ? -36.865 1.305 26.466 1.00 97.44 423 LYS A C 1
ATOM 3244 O O . LYS A 1 423 ? -37.147 1.732 25.352 1.00 97.44 423 LYS A O 1
ATOM 3249 N N . TYR A 1 424 ? -35.599 1.115 26.849 1.00 97.94 424 TYR A N 1
ATOM 3250 C CA . TYR A 1 424 ? -34.468 1.393 25.967 1.00 97.94 424 TYR A CA 1
ATOM 3251 C C . TYR A 1 424 ? -34.361 0.367 24.833 1.00 97.94 424 TYR A C 1
ATOM 3253 O O . TYR A 1 424 ? -34.079 0.745 23.699 1.00 97.94 424 TYR A O 1
ATOM 3261 N N . TYR A 1 425 ? -34.637 -0.914 25.097 1.00 97.62 425 TYR A N 1
ATOM 3262 C CA . TYR A 1 425 ? -34.693 -1.939 24.052 1.00 97.62 425 TYR A CA 1
ATOM 3263 C C . TYR A 1 425 ? -35.881 -1.724 23.113 1.00 97.62 425 TYR A C 1
ATOM 3265 O O . TYR A 1 425 ? -35.723 -1.835 21.897 1.00 97.62 425 TYR A O 1
ATOM 3273 N N . ASP A 1 426 ? -37.039 -1.352 23.663 1.00 97.81 426 ASP A N 1
ATOM 3274 C CA . ASP A 1 426 ? -38.229 -1.024 22.874 1.00 97.81 426 ASP A CA 1
ATOM 3275 C C . ASP A 1 426 ? -37.960 0.172 21.951 1.00 97.81 426 ASP A C 1
ATOM 3277 O O . ASP A 1 426 ? -38.267 0.126 20.756 1.00 97.81 426 ASP A O 1
ATOM 3281 N N . MET A 1 427 ? -37.290 1.206 22.473 1.00 96.62 427 MET A N 1
ATOM 3282 C CA . MET A 1 427 ? -36.885 2.367 21.684 1.00 96.62 427 MET A CA 1
ATOM 3283 C C . MET A 1 427 ? -35.844 2.001 20.620 1.00 96.62 427 MET A C 1
ATOM 3285 O O . MET A 1 427 ? -35.921 2.497 19.497 1.00 96.62 427 MET A O 1
ATOM 3289 N N . ALA A 1 428 ? -34.901 1.101 20.924 1.00 94.69 428 ALA A N 1
ATOM 3290 C CA . ALA A 1 428 ? -33.917 0.628 19.948 1.00 94.69 428 ALA A CA 1
ATOM 3291 C C . ALA A 1 428 ? -34.597 -0.112 18.788 1.00 94.69 428 ALA A C 1
ATOM 3293 O O . ALA A 1 428 ? -34.264 0.117 17.627 1.00 94.69 428 ALA A O 1
ATOM 3294 N N . LEU A 1 429 ? -35.587 -0.959 19.087 1.00 94.62 429 LEU A N 1
ATOM 3295 C CA . LEU A 1 429 ? -36.365 -1.669 18.074 1.00 94.62 429 LEU A CA 1
ATOM 3296 C C . LEU A 1 429 ? -37.233 -0.715 17.246 1.00 94.62 429 LEU A C 1
ATOM 3298 O O . LEU A 1 429 ? -37.327 -0.876 16.028 1.00 94.62 429 LEU A O 1
ATOM 3302 N N . LYS A 1 430 ? -37.857 0.279 17.888 1.00 95.12 430 LYS A N 1
ATOM 3303 C CA . LYS A 1 430 ? -38.639 1.313 17.201 1.00 95.12 430 LYS A CA 1
ATOM 3304 C C . LYS A 1 430 ? -37.762 2.114 16.239 1.00 95.12 430 LYS A C 1
ATOM 3306 O O . LYS A 1 430 ? -38.105 2.227 15.067 1.00 95.12 430 LYS A O 1
ATOM 3311 N N . HIS A 1 431 ? -36.600 2.573 16.707 1.00 92.31 431 HIS A N 1
ATOM 3312 C CA . HIS A 1 431 ? -35.618 3.279 15.884 1.00 92.31 431 HIS A CA 1
ATOM 3313 C C . HIS A 1 431 ? -35.108 2.414 14.725 1.00 92.31 431 HIS A C 1
ATOM 3315 O O . HIS A 1 431 ? -35.058 2.881 13.594 1.00 92.31 431 HIS A O 1
ATOM 3321 N N . TRP A 1 432 ? -34.795 1.137 14.971 1.00 90.38 432 TRP A N 1
ATOM 3322 C CA . TRP A 1 432 ? -34.374 0.205 13.920 1.00 90.38 432 TRP A CA 1
ATOM 3323 C C . TRP A 1 432 ? -35.439 0.006 12.834 1.00 90.38 432 TRP A C 1
ATOM 3325 O O . TRP A 1 432 ? -35.108 -0.063 11.659 1.00 90.38 432 TRP A O 1
ATOM 3335 N N . ARG A 1 433 ? -36.719 -0.076 13.204 1.00 91.12 433 ARG A N 1
ATOM 3336 C CA . ARG A 1 433 ? -37.813 -0.188 12.225 1.00 91.12 433 ARG A CA 1
ATOM 3337 C C . ARG A 1 433 ? -38.028 1.095 11.433 1.00 91.12 433 ARG A C 1
ATOM 3339 O O . ARG A 1 433 ? -38.443 1.017 10.289 1.00 91.12 433 ARG A O 1
ATOM 3346 N N . PHE A 1 434 ? -37.770 2.248 12.043 1.00 89.44 434 PHE A N 1
ATOM 3347 C CA . PHE A 1 434 ? -37.909 3.547 11.388 1.00 89.44 434 PHE A CA 1
ATOM 3348 C C . PHE A 1 434 ? -36.870 3.767 10.274 1.00 89.44 434 PHE A C 1
ATOM 3350 O O . PHE A 1 434 ? -37.158 4.449 9.300 1.00 89.44 434 PHE A O 1
ATOM 3357 N N . ILE A 1 435 ? -35.665 3.205 10.417 1.00 86.38 435 ILE A N 1
ATOM 3358 C CA . ILE A 1 435 ? -34.554 3.383 9.460 1.00 86.38 435 ILE A CA 1
ATOM 3359 C C . ILE A 1 435 ? -34.500 2.329 8.342 1.00 86.38 435 ILE A C 1
ATOM 3361 O O . ILE A 1 435 ? -33.609 2.415 7.495 1.00 86.38 435 ILE A O 1
ATOM 3365 N N . GLN A 1 436 ? -35.387 1.328 8.374 1.00 77.06 436 GLN A N 1
ATOM 3366 C CA . GLN A 1 436 ? -35.591 0.362 7.284 1.00 77.06 436 GLN A CA 1
ATOM 3367 C C . GLN A 1 436 ? -36.437 0.988 6.180 1.00 77.06 436 GLN A C 1
ATOM 3369 O O . GLN A 1 436 ? -36.118 0.716 5.000 1.00 77.06 436 GLN A O 1
#

Radius of gyration: 29.94 Å; chains: 1; bounding box: 73×95×71 Å

Sequence (436 aa):
MKLPLLTLCLTLASLLSVQPVSLFADPVNADKPEASVDFKSAVQQKLEPLKKQPALIHSAIGVTRKETPIPCVFSADDLNFHTGKTRILLIGGLDGSKASVNAVIEAVEWFYTADVAAPLREKFSLSAVPIANPDGWVLNQGPKNASGGNPTTGYPPLGDSYLSPTKPEAEYLWRWIGMHAPDLVLDVREGNQFEWVVPVDSLPVVQRLGKLLAPQIRPVFGWELISALAFKLPSNVGRVPALAVELDASSPRAFLPELLTAMEKSSFQSPSPARLELMRRQQRTPIQVATQLSKVYGNDLGRLSYLPVLSLISQIRLGELTDDHSRLPHVEKITQEYLKKNPQPLDNKGGGSVIAGHLLFSELTKATGNLDYLKYAKQAADLGFDDQGNMKESMPHHVEMSDAVFMSCPILAAVGRLTGESKYYDMALKHWRFIQ